Protein AF-0000000072051918 (afdb_homodimer)

InterPro domains:
  IPR031468 Synaptotagmin-like mitochondrial-lipid-binding domain [PS51847] (34-216)
  IPR039010 Synaptotagmin, SMP domain [PF17047] (37-215)
  IPR045050 Synaptotagmin, plant [PTHR10774] (35-219)

pLDDT: mean 80.3, std 19.48, range [32.53, 98.0]

Sequence (446 aa):
MGFFSTIFGFCGFGVGISMGLVIGYYLFIYFQPSDVKIDWLNKLLEYMWPYLDKAICKTAKNIAAPIISEQIPKYKIDSVEFETLTLGSLPPTFSGMKVYVTDEKELIMEPCLKWAGNPNVTVAVKAFGLKATAQVVDLQVFALPRITLKPLVPSFPCFAKIYVSLMEKPHVDFGLKLVGADLMSIPGLYRVVQEIIKDQVANMYLWPKTLEVPIMDPAKYFSMGFFSTIFGFCGFGVGISMGLVIGYYLFIYFQPSDVKIDWLNKLLEYMWPYLDKAICKTAKNIAAPIISEQIPKYKIDSVEFETLTLGSLPPTFSGMKVYVTDEKELIMEPCLKWAGNPNVTVAVKAFGLKATAQVVDLQVFALPRITLKPLVPSFPCFAKIYVSLMEKPHVDFGLKLVGADLMSIPGLYRVVQEIIKDQVANMYLWPKTLEVPIMDPAKYFS

Solvent-accessible surface area (backbone atoms only — not comparable to full-atom values): 23329 Å² total; per-residue (Å²): 118,68,65,62,50,50,50,49,49,54,48,48,53,49,50,50,52,51,52,51,50,50,51,52,48,48,50,55,64,67,67,50,61,99,54,54,35,44,54,46,58,40,50,46,42,57,73,43,30,72,27,48,35,46,23,51,42,51,50,50,50,65,61,43,49,61,55,50,63,67,46,28,73,78,68,63,39,77,44,76,44,73,77,36,74,38,52,47,88,41,56,66,38,54,70,35,58,46,60,53,68,50,96,84,59,32,41,37,38,38,42,36,39,38,25,72,25,48,29,43,34,27,40,36,37,31,38,92,94,39,61,39,33,43,32,42,32,54,33,35,37,40,40,52,42,40,37,35,37,35,60,61,29,52,32,86,90,28,40,33,26,40,36,38,26,21,80,52,77,42,49,65,46,62,41,76,47,69,48,31,92,68,59,67,70,45,82,60,47,64,59,53,53,50,51,50,51,43,50,50,65,37,50,65,29,28,63,88,36,63,49,76,43,81,71,45,59,74,82,55,58,83,96,116,68,67,63,51,52,50,49,51,54,48,48,53,48,51,49,53,50,51,52,51,49,51,51,51,47,49,56,63,66,66,51,58,100,53,53,32,45,55,44,57,39,50,46,43,58,73,44,31,73,27,47,36,47,22,51,40,52,51,50,49,64,59,43,48,62,56,48,63,66,46,27,74,76,67,63,39,77,45,77,45,74,78,37,73,38,53,46,89,40,56,65,38,52,66,37,59,46,61,52,68,49,97,84,56,32,41,37,38,39,42,36,39,40,26,72,25,49,29,44,35,27,41,39,39,31,37,92,91,40,63,36,34,43,32,42,33,55,35,37,38,40,40,52,41,39,38,35,37,35,59,61,28,51,34,88,89,30,40,33,27,39,36,37,26,21,80,51,77,42,49,67,46,63,42,78,47,70,48,31,90,67,58,68,70,44,83,61,46,64,59,53,54,50,51,50,50,43,50,49,65,36,49,66,28,28,64,88,36,63,49,74,43,82,70,45,59,74,82,54,59,83,94

Structure (mmCIF, N/CA/C/O backbone):
data_AF-0000000072051918-model_v1
#
loop_
_entity.id
_entity.type
_entity.pdbx_description
1 polymer 'SMP-LTD domain-containing protein'
#
loop_
_atom_site.group_PDB
_atom_site.id
_atom_site.type_symbol
_atom_site.label_atom_id
_atom_site.label_alt_id
_atom_site.label_comp_id
_atom_site.label_asym_id
_atom_site.label_entity_id
_atom_site.label_seq_id
_atom_site.pdbx_PDB_ins_code
_atom_site.Cartn_x
_atom_site.Cartn_y
_atom_site.Cartn_z
_atom_site.occupancy
_atom_site.B_iso_or_equiv
_atom_site.auth_seq_id
_atom_site.auth_comp_id
_atom_site.auth_asym_id
_atom_site.auth_atom_id
_atom_site.pdbx_PDB_model_num
ATOM 1 N N . MET A 1 1 ? -19.734 45.812 33.719 1 37.03 1 MET A N 1
ATOM 2 C CA . MET A 1 1 ? -20.625 44.688 33.375 1 37.03 1 MET A CA 1
ATOM 3 C C . MET A 1 1 ? -20.172 44 32.094 1 37.03 1 MET A C 1
ATOM 5 O O . MET A 1 1 ? -20.484 42.844 31.875 1 37.03 1 MET A O 1
ATOM 9 N N . GLY A 1 2 ? -19.5 44.719 31.25 1 38.31 2 GLY A N 1
ATOM 10 C CA . GLY A 1 2 ? -19.047 44.281 29.938 1 38.31 2 GLY A CA 1
ATOM 11 C C . GLY A 1 2 ? -17.859 43.344 30.016 1 38.31 2 GLY A C 1
ATOM 12 O O . GLY A 1 2 ? -17.75 42.406 29.219 1 38.31 2 GLY A O 1
ATOM 13 N N . PHE A 1 3 ? -17 43.531 31.016 1 43.66 3 PHE A N 1
ATOM 14 C CA . PHE A 1 3 ? -15.805 42.719 31.156 1 43.66 3 PHE A CA 1
ATOM 15 C C . PHE A 1 3 ? -16.156 41.312 31.641 1 43.66 3 PHE A C 1
ATOM 17 O O . PHE A 1 3 ? -15.656 40.312 31.109 1 43.66 3 PHE A O 1
ATOM 24 N N . PHE A 1 4 ? -17.031 41.188 32.656 1 43.22 4 PHE A N 1
ATOM 25 C CA . PHE A 1 4 ? -17.422 39.875 33.188 1 43.22 4 PHE A CA 1
ATOM 26 C C . PHE A 1 4 ? -18.266 39.125 32.188 1 43.22 4 PHE A C 1
ATOM 28 O O . PHE A 1 4 ? -18.156 37.875 32.094 1 43.22 4 PHE A O 1
ATOM 35 N N . SER A 1 5 ? -19.031 39.781 31.422 1 42.56 5 SER A N 1
ATOM 36 C CA . SER A 1 5 ? -19.812 39.094 30.406 1 42.56 5 SER A CA 1
ATOM 37 C C . SER A 1 5 ? -18.906 38.562 29.312 1 42.56 5 SER A C 1
ATOM 39 O O . SER A 1 5 ? -19.141 37.469 28.797 1 42.56 5 SER A O 1
ATOM 41 N N . THR A 1 6 ? -17.797 39.281 29.031 1 40.28 6 THR A N 1
ATOM 42 C CA . THR A 1 6 ? -16.844 38.781 28.047 1 40.28 6 THR A CA 1
ATOM 43 C C . THR A 1 6 ? -16.078 37.562 28.578 1 40.28 6 THR A C 1
ATOM 45 O O . THR A 1 6 ? -15.875 36.594 27.844 1 40.28 6 THR A O 1
ATOM 48 N N . ILE A 1 7 ? -15.828 37.5 29.828 1 41.5 7 ILE A N 1
ATOM 49 C CA . ILE A 1 7 ? -15.125 36.375 30.438 1 41.5 7 ILE A CA 1
ATOM 50 C C . ILE A 1 7 ? -16.062 35.156 30.516 1 41.5 7 ILE A C 1
ATOM 52 O O . ILE A 1 7 ? -15.664 34.031 30.203 1 41.5 7 ILE A O 1
ATOM 56 N N . PHE A 1 8 ? -17.25 35.406 30.859 1 44.44 8 PHE A N 1
ATOM 57 C CA . PHE A 1 8 ? -18.203 34.312 30.938 1 44.44 8 PHE A CA 1
ATOM 58 C C . PHE A 1 8 ? -18.516 33.781 29.547 1 44.44 8 PHE A C 1
ATOM 60 O O . PHE A 1 8 ? -18.719 32.562 29.359 1 44.44 8 PHE A O 1
ATOM 67 N N . GLY A 1 9 ? -18.547 34.656 28.578 1 36.19 9 GLY A N 1
ATOM 68 C CA . GLY A 1 9 ? -18.688 34.219 27.203 1 36.19 9 GLY A CA 1
ATOM 69 C C . GLY A 1 9 ? -17.531 33.344 26.719 1 36.19 9 GLY A C 1
ATOM 70 O O . GLY A 1 9 ? -17.734 32.312 26.109 1 36.19 9 GLY A O 1
ATOM 71 N N . PHE A 1 10 ? -16.312 33.75 27.141 1 40.28 10 PHE A N 1
ATOM 72 C CA . PHE A 1 10 ? -15.133 33 26.734 1 40.28 10 PHE A CA 1
ATOM 73 C C . PHE A 1 10 ? -15.055 31.688 27.484 1 40.28 10 PHE A C 1
ATOM 75 O O . PHE A 1 10 ? -14.695 30.656 26.906 1 40.28 10 PHE A O 1
ATOM 82 N N . CYS A 1 11 ? -15.453 31.609 28.719 1 42.97 11 CYS A N 1
ATOM 83 C CA . CYS A 1 11 ? -15.469 30.359 29.469 1 42.97 11 CYS A CA 1
ATOM 84 C C . CYS A 1 11 ? -16.594 29.453 28.984 1 42.97 11 CYS A C 1
ATOM 86 O O . CYS A 1 11 ? -16.422 28.25 28.859 1 42.97 11 CYS A O 1
ATOM 88 N N . GLY A 1 12 ? -17.75 30.031 28.797 1 40.22 12 GLY A N 1
ATOM 89 C CA . GLY A 1 12 ? -18.828 29.234 28.234 1 40.22 12 GLY A CA 1
ATOM 90 C C . GLY A 1 12 ? -18.5 28.641 26.875 1 40.22 12 GLY A C 1
ATOM 91 O O . GLY A 1 12 ? -18.797 27.484 26.609 1 40.22 12 GLY A O 1
ATOM 92 N N . PHE A 1 13 ? -17.875 29.469 26.031 1 37.09 13 PHE A N 1
ATOM 93 C CA . PHE A 1 13 ? -17.422 28.953 24.75 1 37.09 13 PHE A CA 1
ATOM 94 C C . PHE A 1 13 ? -16.391 27.844 24.953 1 37.09 13 PHE A C 1
ATOM 96 O O . PHE A 1 13 ? -16.469 26.812 24.281 1 37.09 13 PHE A O 1
ATOM 103 N N . GLY A 1 14 ? -15.586 27.938 26 1 39.81 14 GLY A N 1
ATOM 104 C CA . GLY A 1 14 ? -14.641 26.891 26.328 1 39.81 14 GLY A CA 1
ATOM 105 C C . GLY A 1 14 ? -15.312 25.609 26.797 1 39.81 14 GLY A C 1
ATOM 106 O O . GLY A 1 14 ? -14.953 24.516 26.344 1 39.81 14 GLY A O 1
ATOM 107 N N . VAL A 1 15 ? -16.203 25.703 27.672 1 46.38 15 VAL A N 1
ATOM 108 C CA . VAL A 1 15 ? -16.875 24.516 28.203 1 46.38 15 VAL A CA 1
ATOM 109 C C . VAL A 1 15 ? -17.781 23.922 27.141 1 46.38 15 VAL A C 1
ATOM 111 O O . VAL A 1 15 ? -17.859 22.703 26.984 1 46.38 15 VAL A O 1
ATOM 114 N N . GLY A 1 16 ? -18.422 24.703 26.391 1 40.06 16 GLY A N 1
ATOM 115 C CA . GLY A 1 16 ? -19.234 24.172 25.312 1 40.06 16 GLY A CA 1
ATOM 116 C C . GLY A 1 16 ? -18.422 23.422 24.266 1 40.06 16 GLY A C 1
ATOM 117 O O . GLY A 1 16 ? -18.797 22.328 23.859 1 40.06 16 GLY A O 1
ATOM 118 N N . ILE A 1 17 ? -17.297 23.953 23.984 1 40.22 17 ILE A N 1
ATOM 119 C CA . ILE A 1 17 ? -16.453 23.297 23 1 40.22 17 ILE A CA 1
ATOM 120 C C . ILE A 1 17 ? -15.906 22 23.578 1 40.22 17 ILE A C 1
ATOM 122 O O . ILE A 1 17 ? -15.891 20.969 22.906 1 40.22 17 ILE A O 1
ATOM 126 N N . SER A 1 18 ? -15.633 21.938 24.828 1 41.91 18 SER A N 1
ATOM 127 C CA . SER A 1 18 ? -15.156 20.703 25.453 1 41.91 18 SER A CA 1
ATOM 128 C C . SER A 1 18 ? -16.25 19.656 25.516 1 41.91 18 SER A C 1
ATOM 130 O O . SER A 1 18 ? -16.016 18.484 25.219 1 41.91 18 SER A O 1
ATOM 132 N N . MET A 1 19 ? -17.375 20.062 25.969 1 44.41 19 MET A N 1
ATOM 133 C CA . MET A 1 19 ? -18.453 19.094 26.078 1 44.41 19 MET A CA 1
ATOM 134 C C . MET A 1 19 ? -18.906 18.625 24.688 1 44.41 19 MET A C 1
ATOM 136 O O . MET A 1 19 ? -19.188 17.453 24.484 1 44.41 19 MET A O 1
ATOM 140 N N . GLY A 1 20 ? -19 19.453 23.766 1 40.12 20 GLY A N 1
ATOM 141 C CA . GLY A 1 20 ? -19.344 19.031 22.422 1 40.12 20 GLY A CA 1
ATOM 142 C C . GLY A 1 20 ? -18.328 18.062 21.828 1 40.12 20 GLY A C 1
ATOM 143 O O . GLY A 1 20 ? -18.703 17.094 21.172 1 40.12 20 GLY A O 1
ATOM 144 N N . LEU A 1 21 ? -17.109 18.234 22.188 1 41.5 21 LEU A N 1
ATOM 145 C CA . LEU A 1 21 ? -16.062 17.328 21.734 1 41.5 21 LEU A CA 1
ATOM 146 C C . LEU A 1 21 ? -16.188 15.961 22.391 1 41.5 21 LEU A C 1
ATOM 148 O O . LEU A 1 21 ? -16.031 14.93 21.719 1 41.5 21 LEU A O 1
ATOM 152 N N . VAL A 1 22 ? -16.562 15.898 23.562 1 41.59 22 VAL A N 1
ATOM 153 C CA . VAL A 1 22 ? -16.734 14.633 24.266 1 41.59 22 VAL A CA 1
ATOM 154 C C . VAL A 1 22 ? -17.969 13.906 23.734 1 41.59 22 VAL A C 1
ATOM 156 O O . VAL A 1 22 ? -17.922 12.711 23.453 1 41.59 22 VAL A O 1
ATOM 159 N N . ILE A 1 23 ? -19.062 14.594 23.641 1 42.03 23 ILE A N 1
ATOM 160 C CA . ILE A 1 23 ? -20.281 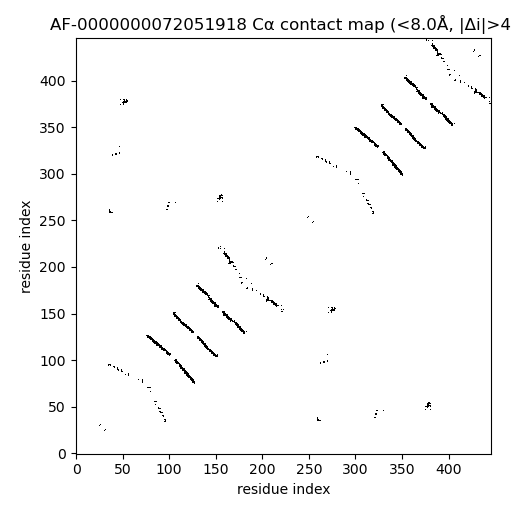13.953 23.141 1 42.03 23 ILE A CA 1
ATOM 161 C C . ILE A 1 23 ? -20.062 13.492 21.703 1 42.03 23 ILE A C 1
ATOM 163 O O . ILE A 1 23 ? -20.438 12.375 21.328 1 42.03 23 ILE A O 1
ATOM 167 N N . GLY A 1 24 ? -19.469 14.312 20.828 1 36 24 GLY A N 1
ATOM 168 C CA . GLY A 1 24 ? -19.188 13.883 19.469 1 36 24 GLY A CA 1
ATOM 169 C C . GLY A 1 24 ? -18.25 12.688 19.406 1 36 24 GLY A C 1
ATOM 170 O O . GLY A 1 24 ? -18.469 11.773 18.594 1 36 24 GLY A O 1
ATOM 171 N N . TYR A 1 25 ? -17.281 12.617 20.281 1 35.75 25 TYR A N 1
ATOM 172 C CA . TYR A 1 25 ? -16.438 11.438 20.453 1 35.75 25 TYR A CA 1
ATOM 173 C C . TYR A 1 25 ? -17.266 10.219 20.812 1 35.75 25 TYR A C 1
ATOM 175 O O . TYR A 1 25 ? -17.125 9.156 20.203 1 35.75 25 TYR A O 1
ATOM 183 N N . TYR A 1 26 ? -18.047 10.32 21.828 1 37.06 26 TYR A N 1
ATOM 184 C CA . TYR A 1 26 ? -18.844 9.18 22.281 1 37.06 26 TYR A CA 1
ATOM 185 C C . TYR A 1 26 ? -19.844 8.75 21.234 1 37.06 26 TYR A C 1
ATOM 187 O O . TYR A 1 26 ? -20.031 7.559 20.984 1 37.06 26 TYR A O 1
ATOM 195 N N . LEU A 1 27 ? -20.531 9.695 20.703 1 35.94 27 LEU A N 1
ATOM 196 C CA . LEU A 1 27 ? -21.469 9.32 19.656 1 35.94 27 LEU A CA 1
ATOM 197 C C . LEU A 1 27 ? -20.75 8.688 18.469 1 35.94 27 LEU A C 1
ATOM 199 O O . LEU A 1 27 ? -21.266 7.75 17.844 1 35.94 27 LEU A O 1
ATOM 203 N N . PHE A 1 28 ? -19.594 9.227 18.125 1 34.03 28 PHE A N 1
ATOM 204 C CA . PHE A 1 28 ? -18.797 8.664 17.047 1 34.03 28 PHE A CA 1
ATOM 205 C C . PHE A 1 28 ? -18.344 7.246 17.375 1 34.03 28 PHE A C 1
ATOM 207 O O . PHE A 1 28 ? -18.391 6.355 16.531 1 34.03 28 PHE A O 1
ATOM 214 N N . ILE A 1 29 ? -17.938 6.918 18.578 1 35.44 29 ILE A N 1
ATOM 215 C CA . ILE A 1 29 ? -17.547 5.574 19 1 35.44 29 ILE A CA 1
ATOM 216 C C . ILE A 1 29 ? -18.781 4.68 19.047 1 35.44 29 ILE A C 1
ATOM 218 O O . ILE A 1 29 ? -18.734 3.525 18.609 1 35.44 29 ILE A O 1
ATOM 222 N N . TYR A 1 30 ? -19.734 5.031 19.75 1 33.06 30 TYR A N 1
ATOM 223 C CA . TYR A 1 30 ? -20.844 4.133 20.047 1 33.06 30 TYR A CA 1
ATOM 224 C C . TYR A 1 30 ? -21.75 3.971 18.828 1 33.06 30 TYR A C 1
ATOM 226 O O . TYR A 1 30 ? -22.359 2.914 18.641 1 33.06 30 TYR A O 1
ATOM 234 N N . PHE A 1 31 ? -22.109 4.965 18.234 1 33.59 31 PHE A N 1
ATOM 235 C CA . PHE A 1 31 ? -23.062 4.773 17.156 1 33.59 31 PHE A CA 1
ATOM 236 C C . PHE A 1 31 ? -22.375 4.281 15.891 1 33.59 31 PHE A C 1
ATOM 238 O O . PHE A 1 31 ? -22.797 4.59 14.773 1 33.59 31 PHE A O 1
ATOM 245 N N . GLN A 1 32 ? -21.031 3.822 16.016 1 36.97 32 GLN A N 1
ATOM 246 C CA . GLN A 1 32 ? -20.438 3.346 14.766 1 36.97 32 GLN A CA 1
ATOM 247 C C . GLN A 1 32 ? -21.141 2.1 14.258 1 36.97 32 GLN A C 1
ATOM 249 O O . GLN A 1 32 ? -21.25 1.102 14.969 1 36.97 32 GLN A O 1
ATOM 254 N N . PRO A 1 33 ? -22.078 2.273 13.398 1 36.62 33 PRO A N 1
ATOM 255 C CA . PRO A 1 33 ? -22.688 1.09 12.781 1 36.62 33 PRO A CA 1
ATOM 256 C C . PRO A 1 33 ? -21.688 -0.042 12.57 1 36.62 33 PRO A C 1
ATOM 258 O O . PRO A 1 33 ? -20.469 0.191 12.594 1 36.62 33 PRO A O 1
ATOM 261 N N . SER A 1 34 ? -22.078 -1.396 12.484 1 39.03 34 SER A N 1
ATOM 262 C CA . SER A 1 34 ? -21.344 -2.598 12.086 1 39.03 34 SER A CA 1
ATOM 263 C C . SER A 1 34 ? -20.297 -2.279 11.023 1 39.03 34 SER A C 1
ATOM 265 O O . SER A 1 34 ? -20.594 -2.332 9.828 1 39.03 34 SER A O 1
ATOM 267 N N . ASP A 1 35 ? -19.812 -1.087 10.797 1 40.72 35 ASP A N 1
ATOM 268 C CA . ASP A 1 35 ? -18.938 -0.482 9.789 1 40.72 35 ASP A CA 1
ATOM 269 C C . ASP A 1 35 ? -17.672 -1.299 9.594 1 40.72 35 ASP A C 1
ATOM 271 O O . ASP A 1 35 ? -17.203 -1.964 10.523 1 40.72 35 ASP A O 1
ATOM 275 N N . VAL A 1 36 ? -17.219 -1.581 8.312 1 47.47 36 VAL A N 1
ATOM 276 C CA . VAL A 1 36 ? -16.047 -2.184 7.684 1 47.47 36 VAL A CA 1
ATOM 277 C C . VAL A 1 36 ? -14.797 -1.818 8.469 1 47.47 36 VAL A C 1
ATOM 279 O O . VAL A 1 36 ? -14.422 -0.646 8.547 1 47.47 36 VAL A O 1
ATOM 282 N N . LYS A 1 37 ? -14.523 -2.482 9.578 1 57.22 37 LYS A N 1
ATOM 283 C CA . LYS A 1 37 ? -13.445 -2.246 10.531 1 57.22 37 LYS A CA 1
ATOM 284 C C . LYS A 1 37 ? -12.086 -2.223 9.82 1 57.22 37 LYS A C 1
ATOM 286 O O . LYS A 1 37 ? -11.766 -3.131 9.055 1 57.22 37 LYS A O 1
ATOM 291 N N . ILE A 1 38 ? -11.633 -1.174 9.352 1 74.5 38 ILE A N 1
ATOM 292 C CA . ILE A 1 38 ? -10.297 -0.826 8.883 1 74.5 38 ILE A CA 1
ATOM 293 C C . ILE A 1 38 ? -9.328 -0.792 10.062 1 74.5 38 ILE A C 1
ATOM 295 O O . ILE A 1 38 ? -8.32 -0.082 10.031 1 74.5 38 ILE A O 1
ATOM 299 N N . ASP A 1 39 ? -9.57 -1.697 11.047 1 83.94 39 ASP A N 1
ATOM 300 C CA . ASP A 1 39 ? -8.836 -1.662 12.305 1 83.94 39 ASP A CA 1
ATOM 301 C C . ASP A 1 39 ? -7.367 -2.008 12.094 1 83.94 39 ASP A C 1
ATOM 303 O O . ASP A 1 39 ? -6.484 -1.376 12.688 1 83.94 39 ASP A O 1
ATOM 307 N N . TRP A 1 40 ? -7.148 -2.932 11.242 1 87.56 40 TRP A N 1
ATOM 308 C CA . TRP A 1 40 ? -5.762 -3.34 11.039 1 87.56 40 TRP A CA 1
ATOM 309 C C . TRP A 1 40 ? -4.938 -2.203 10.445 1 87.56 40 TRP A C 1
ATOM 311 O O . TRP A 1 40 ? -3.77 -2.021 10.797 1 87.56 40 TRP A O 1
ATOM 321 N N . LEU A 1 41 ? -5.539 -1.49 9.562 1 89.94 41 LEU A N 1
ATOM 322 C CA . LEU A 1 41 ? -4.852 -0.365 8.938 1 89.94 41 LEU A CA 1
ATOM 323 C C . LEU A 1 41 ? -4.539 0.718 9.969 1 89.94 41 LEU A C 1
ATOM 325 O O . LEU A 1 41 ? -3.443 1.284 9.961 1 89.94 41 LEU A O 1
ATOM 329 N N . ASN A 1 42 ? -5.488 1.014 10.812 1 91.75 42 ASN A N 1
ATOM 330 C CA . ASN A 1 42 ? -5.273 2.006 11.867 1 91.75 42 ASN A CA 1
ATOM 331 C C . ASN A 1 42 ? -4.172 1.57 12.828 1 91.75 42 ASN A C 1
ATOM 333 O O . ASN A 1 42 ? -3.377 2.395 13.281 1 91.75 42 ASN A O 1
ATOM 337 N N . LYS A 1 43 ? -4.164 0.32 13.094 1 91.44 43 LYS A N 1
ATOM 338 C CA . LYS A 1 43 ? -3.102 -0.212 13.945 1 91.44 43 LYS A CA 1
ATOM 339 C C . LYS A 1 43 ? -1.74 -0.09 13.266 1 91.44 43 LYS A C 1
ATOM 341 O O . LYS A 1 43 ? -0.754 0.283 13.906 1 91.44 43 LYS A O 1
ATOM 346 N N . LEU A 1 44 ? -1.729 -0.416 12.062 1 92.69 44 LEU A N 1
ATOM 347 C CA . LEU A 1 44 ? -0.505 -0.267 11.281 1 92.69 44 LEU A CA 1
ATOM 348 C C . LEU A 1 44 ? -0 1.171 11.336 1 92.69 44 LEU A C 1
ATOM 350 O O . LEU A 1 44 ? 1.183 1.409 11.586 1 92.69 44 LEU A O 1
ATOM 354 N N . LEU A 1 45 ? -0.877 2.08 11.117 1 93.56 45 LEU A N 1
ATOM 355 C CA . LEU A 1 45 ? -0.528 3.496 11.125 1 93.56 45 LEU A CA 1
ATOM 356 C C . LEU A 1 45 ? -0.017 3.924 12.5 1 93.56 45 LEU A C 1
ATOM 358 O O . LEU A 1 45 ? 0.931 4.707 12.594 1 93.56 45 LEU A O 1
ATOM 362 N N . GLU A 1 46 ? -0.671 3.479 13.445 1 94.94 46 GLU A N 1
ATOM 363 C CA . GLU A 1 46 ? -0.282 3.801 14.82 1 94.94 46 GLU A CA 1
ATOM 364 C C . GLU A 1 46 ? 1.166 3.402 15.086 1 94.94 46 GLU A C 1
ATOM 366 O O . GLU A 1 46 ? 1.94 4.191 15.633 1 94.94 46 GLU A O 1
ATOM 371 N N . TYR A 1 47 ? 1.518 2.229 14.656 1 93.56 47 TYR A N 1
ATOM 372 C CA . TYR A 1 47 ? 2.865 1.73 14.906 1 93.56 47 TYR A CA 1
ATOM 373 C C . TYR A 1 47 ? 3.881 2.432 14.016 1 93.56 47 TYR A C 1
ATOM 375 O O . TYR A 1 47 ? 5.027 2.646 14.414 1 93.56 47 TYR A O 1
ATOM 383 N N . MET A 1 48 ? 3.484 2.871 12.875 1 94.94 48 MET A N 1
ATOM 384 C CA . MET A 1 48 ? 4.391 3.479 11.906 1 94.94 48 MET A CA 1
ATOM 385 C C . MET A 1 48 ? 4.496 4.984 12.125 1 94.94 48 MET A C 1
ATOM 387 O O . MET A 1 48 ? 5.387 5.637 11.578 1 94.94 48 MET A O 1
ATOM 391 N N . TRP A 1 49 ? 3.688 5.531 12.945 1 95.88 49 TRP A N 1
ATOM 392 C CA . TRP A 1 49 ? 3.455 6.973 12.984 1 95.88 49 TRP A CA 1
ATOM 393 C C . TRP A 1 49 ? 4.73 7.719 13.359 1 95.88 49 TRP A C 1
ATOM 395 O O . TRP A 1 49 ? 5.055 8.75 12.766 1 95.88 49 TRP A O 1
ATOM 405 N N . PRO A 1 50 ? 5.508 7.188 14.289 1 96.94 50 PRO A N 1
ATOM 406 C CA . PRO A 1 50 ? 6.73 7.918 14.633 1 96.94 50 PRO A CA 1
ATOM 407 C C . PRO A 1 50 ? 7.68 8.07 13.445 1 96.94 50 PRO A C 1
ATOM 409 O O . PRO A 1 50 ? 8.359 9.094 13.328 1 96.94 50 PRO A O 1
ATOM 412 N N . TYR A 1 51 ? 7.684 7.145 12.602 1 93.38 51 TYR A N 1
ATOM 413 C CA . TYR A 1 51 ? 8.523 7.191 11.406 1 93.38 51 TYR A CA 1
ATOM 414 C C . TYR A 1 51 ? 7.891 8.055 10.328 1 93.38 51 TYR A C 1
ATOM 416 O O . TYR A 1 51 ? 8.578 8.836 9.664 1 93.38 51 TYR A O 1
ATOM 424 N N . LEU A 1 52 ? 6.617 7.883 10.219 1 93.38 52 LEU A N 1
ATOM 425 C CA . LEU A 1 52 ? 5.875 8.672 9.242 1 93.38 52 LEU A CA 1
ATOM 426 C C . LEU A 1 52 ? 5.945 10.156 9.586 1 93.38 52 LEU A C 1
ATOM 428 O O . LEU A 1 52 ? 6.133 11 8.703 1 93.38 52 LEU A O 1
ATOM 432 N N . ASP A 1 53 ? 5.781 10.5 10.914 1 95.5 53 ASP A N 1
ATOM 433 C CA . ASP A 1 53 ? 5.887 11.883 11.375 1 95.5 53 ASP A CA 1
ATOM 434 C C . ASP A 1 53 ? 7.207 12.508 10.93 1 95.5 53 ASP A C 1
ATOM 436 O O . ASP A 1 53 ? 7.219 13.57 10.312 1 95.5 53 ASP A O 1
ATOM 440 N N . LYS A 1 54 ? 8.281 11.789 11.156 1 95.31 54 LYS A N 1
ATOM 441 C CA . LYS A 1 54 ? 9.609 12.289 10.812 1 95.31 54 LYS A CA 1
ATOM 442 C C . LYS A 1 54 ? 9.773 12.43 9.305 1 95.31 54 LYS A C 1
ATOM 444 O O . LYS A 1 54 ? 10.289 13.445 8.82 1 95.31 54 LYS A O 1
ATOM 449 N N . ALA A 1 55 ? 9.32 11.43 8.555 1 90 55 ALA A N 1
ATOM 450 C CA . ALA A 1 55 ? 9.438 11.445 7.102 1 90 55 ALA A CA 1
ATOM 451 C C . ALA A 1 55 ? 8.641 12.594 6.496 1 90 55 ALA A C 1
ATOM 453 O O . ALA A 1 55 ? 9.133 13.305 5.621 1 90 55 ALA A O 1
ATOM 454 N N . ILE A 1 56 ? 7.438 12.742 6.945 1 91.38 56 ILE A N 1
ATOM 455 C CA . ILE A 1 56 ? 6.555 13.781 6.434 1 91.38 56 ILE A CA 1
ATOM 456 C C . ILE A 1 56 ? 7.129 15.156 6.766 1 91.38 56 ILE A C 1
ATOM 458 O O . ILE A 1 56 ? 7.18 16.031 5.906 1 91.38 56 ILE A O 1
ATOM 462 N N . CYS A 1 57 ? 7.578 15.359 8 1 92.56 57 CYS A N 1
ATOM 463 C CA . CYS A 1 57 ? 8.125 16.641 8.438 1 92.56 57 CYS A CA 1
ATOM 464 C C . CYS A 1 57 ? 9.391 16.984 7.66 1 92.56 57 CYS A C 1
ATOM 466 O O . CYS A 1 57 ? 9.578 18.125 7.25 1 92.56 57 CYS A O 1
ATOM 468 N N . LYS A 1 58 ? 10.227 15.992 7.5 1 91.31 58 LYS A N 1
ATOM 469 C CA . LYS A 1 58 ? 11.43 16.203 6.711 1 91.31 58 LYS A CA 1
ATOM 470 C C . LYS A 1 58 ? 11.086 16.625 5.281 1 91.31 58 LYS A C 1
ATOM 472 O O . LYS A 1 58 ? 11.68 17.562 4.742 1 91.31 58 LYS A O 1
ATOM 477 N N . THR A 1 59 ? 10.141 15.953 4.719 1 86 59 THR A N 1
ATOM 478 C CA . THR A 1 59 ? 9.711 16.266 3.357 1 86 59 THR A CA 1
ATOM 479 C C . THR A 1 59 ? 9.125 17.672 3.281 1 86 59 THR A C 1
ATOM 481 O O . THR A 1 59 ? 9.43 18.422 2.357 1 86 59 THR A O 1
ATOM 484 N N . ALA A 1 60 ? 8.312 18.016 4.195 1 87.5 60 ALA A N 1
ATOM 485 C CA . ALA A 1 60 ? 7.711 19.344 4.246 1 87.5 60 ALA A CA 1
ATOM 486 C C . ALA A 1 60 ? 8.773 20.422 4.367 1 87.5 60 ALA A C 1
ATOM 488 O O . ALA A 1 60 ? 8.711 21.453 3.682 1 87.5 60 ALA A O 1
ATOM 489 N N . LYS A 1 61 ? 9.719 20.188 5.223 1 90.94 61 LYS A N 1
ATOM 490 C CA . LYS A 1 61 ? 10.805 21.141 5.414 1 90.94 61 LYS A CA 1
ATOM 491 C C . LYS A 1 61 ? 11.602 21.328 4.125 1 90.94 61 LYS A C 1
ATOM 493 O O . LYS A 1 61 ? 11.93 22.453 3.752 1 90.94 61 LYS A O 1
ATOM 498 N N . ASN A 1 62 ? 11.836 20.219 3.48 1 86.06 62 ASN A N 1
ATOM 499 C CA . ASN A 1 62 ? 12.609 20.25 2.242 1 86.06 62 ASN A CA 1
ATOM 500 C C . ASN A 1 62 ? 11.859 21 1.139 1 86.06 62 ASN A C 1
ATOM 502 O O . ASN A 1 62 ? 12.477 21.672 0.308 1 86.06 62 ASN A O 1
ATOM 506 N N . ILE A 1 63 ? 10.586 20.922 1.15 1 81.75 63 ILE A N 1
ATOM 507 C CA . ILE A 1 63 ? 9.758 21.578 0.145 1 81.75 63 ILE A CA 1
ATOM 508 C C . ILE A 1 63 ? 9.625 23.062 0.482 1 81.75 63 ILE A C 1
ATOM 510 O O . ILE A 1 63 ? 9.656 23.922 -0.41 1 81.75 63 ILE A O 1
ATOM 514 N N . ALA A 1 64 ? 9.547 23.422 1.704 1 84.38 64 ALA A N 1
ATOM 515 C CA . ALA A 1 64 ? 9.305 24.781 2.16 1 84.38 64 ALA A CA 1
ATOM 516 C C . ALA A 1 64 ? 10.562 25.641 2.027 1 84.38 64 ALA A C 1
ATOM 518 O O . ALA A 1 64 ? 10.484 26.828 1.739 1 84.38 64 ALA A O 1
ATOM 519 N N . ALA A 1 65 ? 11.68 25.031 2.174 1 85.81 65 ALA A N 1
ATOM 520 C CA . ALA A 1 65 ? 12.938 25.766 2.27 1 85.81 65 ALA A CA 1
ATOM 521 C C . ALA A 1 65 ? 13.156 26.625 1.03 1 85.81 65 ALA A C 1
ATOM 523 O O . ALA A 1 65 ? 13.344 27.844 1.138 1 85.81 65 ALA A O 1
ATOM 524 N N . PRO A 1 66 ? 13.094 26.062 -0.113 1 85.62 66 PRO A N 1
ATOM 525 C CA . PRO A 1 66 ? 13.312 26.875 -1.305 1 85.62 66 PRO A CA 1
ATOM 526 C C . PRO A 1 66 ? 12.219 27.922 -1.515 1 85.62 66 PRO A C 1
ATOM 528 O O . PRO A 1 66 ? 12.484 29.016 -2.02 1 85.62 66 PRO A O 1
ATOM 531 N N . ILE A 1 67 ? 10.984 27.625 -1.174 1 80.94 67 ILE A N 1
ATOM 532 C CA . ILE A 1 67 ? 9.867 28.547 -1.311 1 80.94 67 ILE A CA 1
ATOM 533 C C . ILE A 1 67 ? 10.07 29.75 -0.391 1 80.94 67 ILE A C 1
ATOM 535 O O . ILE A 1 67 ? 9.867 30.891 -0.8 1 80.94 67 ILE A O 1
ATOM 539 N N . ILE A 1 68 ? 10.5 29.516 0.802 1 83.75 68 ILE A N 1
ATOM 540 C CA . ILE A 1 68 ? 10.766 30.562 1.783 1 83.75 68 ILE A CA 1
ATOM 541 C C . ILE A 1 68 ? 11.906 31.453 1.297 1 83.75 68 ILE A C 1
ATOM 543 O O . ILE A 1 68 ? 11.805 32.688 1.331 1 83.75 68 ILE A O 1
ATOM 547 N N . SER A 1 69 ? 12.883 30.828 0.774 1 85.88 69 SER A N 1
ATOM 548 C CA . SER A 1 69 ? 14.055 31.578 0.309 1 85.88 69 SER A CA 1
ATOM 549 C C . SER A 1 69 ? 13.695 32.5 -0.838 1 85.88 69 SER A C 1
ATOM 551 O O . SER A 1 69 ? 14.234 33.625 -0.938 1 85.88 69 SER A O 1
ATOM 553 N N . GLU A 1 70 ? 12.82 32.062 -1.6 1 84.25 70 GLU A N 1
ATOM 554 C CA . GLU A 1 70 ? 12.414 32.844 -2.754 1 84.25 70 GLU A CA 1
ATOM 555 C C . GLU A 1 70 ? 11.531 34.031 -2.334 1 84.25 70 GLU A C 1
ATOM 557 O O . GLU A 1 70 ? 11.523 35.062 -2.986 1 84.25 70 GLU A O 1
ATOM 562 N N . GLN A 1 71 ? 10.812 33.844 -1.26 1 78.62 71 GLN A N 1
ATOM 563 C CA . GLN A 1 71 ? 9.82 34.844 -0.859 1 78.62 71 GLN A CA 1
ATOM 564 C C . GLN A 1 71 ? 10.438 35.875 0.097 1 78.62 71 GLN A C 1
ATOM 566 O O . GLN A 1 71 ? 9.961 37 0.187 1 78.62 71 GLN A O 1
ATOM 571 N N . ILE A 1 72 ? 11.523 35.656 0.772 1 82.06 72 ILE A N 1
ATOM 572 C CA . ILE A 1 72 ? 12.109 36.438 1.841 1 82.06 72 ILE A CA 1
ATOM 573 C C . ILE A 1 72 ? 12.477 37.844 1.309 1 82.06 72 ILE A C 1
ATOM 575 O O . ILE A 1 72 ? 12.125 38.844 1.912 1 82.06 72 ILE A O 1
ATOM 579 N N . PRO A 1 73 ? 13.109 37.875 0.142 1 81.06 73 PRO A N 1
ATOM 580 C CA . PRO A 1 73 ? 13.492 39.188 -0.344 1 81.06 73 PRO A CA 1
ATOM 581 C C . PRO A 1 73 ? 12.289 40.062 -0.712 1 81.06 73 PRO A C 1
ATOM 583 O O . PRO A 1 73 ? 12.328 41.281 -0.552 1 81.06 73 PRO A O 1
ATOM 586 N N . LYS A 1 74 ? 11.297 39.406 -1.107 1 81.62 74 LYS A N 1
ATOM 587 C CA . LYS A 1 74 ? 10.117 40.125 -1.589 1 81.62 74 LYS A CA 1
ATOM 588 C C . LYS A 1 74 ? 9.391 40.812 -0.444 1 81.62 74 LYS A C 1
ATOM 590 O O . LYS A 1 74 ? 8.82 41.906 -0.631 1 81.62 74 LYS A O 1
ATOM 595 N N . TYR A 1 75 ? 9.516 40.312 0.756 1 80.06 75 TYR A N 1
ATOM 596 C CA . TYR A 1 75 ? 8.727 40.812 1.862 1 80.06 75 TYR A CA 1
ATOM 597 C C . TYR A 1 75 ? 9.617 41.438 2.93 1 80.06 75 TYR A C 1
ATOM 599 O O . TYR A 1 75 ? 9.156 41.75 4.031 1 80.06 75 TYR A O 1
ATOM 607 N N . LYS A 1 76 ? 10.859 41.719 2.721 1 83.12 76 LYS A N 1
ATOM 608 C CA . LYS A 1 76 ? 11.82 42.312 3.645 1 83.12 76 LYS A CA 1
ATOM 609 C C . LYS A 1 76 ? 11.922 41.531 4.934 1 83.12 76 LYS A C 1
ATOM 611 O O . LYS A 1 76 ? 11.883 42.094 6.031 1 83.12 76 LYS A O 1
ATOM 616 N N . ILE A 1 77 ? 11.867 40.219 4.781 1 86.94 77 ILE A N 1
ATOM 617 C CA . ILE A 1 77 ? 12.008 39.281 5.891 1 86.94 77 ILE A CA 1
ATOM 618 C C . ILE A 1 77 ? 13.469 38.875 6.02 1 86.94 77 ILE A C 1
ATOM 620 O O . ILE A 1 77 ? 14.148 38.656 5.016 1 86.94 77 ILE A O 1
ATOM 624 N N . ASP A 1 78 ? 13.961 38.938 7.215 1 88.88 78 ASP A N 1
ATOM 625 C CA . ASP A 1 78 ? 15.344 38.562 7.461 1 88.88 78 ASP A CA 1
ATOM 626 C C . ASP A 1 78 ? 15.5 37.031 7.449 1 88.88 78 ASP A C 1
ATOM 628 O O . ASP A 1 78 ? 16.438 36.5 6.836 1 88.88 78 ASP A O 1
ATOM 632 N N . SER A 1 79 ? 14.531 36.375 8.164 1 90.38 79 SER A N 1
ATOM 633 C CA . SER A 1 79 ? 14.641 34.938 8.234 1 90.38 79 SER A CA 1
ATOM 634 C C . SER A 1 79 ? 13.312 34.312 8.625 1 90.38 79 SER A C 1
ATOM 636 O O . SER A 1 79 ? 12.5 34.938 9.305 1 90.38 79 SER A O 1
ATOM 638 N N . VAL A 1 80 ? 13.07 33.156 8.109 1 90.06 80 VAL A N 1
ATOM 639 C CA . VAL A 1 80 ? 11.977 32.281 8.492 1 90.06 80 VAL A CA 1
ATOM 640 C C . VAL A 1 80 ? 12.531 30.891 8.859 1 90.06 80 VAL A C 1
ATOM 642 O O . VAL A 1 80 ? 13.258 30.281 8.07 1 90.06 80 VAL A O 1
ATOM 645 N N . GLU A 1 81 ? 12.234 30.453 10.102 1 91.5 81 GLU A N 1
ATOM 646 C CA . GLU A 1 81 ? 12.797 29.188 10.547 1 91.5 81 GLU A CA 1
ATOM 647 C C . GLU A 1 81 ? 11.758 28.344 11.289 1 91.5 81 GLU A C 1
ATOM 649 O O . GLU A 1 81 ? 10.953 28.891 12.062 1 91.5 81 GLU A O 1
ATOM 654 N N . PHE A 1 82 ? 11.859 27.078 11.117 1 93.12 82 PHE A N 1
ATOM 655 C CA . PHE A 1 82 ? 11.078 26.172 11.938 1 93.12 82 PHE A CA 1
ATOM 656 C C . PHE A 1 82 ? 11.766 25.922 13.273 1 93.12 82 PHE A C 1
ATOM 658 O O . PHE A 1 82 ? 12.875 25.375 13.32 1 93.12 82 PHE A O 1
ATOM 665 N N . GLU A 1 83 ? 11.148 26.328 14.242 1 95.56 83 GLU A N 1
ATOM 666 C CA . GLU A 1 83 ? 11.703 26.031 15.562 1 95.56 83 GLU A CA 1
ATOM 667 C C . GLU A 1 83 ? 11.344 24.625 16.016 1 95.56 83 GLU A C 1
ATOM 669 O O . GLU A 1 83 ? 12.156 23.938 16.641 1 95.56 83 GLU A O 1
ATOM 674 N N . THR A 1 84 ? 10.094 24.234 15.773 1 97.19 84 THR A N 1
ATOM 675 C CA . THR A 1 84 ? 9.602 22.891 16 1 97.19 84 THR A CA 1
ATOM 676 C C . THR A 1 84 ? 8.719 22.422 14.844 1 97.19 84 THR A C 1
ATOM 678 O O . THR A 1 84 ? 7.93 23.203 14.305 1 97.19 84 THR A O 1
ATOM 681 N N . LEU A 1 85 ? 8.938 21.203 14.492 1 96.81 85 LEU A N 1
ATOM 682 C CA . LEU A 1 85 ? 8.133 20.625 13.414 1 96.81 85 LEU A CA 1
ATOM 683 C C . LEU A 1 85 ? 7.828 19.156 13.688 1 96.81 85 LEU A C 1
ATOM 685 O O . LEU A 1 85 ? 8.672 18.297 13.453 1 96.81 85 LEU A O 1
ATOM 689 N N . THR A 1 86 ? 6.695 18.891 14.164 1 98 86 THR A N 1
ATOM 690 C CA . THR A 1 86 ? 6.191 17.531 14.375 1 98 86 THR A CA 1
ATOM 691 C C . THR A 1 86 ? 4.668 17.5 14.297 1 98 86 THR A C 1
ATOM 693 O O . THR A 1 86 ? 4 18.438 14.727 1 98 86 THR A O 1
ATOM 696 N N . LEU A 1 87 ? 4.195 16.453 13.781 1 96.06 87 LEU A N 1
ATOM 697 C CA . LEU A 1 87 ? 2.75 16.25 13.703 1 96.06 87 LEU A CA 1
ATOM 698 C C . LEU A 1 87 ? 2.223 15.602 14.977 1 96.06 87 LEU A C 1
ATOM 700 O O . LEU A 1 87 ? 1.016 15.391 15.117 1 96.06 87 LEU A O 1
ATOM 704 N N . GLY A 1 88 ? 3.168 15.289 15.867 1 97.81 88 GLY A N 1
ATOM 705 C CA . GLY A 1 88 ? 2.762 14.781 17.172 1 97.81 88 GLY A CA 1
ATOM 706 C C . GLY A 1 88 ? 2.707 13.273 17.219 1 97.81 88 GLY A C 1
ATOM 707 O O . GLY A 1 88 ? 3.27 12.586 16.359 1 97.81 88 GLY A O 1
ATOM 708 N N . SER A 1 89 ? 2.107 12.727 18.281 1 97.88 89 SER A N 1
ATOM 709 C CA . SER A 1 89 ? 2.119 11.297 18.562 1 97.88 89 SER A CA 1
ATOM 710 C C . SER A 1 89 ? 0.795 10.648 18.172 1 97.88 89 SER A C 1
ATOM 712 O O . SER A 1 89 ? 0.681 9.422 18.156 1 97.88 89 SER A O 1
ATOM 714 N N . LEU A 1 90 ? -0.172 11.422 17.828 1 96.56 90 LEU A N 1
ATOM 715 C CA . LEU A 1 90 ? -1.494 10.891 17.5 1 96.56 90 LEU A CA 1
ATOM 716 C C . LEU A 1 90 ? -1.726 10.867 16 1 96.56 90 LEU A C 1
ATOM 718 O O . LEU A 1 90 ? -1.913 11.914 15.375 1 96.56 90 LEU A O 1
ATOM 722 N N . PRO A 1 91 ? -1.729 9.688 15.43 1 95.62 91 PRO A N 1
ATOM 723 C CA . PRO A 1 91 ? -1.927 9.578 13.984 1 95.62 91 PRO A CA 1
ATOM 724 C C . PRO A 1 91 ? -3.381 9.797 13.57 1 95.62 91 PRO A C 1
ATOM 726 O O . PRO A 1 91 ? -4.277 9.766 14.414 1 95.62 91 PRO A O 1
ATOM 729 N N . PRO A 1 92 ? -3.525 10.062 12.281 1 94.19 92 PRO A N 1
ATOM 730 C CA . PRO A 1 92 ? -4.898 10.023 11.766 1 94.19 92 PRO A CA 1
ATOM 731 C C . PRO A 1 92 ? -5.496 8.617 11.797 1 94.19 92 PRO A C 1
ATOM 733 O O . PRO A 1 92 ? -4.762 7.633 11.914 1 94.19 92 PRO A O 1
ATOM 736 N N . THR A 1 93 ? -6.801 8.578 11.758 1 93.56 93 THR A N 1
ATOM 737 C CA . THR A 1 93 ? -7.512 7.305 11.703 1 93.56 93 THR A CA 1
ATOM 738 C C . THR A 1 93 ? -8.492 7.281 10.531 1 93.56 93 THR A C 1
ATOM 740 O O . THR A 1 93 ? -8.938 8.328 10.07 1 93.56 93 THR A O 1
ATOM 743 N N . PHE A 1 94 ? -8.703 6.094 10.094 1 91.06 94 PHE A N 1
ATOM 744 C CA . PHE A 1 94 ? -9.688 5.875 9.039 1 91.06 94 PHE A CA 1
ATOM 745 C C . PHE A 1 94 ? -10.906 5.133 9.586 1 91.06 94 PHE A C 1
ATOM 747 O O . PHE A 1 94 ? -10.766 4.109 10.258 1 91.06 94 PHE A O 1
ATOM 754 N N . SER A 1 95 ? -12.062 5.629 9.336 1 88 95 SER A N 1
ATOM 755 C CA . SER A 1 95 ? -13.281 5.02 9.859 1 88 95 SER A CA 1
ATOM 756 C C . SER A 1 95 ? -13.961 4.148 8.812 1 88 95 SER A C 1
ATOM 758 O O . SER A 1 95 ? -14.852 3.357 9.133 1 88 95 SER A O 1
ATOM 760 N N . GLY A 1 96 ? -13.594 4.305 7.578 1 85.56 96 GLY A N 1
ATOM 761 C CA . GLY A 1 96 ? -14.156 3.543 6.477 1 85.56 96 GLY A CA 1
ATOM 762 C C . GLY A 1 96 ? -13.391 3.725 5.176 1 85.56 96 GLY A C 1
ATOM 763 O O . GLY A 1 96 ? -12.562 4.629 5.055 1 85.56 96 GLY A O 1
ATOM 764 N N . MET A 1 97 ? -13.648 2.844 4.273 1 90.69 97 MET A N 1
ATOM 765 C CA . MET A 1 97 ? -13.016 2.854 2.961 1 90.69 97 MET A CA 1
ATOM 766 C C . MET A 1 97 ? -13.961 2.316 1.894 1 90.69 97 MET A C 1
ATOM 768 O O . MET A 1 97 ? -14.484 1.207 2.021 1 90.69 97 MET A O 1
ATOM 772 N N . LYS A 1 98 ? -14.242 3.164 0.974 1 90.56 98 LYS A N 1
ATOM 773 C CA . LYS A 1 98 ? -14.977 2.717 -0.207 1 90.56 98 LYS A CA 1
ATOM 774 C C . LYS A 1 98 ? -14.031 2.459 -1.376 1 90.56 98 LYS A C 1
ATOM 776 O O . LYS A 1 98 ? -13.078 3.215 -1.594 1 90.56 98 LYS A O 1
ATOM 781 N N . VAL A 1 99 ? -14.328 1.382 -2.086 1 91.75 99 VAL A N 1
ATOM 782 C CA . VAL A 1 99 ? -13.531 1.026 -3.254 1 91.75 99 VAL A CA 1
ATOM 783 C C . VAL A 1 99 ? -14.445 0.686 -4.426 1 91.75 99 VAL A C 1
ATOM 785 O O . VAL A 1 99 ? -15.383 -0.105 -4.281 1 91.75 99 VAL A O 1
ATOM 788 N N . TYR A 1 100 ? -14.211 1.333 -5.516 1 94.06 100 TYR A N 1
ATOM 789 C CA . TYR A 1 100 ? -15 1.021 -6.699 1 94.06 100 TYR A CA 1
ATOM 790 C C . TYR A 1 100 ? -14.25 1.399 -7.973 1 94.06 100 TYR A C 1
ATOM 792 O O . TYR A 1 100 ? -13.203 2.053 -7.91 1 94.06 100 TYR A O 1
ATOM 800 N N . VAL A 1 101 ? -14.719 0.966 -9.109 1 92.88 101 VAL A N 1
ATOM 801 C CA . VAL A 1 101 ? -14.117 1.238 -10.414 1 92.88 101 VAL A CA 1
ATOM 802 C C . VAL A 1 101 ? -15.062 2.088 -11.258 1 92.88 101 VAL A C 1
ATOM 804 O O . VAL A 1 101 ? -16.281 1.884 -11.227 1 92.88 101 VAL A O 1
ATOM 807 N N . THR A 1 102 ? -14.422 3.041 -11.883 1 92 102 THR A N 1
ATOM 808 C CA . THR A 1 102 ? -15.227 3.871 -12.766 1 92 102 THR A CA 1
ATOM 809 C C . THR A 1 102 ? -15.406 3.197 -14.125 1 92 102 THR A C 1
ATOM 811 O O . THR A 1 102 ? -14.82 2.141 -14.383 1 92 102 THR A O 1
ATOM 814 N N . ASP A 1 103 ? -16.156 3.828 -15.008 1 89.69 103 ASP A N 1
ATOM 815 C CA . ASP A 1 103 ? -16.375 3.322 -16.359 1 89.69 103 ASP A CA 1
ATOM 816 C C . ASP A 1 103 ? -15.102 3.389 -17.188 1 89.69 103 ASP A C 1
ATOM 818 O O . ASP A 1 103 ? -14.93 2.621 -18.141 1 89.69 103 ASP A O 1
ATOM 822 N N . GLU A 1 104 ? -14.211 4.262 -16.828 1 90.31 104 GLU A N 1
ATOM 823 C CA . GLU A 1 104 ? -12.945 4.43 -17.547 1 90.31 104 GLU A CA 1
ATOM 824 C C . GLU A 1 104 ? -11.875 3.494 -16.984 1 90.31 104 GLU A C 1
ATOM 826 O O . GLU A 1 104 ? -10.688 3.666 -17.266 1 90.31 104 GLU A O 1
ATOM 831 N N . LYS A 1 105 ? -12.281 2.604 -16.109 1 88.94 105 LYS A N 1
ATOM 832 C CA . LYS A 1 105 ? -11.43 1.566 -15.547 1 88.94 105 LYS A CA 1
ATOM 833 C C . LYS A 1 105 ? -10.375 2.168 -14.625 1 88.94 105 LYS A C 1
ATOM 835 O O . LYS A 1 105 ? -9.211 1.761 -14.648 1 88.94 105 LYS A O 1
ATOM 840 N N . GLU A 1 106 ? -10.773 3.209 -14.016 1 94.44 106 GLU A N 1
ATOM 841 C CA . GLU A 1 106 ? -9.969 3.773 -12.938 1 94.44 106 GLU A CA 1
ATOM 842 C C . GLU A 1 106 ? -10.406 3.229 -11.578 1 94.44 106 GLU A C 1
ATOM 844 O O . GLU A 1 106 ? -11.602 3.066 -11.32 1 94.44 106 GLU A O 1
ATOM 849 N N . LEU A 1 107 ?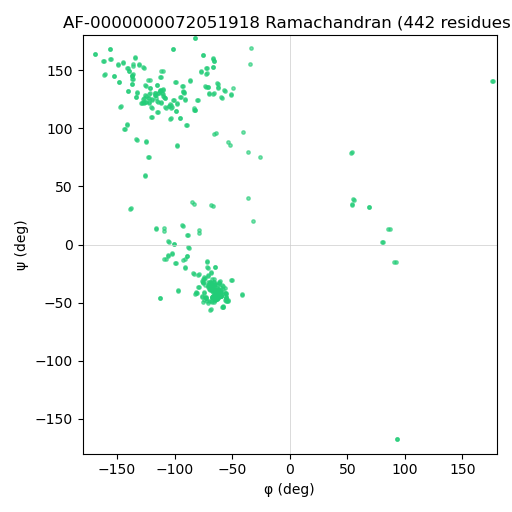 -9.43 2.895 -10.797 1 95.62 107 LEU A N 1
ATOM 850 C CA . LEU A 1 107 ? -9.742 2.396 -9.469 1 95.62 107 LEU A CA 1
ATOM 851 C C . LEU A 1 107 ? -9.781 3.539 -8.453 1 95.62 107 LEU A C 1
ATOM 853 O O . LEU A 1 107 ? -8.828 4.316 -8.352 1 95.62 107 LEU A O 1
ATOM 857 N N . ILE A 1 108 ? -10.875 3.658 -7.766 1 95.5 108 ILE A N 1
ATOM 858 C CA . ILE A 1 108 ? -11.094 4.754 -6.824 1 95.5 108 ILE A CA 1
ATOM 859 C C . ILE A 1 108 ? -11.164 4.203 -5.402 1 95.5 108 ILE A C 1
ATOM 861 O O . ILE A 1 108 ? -11.844 3.201 -5.152 1 95.5 108 ILE A O 1
ATOM 865 N N . MET A 1 109 ? -10.438 4.762 -4.492 1 93.81 109 MET A N 1
ATOM 866 C CA . MET A 1 109 ? -10.547 4.539 -3.053 1 93.81 109 MET A CA 1
ATOM 867 C C . MET A 1 109 ? -10.938 5.824 -2.332 1 93.81 109 MET A C 1
ATOM 869 O O . MET A 1 109 ? -10.336 6.879 -2.564 1 93.81 109 MET A O 1
ATOM 873 N N . GLU A 1 110 ? -11.938 5.738 -1.498 1 92.69 110 GLU A N 1
ATOM 874 C CA . GLU A 1 110 ? -12.406 6.895 -0.735 1 92.69 110 GLU A CA 1
ATOM 875 C C . GLU A 1 110 ? -12.414 6.598 0.762 1 92.69 110 GLU A C 1
ATOM 877 O O . GLU A 1 110 ? -13.438 6.168 1.307 1 92.69 110 GLU A O 1
ATOM 882 N N . PRO A 1 111 ? -11.266 6.859 1.395 1 91.38 111 PRO A N 1
ATOM 883 C CA . PRO A 1 111 ? -11.234 6.699 2.85 1 91.38 111 PRO A CA 1
ATOM 884 C C . PRO A 1 111 ? -11.906 7.855 3.586 1 91.38 111 PRO A C 1
ATOM 886 O O . PRO A 1 111 ? -11.945 8.977 3.076 1 91.38 111 PRO A O 1
ATOM 889 N N . CYS A 1 112 ? -12.461 7.512 4.719 1 91.94 112 CYS A N 1
ATOM 890 C CA . CYS A 1 112 ? -12.938 8.531 5.652 1 91.94 112 CYS A CA 1
ATOM 891 C C . CYS A 1 112 ? -11.875 8.836 6.707 1 91.94 112 CYS A C 1
ATOM 893 O O . CYS A 1 112 ? -11.648 8.031 7.609 1 91.94 112 CYS A O 1
ATOM 895 N N . LEU A 1 113 ? -11.266 10.016 6.617 1 93.5 113 LEU A N 1
ATOM 896 C CA . LEU A 1 113 ? -10.109 10.359 7.441 1 93.5 113 LEU A CA 1
ATOM 897 C C . LEU A 1 113 ? -10.523 11.242 8.609 1 93.5 113 LEU A C 1
ATOM 899 O O . LEU A 1 113 ? -11.203 12.258 8.422 1 93.5 113 LEU A O 1
ATOM 903 N N . LYS A 1 114 ? -10.203 10.812 9.758 1 92.56 114 LYS A N 1
ATOM 904 C CA . LYS A 1 114 ? -10.32 11.602 10.984 1 92.56 114 LYS A CA 1
ATOM 905 C C . LYS A 1 114 ? -8.977 11.734 11.68 1 92.56 114 LYS A C 1
ATOM 907 O O . LYS A 1 114 ? -8.258 10.75 11.867 1 92.56 114 LYS A O 1
ATOM 912 N N . TRP A 1 115 ? -8.766 13 12.078 1 94.75 115 TRP A N 1
ATOM 913 C CA . TRP A 1 115 ? -7.473 13.227 12.727 1 94.75 115 TRP A CA 1
ATOM 914 C C . TRP A 1 115 ? -7.605 14.203 13.891 1 94.75 115 TRP A C 1
ATOM 916 O O . TRP A 1 115 ? -7.852 15.391 13.68 1 94.75 115 TRP A O 1
ATOM 926 N N . ALA A 1 116 ? -7.594 13.711 15.016 1 95.62 116 ALA A N 1
ATOM 927 C CA . ALA A 1 116 ? -7.41 14.516 16.219 1 95.62 116 ALA A CA 1
ATOM 928 C C . ALA A 1 116 ? -5.961 14.469 16.688 1 95.62 116 ALA A C 1
ATOM 930 O O . ALA A 1 116 ? -5.613 13.672 17.562 1 95.62 116 ALA A O 1
ATOM 931 N N . GLY A 1 117 ? -5.188 15.32 16.125 1 95.88 117 GLY A N 1
ATOM 932 C CA . GLY A 1 117 ? -3.75 15.25 16.328 1 95.88 117 GLY A CA 1
ATOM 933 C C . GLY A 1 117 ? -3.242 16.266 17.328 1 95.88 117 GLY A C 1
ATOM 934 O O . GLY A 1 117 ? -3.988 17.141 17.766 1 95.88 117 GLY A O 1
ATOM 935 N N . ASN A 1 118 ? -1.979 16.109 17.75 1 97.62 118 ASN A N 1
ATOM 936 C CA . ASN A 1 118 ? -1.303 17 18.672 1 97.62 118 ASN A CA 1
ATOM 937 C C . ASN A 1 118 ? 0.02 17.516 18.109 1 97.62 118 ASN A C 1
ATOM 939 O O . ASN A 1 118 ? 1.068 17.359 18.734 1 97.62 118 ASN A O 1
ATOM 943 N N . PRO A 1 119 ? -0.125 18.172 16.969 1 96.62 119 PRO A N 1
ATOM 944 C CA . PRO A 1 119 ? 1.1 18.688 16.359 1 96.62 119 PRO A CA 1
ATOM 945 C C . PRO A 1 119 ? 1.765 19.766 17.203 1 96.62 119 PRO A C 1
ATOM 947 O O . PRO A 1 119 ? 1.143 20.312 18.125 1 96.62 119 PRO A O 1
ATOM 950 N N . ASN A 1 120 ? 3.014 19.938 16.969 1 97.88 120 ASN A N 1
ATOM 951 C CA . ASN A 1 120 ? 3.791 21.078 17.438 1 97.88 120 ASN A CA 1
ATOM 952 C C . ASN A 1 120 ? 4.648 21.672 16.312 1 97.88 120 ASN A C 1
ATOM 954 O O . ASN A 1 120 ? 5.77 21.219 16.078 1 97.88 120 ASN A O 1
ATOM 958 N N . VAL A 1 121 ? 4.023 22.594 15.664 1 95.38 121 VAL A N 1
ATOM 959 C CA . VAL A 1 121 ? 4.688 23.281 14.555 1 95.38 121 VAL A CA 1
ATOM 960 C C . VAL A 1 121 ? 4.891 24.75 14.906 1 95.38 121 VAL A C 1
ATOM 962 O O . VAL A 1 121 ? 3.92 25.5 15.047 1 95.38 121 VAL A O 1
ATOM 965 N N . THR A 1 122 ? 6.086 25.156 15.047 1 96.12 122 THR A N 1
ATOM 966 C CA . THR A 1 122 ? 6.41 26.531 15.398 1 96.12 122 THR A CA 1
ATOM 967 C C . THR A 1 122 ? 7.312 27.172 14.344 1 96.12 122 THR A C 1
ATOM 969 O O . THR A 1 122 ? 8.383 26.641 14.031 1 96.12 122 THR A O 1
ATOM 972 N N . VAL A 1 123 ? 6.836 28.219 13.82 1 92.12 123 VAL A N 1
ATOM 973 C CA . VAL A 1 123 ? 7.602 28.984 12.844 1 92.12 123 VAL A CA 1
ATOM 974 C C . VAL A 1 123 ? 7.973 30.344 13.422 1 92.12 123 VAL A C 1
ATOM 976 O O . VAL A 1 123 ? 7.129 31.016 14.016 1 92.12 123 VAL A O 1
ATOM 979 N N . ALA A 1 124 ? 9.203 30.703 13.273 1 92.88 124 ALA A N 1
ATOM 980 C CA . ALA A 1 124 ? 9.695 32 13.688 1 92.88 124 ALA A CA 1
ATOM 981 C C . ALA A 1 124 ? 10.047 32.875 12.477 1 92.88 124 ALA A C 1
ATOM 983 O O . ALA A 1 124 ? 10.711 32.406 11.547 1 92.88 124 ALA A O 1
ATOM 984 N N . VAL A 1 125 ? 9.578 34.094 12.531 1 88.69 125 VAL A N 1
ATOM 985 C CA . VAL A 1 125 ? 9.875 35.031 11.477 1 88.69 125 VAL A CA 1
ATOM 986 C C . VAL A 1 125 ? 10.578 36.25 12.07 1 88.69 125 VAL A C 1
ATOM 988 O O . VAL A 1 125 ? 10.148 36.812 13.094 1 88.69 125 VAL A O 1
ATOM 991 N N . LYS A 1 126 ? 11.648 36.594 11.461 1 89.5 126 LYS A N 1
ATOM 992 C CA . LYS A 1 126 ? 12.367 37.812 11.844 1 89.5 126 LYS A CA 1
ATOM 993 C C . LYS A 1 126 ? 12.289 38.875 10.734 1 89.5 126 LYS A C 1
ATOM 995 O O . LYS A 1 126 ? 12.57 38.562 9.57 1 89.5 126 LYS A O 1
ATOM 1000 N N . ALA A 1 127 ? 11.766 39.969 11.125 1 85.56 127 ALA A N 1
ATOM 1001 C CA . ALA A 1 127 ? 11.688 41.094 10.203 1 85.56 127 ALA A CA 1
ATOM 1002 C C . ALA A 1 127 ? 11.797 42.438 10.953 1 85.56 127 ALA A C 1
ATOM 1004 O O . ALA A 1 127 ? 11.234 42.594 12.031 1 85.56 127 ALA A O 1
ATOM 1005 N N . PHE A 1 128 ? 12.578 43.406 10.297 1 84.5 128 PHE A N 1
ATOM 1006 C CA . PHE A 1 128 ? 12.703 44.781 10.805 1 84.5 128 PHE A CA 1
ATOM 1007 C C . PHE A 1 128 ? 13.164 44.781 12.258 1 84.5 128 PHE A C 1
ATOM 1009 O O . PHE A 1 128 ? 12.656 45.562 13.07 1 84.5 128 PHE A O 1
ATOM 1016 N N . GLY A 1 129 ? 13.984 43.844 12.609 1 81.94 129 GLY A N 1
ATOM 1017 C CA . GLY A 1 129 ? 14.539 43.781 13.953 1 81.94 129 GLY A CA 1
ATOM 1018 C C . GLY A 1 129 ? 13.602 43.156 14.961 1 81.94 129 GLY A C 1
ATOM 1019 O O . GLY A 1 129 ? 13.898 43.125 16.156 1 81.94 129 GLY A O 1
ATOM 1020 N N . LEU A 1 130 ? 12.445 42.719 14.523 1 85.38 130 LEU A N 1
ATOM 1021 C CA . LEU A 1 130 ? 11.461 42.094 15.398 1 85.38 130 LEU A CA 1
ATOM 1022 C C . LEU A 1 130 ? 11.336 40.625 15.102 1 85.38 130 LEU A C 1
ATOM 1024 O O . LEU A 1 130 ? 11.602 40.188 13.977 1 85.38 130 LEU A O 1
ATOM 1028 N N . LYS A 1 131 ? 11 39.844 16.172 1 89.56 131 LYS A N 1
ATOM 1029 C CA . LYS A 1 131 ? 10.758 38.406 16.016 1 89.56 131 LYS A CA 1
ATOM 1030 C C . LYS A 1 131 ? 9.32 38.062 16.375 1 89.56 131 LYS A C 1
ATOM 1032 O O . LYS A 1 131 ? 8.789 38.531 17.391 1 89.56 131 LYS A O 1
ATOM 1037 N N . ALA A 1 132 ? 8.688 37.344 15.422 1 87.5 132 ALA A N 1
ATOM 1038 C CA . ALA A 1 132 ? 7.344 36.844 15.664 1 87.5 132 ALA A CA 1
ATOM 1039 C C . ALA A 1 132 ? 7.305 35.312 15.5 1 87.5 132 ALA A C 1
ATOM 1041 O O . ALA A 1 132 ? 8.023 34.75 14.664 1 87.5 132 ALA A O 1
ATOM 1042 N N . THR A 1 133 ? 6.531 34.656 16.359 1 91.69 133 THR A N 1
ATOM 1043 C CA . THR A 1 133 ? 6.402 33.219 16.266 1 91.69 133 THR A CA 1
ATOM 1044 C C . THR A 1 133 ? 4.938 32.812 16.172 1 91.69 133 THR A C 1
ATOM 1046 O O . THR A 1 133 ? 4.074 33.406 16.797 1 91.69 133 THR A O 1
ATOM 1049 N N . ALA A 1 134 ? 4.707 31.875 15.281 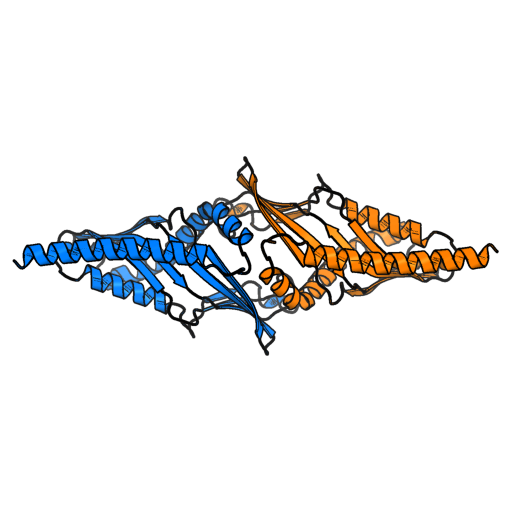1 89.62 134 ALA A N 1
ATOM 1050 C CA . ALA A 1 134 ? 3.4 31.219 15.172 1 89.62 134 ALA A CA 1
ATOM 1051 C C . ALA A 1 134 ? 3.502 29.734 15.477 1 89.62 134 ALA A C 1
ATOM 1053 O O . ALA A 1 134 ? 4.387 29.047 14.969 1 89.62 134 ALA A O 1
ATOM 1054 N N . GLN A 1 135 ? 2.633 29.281 16.375 1 93.56 135 GLN A N 1
ATOM 1055 C CA . GLN A 1 135 ? 2.639 27.875 16.766 1 93.56 135 GLN A CA 1
ATOM 1056 C C . GLN A 1 135 ? 1.271 27.234 16.531 1 93.56 135 GLN A C 1
ATOM 1058 O O . GLN A 1 135 ? 0.25 27.766 16.984 1 93.56 135 GLN A O 1
ATOM 1063 N N . VAL A 1 136 ? 1.264 26.172 15.82 1 92.56 136 VAL A N 1
ATOM 1064 C CA . VAL A 1 136 ? 0.051 25.391 15.594 1 92.56 136 VAL A CA 1
ATOM 1065 C C . VAL A 1 136 ? -0.034 24.25 16.609 1 92.56 136 VAL A C 1
ATOM 1067 O O . VAL A 1 136 ? 0.923 23.5 16.781 1 92.56 136 VAL A O 1
ATOM 1070 N N . VAL A 1 137 ? -1.239 24.219 17.297 1 92.38 137 VAL A N 1
ATOM 1071 C CA . VAL A 1 137 ? -1.482 23.172 18.297 1 92.38 137 VAL A CA 1
ATOM 1072 C C . VAL A 1 137 ? -2.881 22.594 18.094 1 92.38 137 VAL A C 1
ATOM 1074 O O . VAL A 1 137 ? -3.713 23.188 17.406 1 92.38 137 VAL A O 1
ATOM 1077 N N . ASP A 1 138 ? -3.176 21.438 18.594 1 91.12 138 ASP A N 1
ATOM 1078 C CA . ASP A 1 138 ? -4.488 20.812 18.672 1 91.12 138 ASP A CA 1
ATOM 1079 C C . ASP A 1 138 ? -5.156 20.766 17.297 1 91.12 138 ASP A C 1
ATOM 1081 O O . ASP A 1 138 ? -6.238 21.328 17.109 1 91.12 138 ASP A O 1
ATOM 1085 N N . LEU A 1 139 ? -4.812 19.922 16.547 1 92.75 139 LEU A N 1
ATOM 1086 C CA . LEU A 1 139 ? -5.316 19.797 15.18 1 92.75 139 LEU A CA 1
ATOM 1087 C C . LEU A 1 139 ? -6.527 18.875 15.125 1 92.75 139 LEU A C 1
ATOM 1089 O O . LEU A 1 139 ? -6.531 17.812 15.766 1 92.75 139 LEU A O 1
ATOM 1093 N N . GLN A 1 140 ? -7.559 19.266 14.5 1 92.94 140 GLN A N 1
ATOM 1094 C CA . GLN A 1 140 ? -8.719 18.438 14.172 1 92.94 140 GLN A CA 1
ATOM 1095 C C . GLN A 1 140 ? -9.031 18.5 12.68 1 92.94 140 GLN A C 1
ATOM 1097 O O . GLN A 1 140 ? -9.258 19.578 12.141 1 92.94 140 GLN A O 1
ATOM 1102 N N . VAL A 1 141 ? -9.016 17.344 12.102 1 92.12 141 VAL A N 1
ATOM 1103 C CA . VAL A 1 141 ? -9.281 17.297 10.664 1 92.12 141 VAL A CA 1
ATOM 1104 C C . VAL A 1 141 ? -10.305 16.203 10.367 1 92.12 141 VAL A C 1
ATOM 1106 O O . VAL A 1 141 ? -10.227 15.109 10.914 1 92.12 141 VAL A O 1
ATOM 1109 N N . PHE A 1 142 ? -11.289 16.5 9.633 1 92.75 142 PHE A N 1
ATOM 1110 C CA . PHE A 1 142 ? -12.172 15.539 8.969 1 92.75 142 PHE A CA 1
ATOM 1111 C C . PHE A 1 142 ? -12.133 15.742 7.457 1 92.75 142 PHE A C 1
ATOM 1113 O O . PHE A 1 142 ? -12.406 16.844 6.965 1 92.75 142 PHE A O 1
ATOM 1120 N N . ALA A 1 143 ? -11.695 14.727 6.734 1 92.56 143 ALA A N 1
ATOM 1121 C CA . ALA A 1 143 ? -11.562 14.836 5.285 1 92.56 143 ALA A CA 1
ATOM 1122 C C . ALA A 1 143 ? -12.016 13.555 4.59 1 92.56 143 ALA A C 1
ATOM 1124 O O . ALA A 1 143 ? -11.914 12.469 5.152 1 92.56 143 ALA A O 1
ATOM 1125 N N . LEU A 1 144 ? -12.531 13.711 3.369 1 92.75 144 LEU A N 1
ATOM 1126 C CA . LEU A 1 144 ? -12.945 12.609 2.51 1 92.75 144 LEU A CA 1
ATOM 1127 C C . LEU A 1 144 ? -12.211 12.656 1.174 1 92.75 144 LEU A C 1
ATOM 1129 O O . LEU A 1 144 ? -12.797 13.008 0.149 1 92.75 144 LEU A O 1
ATOM 1133 N N . PRO A 1 145 ? -10.953 12.258 1.212 1 94 145 PRO A N 1
ATOM 1134 C CA . PRO A 1 145 ? -10.188 12.297 -0.033 1 94 145 PRO A CA 1
ATOM 1135 C C . PRO A 1 145 ? -10.602 11.203 -1.018 1 94 145 PRO A C 1
ATOM 1137 O O . PRO A 1 145 ? -11.07 10.141 -0.604 1 94 145 PRO A O 1
ATOM 1140 N N . ARG A 1 146 ? -10.508 11.57 -2.26 1 95.12 146 ARG A N 1
ATOM 1141 C CA . ARG A 1 146 ? -10.617 10.586 -3.334 1 95.12 146 ARG A CA 1
ATOM 1142 C C . ARG A 1 146 ? -9.242 10.227 -3.891 1 95.12 146 ARG A C 1
ATOM 1144 O O . ARG A 1 146 ? -8.5 11.102 -4.344 1 95.12 146 ARG A O 1
ATOM 1151 N N . ILE A 1 147 ? -8.891 8.984 -3.777 1 95.19 147 ILE A N 1
ATOM 1152 C CA . ILE A 1 147 ? -7.641 8.453 -4.312 1 95.19 147 ILE A CA 1
ATOM 1153 C C . ILE A 1 147 ? -7.922 7.664 -5.586 1 95.19 147 ILE A C 1
ATOM 1155 O O . ILE A 1 147 ? -8.695 6.707 -5.57 1 95.19 147 ILE A O 1
ATOM 1159 N N . THR A 1 148 ? -7.305 8.102 -6.652 1 95.5 148 THR A N 1
ATOM 1160 C CA . THR A 1 148 ? -7.512 7.441 -7.938 1 95.5 148 THR A CA 1
ATOM 1161 C C . THR A 1 148 ? -6.219 6.797 -8.43 1 95.5 148 THR A C 1
ATOM 1163 O O . THR A 1 148 ? -5.184 7.457 -8.516 1 95.5 148 THR A O 1
ATOM 1166 N N . LEU A 1 149 ? -6.266 5.52 -8.688 1 94.06 149 LEU A N 1
ATOM 1167 C CA . LEU A 1 149 ? -5.164 4.789 -9.305 1 94.06 149 LEU A CA 1
ATOM 1168 C C . LEU A 1 149 ? -5.402 4.605 -10.797 1 94.06 149 LEU A C 1
ATOM 1170 O O . LEU A 1 149 ? -6.367 3.953 -11.203 1 94.06 149 LEU A O 1
ATOM 1174 N N . LYS A 1 150 ? -4.531 5.242 -11.672 1 94.94 150 LYS A N 1
ATOM 1175 C CA . LYS A 1 150 ? -4.766 5.16 -13.109 1 94.94 150 LYS A CA 1
ATOM 1176 C C . LYS A 1 150 ? -3.502 5.516 -13.891 1 94.94 150 LYS A C 1
ATOM 1178 O O . LYS A 1 150 ? -2.646 6.25 -13.398 1 94.94 150 LYS A O 1
ATOM 1183 N N . PRO A 1 151 ? -3.377 5.098 -15.086 1 95 151 PRO A N 1
ATOM 1184 C CA . PRO A 1 151 ? -4.117 3.943 -15.594 1 95 151 PRO A CA 1
ATOM 1185 C C . PRO A 1 151 ? -3.705 2.635 -14.93 1 95 151 PRO A C 1
ATOM 1187 O O . PRO A 1 151 ? -2.605 2.537 -14.375 1 95 151 PRO A O 1
ATOM 1190 N N . LEU A 1 152 ? -4.605 1.7 -14.875 1 92.88 152 LEU A N 1
ATOM 1191 C CA . LEU A 1 152 ? -4.254 0.342 -14.477 1 92.88 152 LEU A CA 1
ATOM 1192 C C . LEU A 1 152 ? -3.48 -0.369 -15.578 1 92.88 152 LEU A C 1
ATOM 1194 O O . LEU A 1 152 ? -3.803 -0.226 -16.766 1 92.88 152 LEU A O 1
ATOM 1198 N N . VAL A 1 153 ? -2.373 -1.09 -15.164 1 92.75 153 VAL A N 1
ATOM 1199 C CA . VAL A 1 153 ? -1.482 -1.703 -16.141 1 92.75 153 VAL A CA 1
ATOM 1200 C C . VAL A 1 153 ? -1.125 -3.121 -15.703 1 92.75 153 VAL A C 1
ATOM 1202 O O . VAL A 1 153 ? -1.154 -3.432 -14.508 1 92.75 153 VAL A O 1
ATOM 1205 N N . PRO A 1 154 ? -0.811 -3.965 -16.578 1 92.19 154 PRO A N 1
ATOM 1206 C CA . PRO A 1 154 ? -0.501 -5.359 -16.266 1 92.19 154 PRO A CA 1
ATOM 1207 C C . PRO A 1 154 ? 0.946 -5.559 -15.82 1 92.19 154 PRO A C 1
ATOM 1209 O O . PRO A 1 154 ? 1.597 -6.52 -16.234 1 92.19 154 PRO A O 1
ATOM 1212 N N . SER A 1 155 ? 1.504 -4.637 -15.125 1 88.56 155 SER A N 1
ATOM 1213 C CA . SER A 1 155 ? 2.832 -4.707 -14.523 1 88.56 155 SER A CA 1
ATOM 1214 C C . SER A 1 155 ? 2.824 -4.168 -13.102 1 88.56 155 SER A C 1
ATOM 1216 O O . SER A 1 155 ? 2.129 -3.195 -12.805 1 88.56 155 SER A O 1
ATOM 1218 N N . PHE A 1 156 ? 3.646 -4.75 -12.266 1 81.38 156 PHE A N 1
ATOM 1219 C CA . PHE A 1 156 ? 3.652 -4.34 -10.867 1 81.38 156 PHE A CA 1
ATOM 1220 C C . PHE A 1 156 ? 4.055 -2.877 -10.734 1 81.38 156 PHE A C 1
ATOM 1222 O O . PHE A 1 156 ? 4.973 -2.414 -11.414 1 81.38 156 PHE A O 1
ATOM 1229 N N . PRO A 1 157 ? 3.322 -2.121 -9.891 1 83 157 PRO A N 1
ATOM 1230 C CA . PRO A 1 157 ? 2.273 -2.453 -8.93 1 83 157 PRO A CA 1
ATOM 1231 C C . PRO A 1 157 ? 0.87 -2.344 -9.523 1 83 157 PRO A C 1
ATOM 1233 O O . PRO A 1 157 ? -0.097 -2.113 -8.789 1 83 157 PRO A O 1
ATOM 1236 N N . CYS A 1 158 ? 0.74 -2.297 -10.828 1 89.12 158 CYS A N 1
ATOM 1237 C CA . CYS A 1 158 ? -0.465 -2.439 -11.633 1 89.12 158 CYS A CA 1
ATOM 1238 C C . CYS A 1 158 ? -1.176 -1.102 -11.797 1 89.12 158 CYS A C 1
ATOM 1240 O O . CYS A 1 158 ? -2.357 -1.059 -12.141 1 89.12 158 CYS A O 1
ATOM 1242 N N . PHE A 1 159 ? -0.471 -0.018 -11.438 1 90.38 159 PHE A N 1
ATOM 1243 C CA . PHE A 1 159 ? -0.965 1.319 -11.742 1 90.38 159 PHE A CA 1
ATOM 1244 C C . PHE A 1 159 ? 0.193 2.287 -11.961 1 90.38 159 PHE A C 1
ATOM 1246 O O . PHE A 1 159 ? 1.242 2.158 -11.328 1 90.38 159 PHE A O 1
ATOM 1253 N N . ALA A 1 160 ? -0.044 3.334 -12.719 1 91.38 160 ALA A N 1
ATOM 1254 C CA . ALA A 1 160 ? 1.036 4.223 -13.141 1 91.38 160 ALA A CA 1
ATOM 1255 C C . ALA A 1 160 ? 1.133 5.441 -12.227 1 91.38 160 ALA A C 1
ATOM 1257 O O . ALA A 1 160 ? 2.23 5.926 -11.938 1 91.38 160 ALA A O 1
ATOM 1258 N N . LYS A 1 161 ? -0.054 5.941 -11.836 1 91.62 161 LYS A N 1
ATOM 1259 C CA . LYS A 1 161 ? -0.094 7.18 -11.07 1 91.62 161 LYS A CA 1
ATOM 1260 C C . LYS A 1 161 ? -1.161 7.117 -9.977 1 91.62 161 LYS A C 1
ATOM 1262 O O . LYS A 1 161 ? -2.146 6.387 -10.109 1 91.62 161 LYS A O 1
ATOM 1267 N N . ILE A 1 162 ? -0.942 7.828 -8.961 1 91.62 162 ILE A N 1
ATOM 1268 C CA . ILE A 1 162 ? -1.929 8.07 -7.918 1 91.62 162 ILE A CA 1
ATOM 1269 C C . ILE A 1 162 ? -2.396 9.523 -7.98 1 91.62 162 ILE A C 1
ATOM 1271 O O . ILE A 1 162 ? -1.58 10.445 -8.086 1 91.62 162 ILE A O 1
ATOM 1275 N N . TYR A 1 163 ? -3.646 9.727 -8.031 1 92.81 163 TYR A N 1
ATOM 1276 C CA . TYR A 1 163 ? -4.246 11.055 -7.941 1 92.81 163 TYR A CA 1
ATOM 1277 C C . TYR A 1 163 ? -5.035 11.211 -6.648 1 92.81 163 TYR A C 1
ATOM 1279 O O . TYR A 1 163 ? -5.801 10.32 -6.27 1 92.81 163 TYR A O 1
ATOM 1287 N N . VAL A 1 164 ? -4.824 12.297 -5.945 1 92.88 164 VAL A N 1
ATOM 1288 C CA . VAL A 1 164 ? -5.547 12.555 -4.699 1 92.88 164 VAL A CA 1
ATOM 1289 C C . VAL A 1 164 ? -6.242 13.906 -4.77 1 92.88 164 VAL A C 1
ATOM 1291 O O . VAL A 1 164 ? -5.617 14.914 -5.121 1 92.88 164 VAL A O 1
ATOM 1294 N N . SER A 1 165 ? -7.48 13.969 -4.496 1 95.19 165 SER A N 1
ATOM 1295 C CA . SER A 1 165 ? -8.258 15.203 -4.438 1 95.19 165 SER A CA 1
ATOM 1296 C C . SER A 1 165 ? -9.32 15.141 -3.344 1 95.19 165 SER A C 1
ATOM 1298 O O . SER A 1 165 ? -9.68 14.055 -2.885 1 95.19 165 SER A O 1
ATOM 1300 N N . LEU A 1 166 ? -9.734 16.281 -2.879 1 94.38 166 LEU A N 1
ATOM 1301 C CA . LEU A 1 166 ? -10.875 16.406 -1.978 1 94.38 166 LEU A CA 1
ATOM 1302 C C . LEU A 1 166 ? -12.133 16.797 -2.744 1 94.38 166 LEU A C 1
ATOM 1304 O O . LEU A 1 166 ? -12.164 17.828 -3.408 1 94.38 166 LEU A O 1
ATOM 1308 N N . MET A 1 167 ? -13.109 15.922 -2.604 1 92.38 167 MET A N 1
ATOM 1309 C CA . MET A 1 167 ? -14.344 16.188 -3.334 1 92.38 167 MET A CA 1
ATOM 1310 C C . MET A 1 167 ? -15.195 17.234 -2.604 1 92.38 167 MET A C 1
ATOM 1312 O O . MET A 1 167 ? -16.031 17.891 -3.213 1 92.38 167 MET A O 1
ATOM 1316 N N . GLU A 1 168 ? -15 17.297 -1.321 1 93.31 168 GLU A N 1
ATOM 1317 C CA . GLU A 1 168 ? -15.641 18.312 -0.486 1 93.31 168 GLU A CA 1
ATOM 1318 C C . GLU A 1 168 ? -14.625 19 0.422 1 93.31 168 GLU A C 1
ATOM 1320 O O . GLU A 1 168 ? -13.562 18.438 0.715 1 93.31 168 GLU A O 1
ATOM 1325 N N . LYS A 1 169 ? -15.008 20.25 0.796 1 93 169 LYS A N 1
ATOM 1326 C CA . LYS A 1 169 ? -14.133 20.984 1.703 1 93 169 LYS A CA 1
ATOM 1327 C C . LYS A 1 169 ? -13.945 20.25 3.02 1 93 169 LYS A C 1
ATOM 1329 O O . LYS A 1 169 ? -14.922 19.828 3.65 1 93 169 LYS A O 1
ATOM 1334 N N . PRO A 1 170 ? -12.711 20.031 3.41 1 92.19 170 PRO A N 1
ATOM 1335 C CA . PRO A 1 170 ? -12.477 19.344 4.688 1 92.19 170 PRO A CA 1
ATOM 1336 C C . PRO A 1 170 ? -12.781 20.234 5.891 1 92.19 170 PRO A C 1
ATOM 1338 O O . PRO A 1 170 ? -12.82 21.469 5.762 1 92.19 170 PRO A O 1
ATOM 1341 N N . HIS A 1 171 ? -13.148 19.625 6.988 1 91.56 171 HIS A N 1
ATOM 1342 C CA . HIS A 1 171 ? -13.188 20.328 8.266 1 91.56 171 HIS A CA 1
ATOM 1343 C C . HIS A 1 171 ? -11.812 20.391 8.906 1 91.56 171 HIS A C 1
ATOM 1345 O O . HIS A 1 171 ? -11.195 19.344 9.148 1 91.56 171 HIS A O 1
ATOM 1351 N N . VAL A 1 172 ? -11.297 21.531 9.055 1 91.56 172 VAL A N 1
ATOM 1352 C CA . VAL A 1 172 ? -9.984 21.703 9.664 1 91.56 172 VAL A CA 1
ATOM 1353 C C . VAL A 1 172 ? -10.086 22.703 10.812 1 91.56 172 VAL A C 1
ATOM 1355 O O . VAL A 1 172 ? -10.641 23.797 10.656 1 91.56 172 VAL A O 1
ATOM 1358 N N . ASP A 1 173 ? -9.664 22.328 11.93 1 89.88 173 ASP A N 1
ATOM 1359 C CA . ASP A 1 173 ? -9.562 23.219 13.086 1 89.88 173 ASP A CA 1
ATOM 1360 C C . ASP A 1 173 ? -8.242 23 13.828 1 89.88 173 ASP A C 1
ATOM 1362 O O . ASP A 1 173 ? -7.727 21.875 13.875 1 89.88 173 ASP A O 1
ATOM 1366 N N . PHE A 1 174 ? -7.727 24.047 14.273 1 91.62 174 PHE A N 1
ATOM 1367 C CA . PHE A 1 174 ? -6.488 23.969 15.039 1 91.62 174 PHE A CA 1
ATOM 1368 C C . PHE A 1 174 ? -6.332 25.156 15.969 1 91.62 174 PHE A C 1
ATOM 1370 O O . PHE A 1 174 ? -6.992 26.188 15.781 1 91.62 174 PHE A O 1
ATOM 1377 N N . GLY A 1 175 ? -5.523 24.984 16.938 1 90.94 175 GLY A N 1
ATOM 1378 C CA . GLY A 1 175 ? -5.102 26.109 17.766 1 90.94 175 GLY A CA 1
ATOM 1379 C C . GLY A 1 175 ? -3.902 26.844 17.203 1 90.94 175 GLY A C 1
ATOM 1380 O O . GLY A 1 175 ? -2.99 26.234 16.641 1 90.94 175 GLY A O 1
ATOM 1381 N N . LEU A 1 176 ? -3.936 28.219 17.344 1 90.06 176 LEU A N 1
ATOM 1382 C CA . LEU A 1 176 ? -2.836 29.047 16.891 1 90.06 176 LEU A CA 1
ATOM 1383 C C . LEU A 1 176 ? -2.377 30 17.984 1 90.06 176 LEU A C 1
ATOM 1385 O O . LEU A 1 176 ? -3.191 30.719 18.578 1 90.06 176 LEU A O 1
ATOM 1389 N N . LYS A 1 177 ? -1.102 29.859 18.297 1 88.19 177 LYS A N 1
ATOM 1390 C CA . LYS A 1 177 ? -0.488 30.797 19.234 1 88.19 177 LYS A CA 1
ATOM 1391 C C . LYS A 1 177 ? 0.469 31.75 18.516 1 88.19 177 LYS A C 1
ATOM 1393 O O . LYS A 1 177 ? 1.411 31.297 17.859 1 88.19 177 LYS A O 1
ATOM 1398 N N . LEU A 1 178 ? 0.162 33.031 18.562 1 88.19 178 LEU A N 1
ATOM 1399 C CA . LEU A 1 178 ? 1.021 34.062 18 1 88.19 178 LEU A CA 1
ATOM 1400 C C . LEU A 1 178 ? 1.766 34.812 19.109 1 88.19 178 LEU A C 1
ATOM 1402 O O . LEU A 1 178 ? 1.156 35.25 20.078 1 88.19 178 LEU A O 1
ATOM 1406 N N . VAL A 1 179 ? 3.043 34.719 19.031 1 84.44 179 VAL A N 1
ATOM 1407 C CA . VAL A 1 179 ? 3.84 35.469 20.016 1 84.44 179 VAL A CA 1
ATOM 1408 C C . VAL A 1 179 ? 4.742 36.469 19.312 1 84.44 179 VAL A C 1
ATOM 1410 O O . VAL A 1 179 ? 5.398 36.125 18.312 1 84.44 179 VAL A O 1
ATOM 1413 N N . GLY A 1 180 ? 4.605 37.688 19.734 1 78.56 180 GLY A N 1
ATOM 1414 C CA . GLY A 1 180 ? 5.422 38.812 19.266 1 78.56 180 GLY A CA 1
ATOM 1415 C C . GLY A 1 180 ? 5 40.156 19.828 1 78.56 180 GLY A C 1
ATOM 1416 O O . GLY A 1 180 ? 3.85 40.312 20.234 1 78.56 180 GLY A O 1
ATOM 1417 N N . ALA A 1 181 ? 6.035 40.938 20.141 1 65.81 181 ALA A N 1
ATOM 1418 C CA . ALA A 1 181 ? 5.871 42.219 20.859 1 65.81 181 ALA A CA 1
ATOM 1419 C C . ALA A 1 181 ? 4.664 42.969 20.328 1 65.81 181 ALA A C 1
ATOM 1421 O O . ALA A 1 181 ? 3.824 43.438 21.109 1 65.81 181 ALA A O 1
ATOM 1422 N N . ASP A 1 182 ? 4.441 43.031 19.062 1 65.38 182 ASP A N 1
ATOM 1423 C CA . ASP A 1 182 ? 3.432 43.938 18.5 1 65.38 182 ASP A CA 1
ATOM 1424 C C . ASP A 1 182 ? 2.23 43.125 17.984 1 65.38 182 ASP A C 1
ATOM 1426 O O . ASP A 1 182 ? 1.128 43.688 17.875 1 65.38 182 ASP A O 1
ATOM 1430 N N . LEU A 1 183 ? 2.285 41.875 17.859 1 65.69 183 LEU A N 1
ATOM 1431 C CA . LEU A 1 183 ? 1.205 41.125 17.219 1 65.69 183 LEU A CA 1
ATOM 1432 C C . LEU A 1 183 ? 0.093 40.812 18.219 1 65.69 183 LEU A C 1
ATOM 1434 O O . LEU A 1 183 ? -1.078 40.719 17.844 1 65.69 183 LEU A O 1
ATOM 1438 N N . MET A 1 184 ? 0.577 40.812 19.453 1 63.38 184 MET A N 1
ATOM 1439 C CA . MET A 1 184 ? -0.367 40.469 20.516 1 63.38 184 MET A CA 1
ATOM 1440 C C . MET A 1 184 ? -1.365 41.594 20.75 1 63.38 184 MET A C 1
ATOM 1442 O O . MET A 1 184 ? -2.445 41.344 21.297 1 63.38 184 MET A O 1
ATOM 1446 N N . SER A 1 185 ? -1.018 42.688 20.203 1 66.25 185 SER A N 1
ATOM 1447 C CA . SER A 1 185 ? -1.851 43.875 20.484 1 66.25 185 SER A CA 1
ATOM 1448 C C . SER A 1 185 ? -2.932 44.031 19.422 1 66.25 185 SER A C 1
ATOM 1450 O O . SER A 1 185 ? -3.844 44.844 19.578 1 66.25 185 SER A O 1
ATOM 1452 N N . ILE A 1 186 ? -2.758 43.312 18.406 1 69.31 186 ILE A N 1
ATOM 1453 C CA . ILE A 1 186 ? -3.707 43.5 17.312 1 69.31 186 ILE A CA 1
ATOM 1454 C C . ILE A 1 186 ? -4.906 42.562 17.5 1 69.31 186 ILE A C 1
ATOM 1456 O O . ILE A 1 186 ? -4.797 41.344 17.312 1 69.31 186 ILE A O 1
ATOM 1460 N N . PRO A 1 187 ? -6.086 43.156 18 1 74.62 187 PRO A N 1
ATOM 1461 C CA . PRO A 1 187 ? -7.293 42.344 18.203 1 74.62 187 PRO A CA 1
ATOM 1462 C C . PRO A 1 187 ? -7.746 41.656 16.938 1 74.62 187 PRO A C 1
ATOM 1464 O O . PRO A 1 187 ? -7.734 42.25 15.852 1 74.62 187 PRO A O 1
ATOM 1467 N N . GLY A 1 188 ? -8.055 40.406 16.953 1 80.12 188 GLY A N 1
ATOM 1468 C CA . GLY A 1 188 ? -8.633 39.688 15.828 1 80.12 188 GLY A CA 1
ATOM 1469 C C . GLY A 1 188 ? -7.594 39.031 14.938 1 80.12 188 GLY A C 1
ATOM 1470 O O . GLY A 1 188 ? -7.926 38.219 14.078 1 80.12 188 GLY A O 1
ATOM 1471 N N . LEU A 1 189 ? -6.375 39.438 15.102 1 79.81 189 LEU A N 1
ATOM 1472 C CA . LEU A 1 189 ? -5.32 38.938 14.219 1 79.81 189 LEU A CA 1
ATOM 1473 C C . LEU A 1 189 ? -5.262 37.438 14.234 1 79.81 189 LEU A C 1
ATOM 1475 O O . LEU A 1 189 ? -5.164 36.781 13.18 1 79.81 189 LEU A O 1
ATOM 1479 N N . TYR A 1 190 ? -5.375 36.938 15.367 1 80.94 190 TYR A N 1
ATOM 1480 C CA . TYR A 1 190 ? -5.371 35.5 15.523 1 80.94 190 TYR A CA 1
ATOM 1481 C C . TYR A 1 190 ? -6.434 34.844 14.648 1 80.94 190 TYR A C 1
ATOM 1483 O O . TYR A 1 190 ? -6.148 33.906 13.906 1 80.94 190 TYR A O 1
ATOM 1491 N N . ARG A 1 191 ? -7.609 35.375 14.734 1 84.12 191 ARG A N 1
ATOM 1492 C CA . ARG A 1 191 ? -8.75 34.812 14.023 1 84.12 191 ARG A CA 1
ATOM 1493 C C . ARG A 1 191 ? -8.562 34.938 12.516 1 84.12 191 ARG A C 1
ATOM 1495 O O . ARG A 1 191 ? -8.859 34 11.766 1 84.12 191 ARG A O 1
ATOM 1502 N N . VAL A 1 192 ? -8.07 36 12.125 1 84.75 192 VAL A N 1
ATOM 1503 C CA . VAL A 1 192 ? -7.875 36.25 10.703 1 84.75 192 VAL A CA 1
ATOM 1504 C C . VAL A 1 192 ? -6.801 35.312 10.156 1 84.75 192 VAL A C 1
ATOM 1506 O O . VAL A 1 192 ? -7 34.688 9.117 1 84.75 192 VAL A O 1
ATOM 1509 N N . VAL A 1 193 ? -5.734 35.219 10.891 1 82 193 VAL A N 1
ATOM 1510 C CA . VAL A 1 193 ? -4.637 34.344 10.453 1 82 193 VAL A CA 1
ATOM 1511 C C . VAL A 1 193 ? -5.09 32.906 10.445 1 82 193 VAL A C 1
ATOM 1513 O O . VAL A 1 193 ? -4.824 32.156 9.492 1 82 193 VAL A O 1
ATOM 1516 N N . GLN A 1 194 ? -5.746 32.562 11.453 1 87 194 GLN A N 1
ATOM 1517 C CA . GLN A 1 194 ? -6.254 31.188 11.547 1 87 194 GLN A CA 1
ATOM 1518 C C . GLN A 1 194 ? -7.188 30.875 10.391 1 87 194 GLN A C 1
ATOM 1520 O O . GLN A 1 194 ? -7.074 29.812 9.766 1 87 194 GLN A O 1
ATOM 1525 N N . GLU A 1 195 ? -8.078 31.781 10.062 1 88.75 195 GLU A N 1
ATOM 1526 C CA . GLU A 1 195 ? -9.031 31.578 8.977 1 88.75 195 GLU A CA 1
ATOM 1527 C C . GLU A 1 195 ? -8.32 31.484 7.629 1 88.75 195 GLU A C 1
ATOM 1529 O O . GLU A 1 195 ? -8.711 30.703 6.766 1 88.75 195 GLU A O 1
ATOM 1534 N N . ILE A 1 196 ? -7.285 32.219 7.5 1 84.44 196 ILE A N 1
ATOM 1535 C CA . ILE A 1 196 ? -6.512 32.188 6.262 1 84.44 196 ILE A CA 1
ATOM 1536 C C . ILE A 1 196 ? -5.852 30.812 6.098 1 84.44 196 ILE A C 1
ATOM 1538 O O . ILE A 1 196 ? -5.914 30.219 5.023 1 84.44 196 ILE A O 1
ATOM 1542 N N . ILE A 1 197 ? -5.305 30.359 7.117 1 84.12 197 ILE A N 1
ATOM 1543 C CA . ILE A 1 197 ? -4.629 29.062 7.074 1 84.12 197 ILE A CA 1
ATOM 1544 C C . ILE A 1 197 ? -5.645 27.953 6.801 1 84.12 197 ILE A C 1
ATOM 1546 O O . ILE A 1 197 ? -5.426 27.109 5.938 1 84.12 197 ILE A O 1
ATOM 1550 N N . LYS A 1 198 ? -6.715 28.031 7.551 1 86.31 198 LYS A N 1
ATOM 1551 C CA . LYS A 1 198 ? -7.77 27.047 7.359 1 86.31 198 LYS A CA 1
ATOM 1552 C C . LYS A 1 198 ? -8.25 27.031 5.914 1 86.31 198 LYS A C 1
ATOM 1554 O O . LYS A 1 198 ? -8.383 25.953 5.312 1 86.31 198 LYS A O 1
ATOM 1559 N N . ASP A 1 199 ? -8.391 28.203 5.363 1 86.88 199 ASP A N 1
ATOM 1560 C CA . ASP A 1 199 ? -8.875 28.328 3.992 1 86.88 199 ASP A CA 1
ATOM 1561 C C . ASP A 1 199 ? -7.855 27.781 2.998 1 86.88 199 ASP A C 1
ATOM 1563 O O . ASP A 1 199 ? -8.219 27.094 2.045 1 86.88 199 ASP A O 1
ATOM 1567 N N . GLN A 1 200 ? -6.648 28.047 3.258 1 83.19 200 GLN A N 1
ATOM 1568 C CA . GLN A 1 200 ? -5.598 27.562 2.365 1 83.19 200 GLN A CA 1
ATOM 1569 C C . GLN A 1 200 ? -5.492 26.047 2.402 1 83.19 200 GLN A C 1
ATOM 1571 O O . GLN A 1 200 ? -5.418 25.391 1.356 1 83.19 200 GLN A O 1
ATOM 1576 N N . VAL A 1 201 ? -5.52 25.484 3.506 1 81.88 201 VAL A N 1
ATOM 1577 C CA . VAL A 1 201 ? -5.391 24.047 3.682 1 81.88 201 VAL A CA 1
ATOM 1578 C C . VAL A 1 201 ? -6.617 23.344 3.107 1 81.88 201 VAL A C 1
ATOM 1580 O O . VAL A 1 201 ? -6.496 22.328 2.416 1 81.88 201 VAL A O 1
ATOM 1583 N N . ALA A 1 202 ? -7.762 23.984 3.324 1 84.75 202 ALA A N 1
ATOM 1584 C CA . ALA A 1 202 ? -9.016 23.391 2.879 1 84.75 202 ALA A CA 1
ATOM 1585 C C . ALA A 1 202 ? -9.133 23.422 1.358 1 84.75 202 ALA A C 1
ATOM 1587 O O . ALA A 1 202 ? -9.781 22.562 0.759 1 84.75 202 ALA A O 1
ATOM 1588 N N . ASN A 1 203 ? -8.32 24.344 0.749 1 87.75 203 ASN A N 1
ATOM 1589 C CA . ASN A 1 203 ? -8.484 24.547 -0.688 1 87.75 203 ASN A CA 1
ATOM 1590 C C . ASN A 1 203 ? -7.34 23.906 -1.472 1 87.75 203 ASN A C 1
ATOM 1592 O O . ASN A 1 203 ? -7.402 23.812 -2.699 1 87.75 203 ASN A O 1
ATOM 1596 N N . MET A 1 204 ? -6.383 23.469 -0.852 1 85.19 204 MET A N 1
ATOM 1597 C CA . MET A 1 204 ? -5.141 23.047 -1.488 1 85.19 204 MET A CA 1
ATOM 1598 C C . MET A 1 204 ? -5.398 21.953 -2.52 1 85.19 204 MET A C 1
ATOM 1600 O O . MET A 1 204 ? -4.867 22 -3.629 1 85.19 204 MET A O 1
ATOM 1604 N N . TYR A 1 205 ? -6.277 21.047 -2.271 1 87.88 205 TYR A N 1
ATOM 1605 C CA . TYR A 1 205 ? -6.555 19.969 -3.209 1 87.88 205 TYR A CA 1
ATOM 1606 C C . TYR A 1 205 ? -8.055 19.719 -3.322 1 87.88 205 TYR A C 1
ATOM 1608 O O . TYR A 1 205 ? -8.492 18.562 -3.459 1 87.88 205 TYR A O 1
ATOM 1616 N N . LEU A 1 206 ? -8.727 20.812 -3.141 1 93.25 206 LEU A N 1
ATOM 1617 C CA . LEU A 1 206 ? -10.156 20.734 -3.41 1 93.25 206 LEU A CA 1
ATOM 1618 C C . LEU A 1 206 ? -10.422 20.594 -4.906 1 93.25 206 LEU A C 1
ATOM 1620 O O . LEU A 1 206 ? -9.891 21.359 -5.711 1 93.25 206 LEU A O 1
ATOM 1624 N N . TRP A 1 207 ? -11.242 19.641 -5.273 1 92.75 207 TRP A N 1
ATOM 1625 C CA . TRP A 1 207 ? -11.531 19.391 -6.684 1 92.75 207 TRP A CA 1
ATOM 1626 C C . TRP A 1 207 ? -11.938 20.672 -7.391 1 92.75 207 TRP A C 1
ATOM 1628 O O . TRP A 1 207 ? -12.68 21.484 -6.836 1 92.75 207 TRP A O 1
ATOM 1638 N N . PRO A 1 208 ? -11.18 20.781 -8.5 1 94.25 208 PRO A N 1
ATOM 1639 C CA . PRO A 1 208 ? -10.516 19.875 -9.445 1 94.25 208 PRO A CA 1
ATOM 1640 C C . PRO A 1 208 ? -9.008 19.812 -9.258 1 94.25 208 PRO A C 1
ATOM 1642 O O . PRO A 1 208 ? -8.297 19.219 -10.062 1 94.25 208 PRO A O 1
ATOM 1645 N N . LYS A 1 209 ? -8.484 20.594 -8.18 1 93.31 209 LYS A N 1
ATOM 1646 C CA . LYS A 1 209 ? -7.066 20.438 -7.871 1 93.31 209 LYS A CA 1
ATOM 1647 C C . LYS A 1 209 ? -6.746 19.016 -7.434 1 93.31 209 LYS A C 1
ATOM 1649 O O . LYS A 1 209 ? -7.523 18.391 -6.707 1 93.31 209 LYS A O 1
ATOM 1654 N N . THR A 1 210 ? -5.562 18.562 -7.984 1 92.94 210 THR A N 1
ATOM 1655 C CA . THR A 1 210 ? -5.211 17.188 -7.719 1 92.94 210 THR A CA 1
ATOM 1656 C C . THR A 1 210 ? -3.713 17.047 -7.457 1 92.94 210 THR A C 1
ATOM 1658 O O . THR A 1 210 ? -2.898 17.688 -8.133 1 92.94 210 THR A O 1
ATOM 1661 N N . LEU A 1 211 ? -3.426 16.328 -6.375 1 87.69 211 LEU A N 1
ATOM 1662 C CA . LEU A 1 211 ? -2.047 15.898 -6.188 1 87.69 211 LEU A CA 1
ATOM 1663 C C . LEU A 1 211 ? -1.748 14.664 -7.035 1 87.69 211 LEU A C 1
ATOM 1665 O O . LEU A 1 211 ? -2.453 13.656 -6.941 1 87.69 211 LEU A O 1
ATOM 1669 N N . GLU A 1 212 ? -0.738 14.773 -7.855 1 91.12 212 GLU A N 1
ATOM 1670 C CA . GLU A 1 212 ? -0.331 13.664 -8.711 1 91.12 212 GLU A CA 1
ATOM 1671 C C . GLU A 1 212 ? 0.988 13.055 -8.234 1 91.12 212 GLU A C 1
ATOM 1673 O O . GLU A 1 212 ? 1.967 13.781 -8.023 1 91.12 212 GLU A O 1
ATOM 1678 N N . VAL A 1 213 ? 0.974 11.758 -8.016 1 85.19 213 VAL A N 1
ATOM 1679 C CA . VAL A 1 213 ? 2.178 11.039 -7.602 1 85.19 213 VAL A CA 1
ATOM 1680 C C . VAL A 1 213 ? 2.518 9.961 -8.633 1 85.19 213 VAL A C 1
ATOM 1682 O O . VAL A 1 213 ? 1.819 8.953 -8.734 1 85.19 213 VAL A O 1
ATOM 1685 N N . PRO A 1 214 ? 3.598 10.195 -9.352 1 88.69 214 PRO A N 1
ATOM 1686 C CA . PRO A 1 214 ? 4.016 9.148 -10.289 1 88.69 214 PRO A CA 1
ATOM 1687 C C . PRO A 1 214 ? 4.578 7.914 -9.594 1 88.69 214 PRO A C 1
ATOM 1689 O O . PRO A 1 214 ? 5.34 8.039 -8.633 1 88.69 214 PRO A O 1
ATOM 1692 N N . ILE A 1 215 ? 4.184 6.809 -10.023 1 83.12 215 ILE A N 1
ATOM 1693 C CA . ILE A 1 215 ? 4.629 5.555 -9.422 1 83.12 215 ILE A CA 1
ATOM 1694 C C . ILE A 1 215 ? 5.504 4.789 -10.414 1 83.12 215 ILE A C 1
ATOM 1696 O O . ILE A 1 215 ? 6.547 4.25 -10.047 1 83.12 215 ILE A O 1
ATOM 1700 N N . MET A 1 216 ? 5.031 4.73 -11.633 1 84.31 216 MET A N 1
ATOM 1701 C CA . MET A 1 216 ? 5.773 4.023 -12.68 1 84.31 216 MET A CA 1
ATOM 1702 C C . MET A 1 216 ? 6.301 4.996 -13.727 1 84.31 216 MET A C 1
ATOM 1704 O O . MET A 1 216 ? 5.66 6.004 -14.023 1 84.31 216 MET A O 1
ATOM 1708 N N . ASP A 1 217 ? 7.457 4.605 -14.156 1 78.81 217 ASP A N 1
ATOM 1709 C CA . ASP A 1 217 ? 7.965 5.344 -15.305 1 78.81 217 ASP A CA 1
ATOM 1710 C C . ASP A 1 217 ? 7.109 5.086 -16.547 1 78.81 217 ASP A C 1
ATOM 1712 O O . ASP A 1 217 ? 6.77 3.938 -16.844 1 78.81 217 ASP A O 1
ATOM 1716 N N . PRO A 1 218 ? 6.773 6.039 -17.094 1 70.25 218 PRO A N 1
ATOM 1717 C CA . PRO A 1 218 ? 5.918 5.891 -18.281 1 70.25 218 PRO A CA 1
ATOM 1718 C C . PRO A 1 218 ? 6.473 4.887 -19.281 1 70.25 218 PRO A C 1
ATOM 1720 O O . PRO A 1 218 ? 5.707 4.246 -20.016 1 70.25 218 PRO A O 1
ATOM 1723 N N . ALA A 1 219 ? 7.719 4.781 -19.328 1 64.31 219 ALA A N 1
ATOM 1724 C CA . ALA A 1 219 ? 8.328 3.848 -20.266 1 64.31 219 ALA A CA 1
ATOM 1725 C C . ALA A 1 219 ? 7.973 2.404 -19.922 1 64.31 219 ALA A C 1
ATOM 1727 O O . ALA A 1 219 ? 8.008 1.525 -20.781 1 64.31 219 ALA A O 1
ATOM 1728 N N . LYS A 1 220 ? 7.562 2.121 -18.781 1 63 220 LYS A N 1
ATOM 1729 C CA . LYS A 1 220 ? 7.352 0.757 -18.297 1 63 220 LYS A CA 1
ATOM 1730 C C . LYS A 1 220 ? 5.875 0.382 -18.344 1 63 220 LYS A C 1
ATOM 1732 O O . LYS A 1 220 ? 5.5 -0.729 -17.953 1 63 220 LYS A O 1
ATOM 1737 N N . TYR A 1 221 ? 5.066 1.266 -18.781 1 60.72 221 TYR A N 1
ATOM 1738 C CA . TYR A 1 221 ? 3.621 1.061 -18.781 1 60.72 221 TYR A CA 1
ATOM 1739 C C . TYR A 1 221 ? 3.234 -0.151 -19.609 1 60.72 221 TYR A C 1
ATOM 1741 O O . TYR A 1 221 ? 2.328 -0.903 -19.25 1 60.72 221 TYR A O 1
ATOM 1749 N N . PHE A 1 222 ? 4.051 -0.168 -20.812 1 56.38 222 PHE A N 1
ATOM 1750 C CA . PHE A 1 222 ? 3.594 -1.147 -21.797 1 56.38 222 PHE A CA 1
ATOM 1751 C C . PHE A 1 222 ? 4.566 -2.316 -21.891 1 56.38 222 PHE A C 1
ATOM 1753 O O . PHE A 1 222 ? 4.41 -3.193 -22.75 1 56.38 222 PHE A O 1
ATOM 1760 N N . SER A 1 223 ? 5.438 -2.359 -20.969 1 52.69 223 SER A N 1
ATOM 1761 C CA . SER A 1 223 ? 6.355 -3.475 -21.156 1 52.69 223 SER A CA 1
ATOM 1762 C C . SER A 1 223 ? 5.883 -4.719 -20.422 1 52.69 223 SER A C 1
ATOM 1764 O O . SER A 1 223 ? 5.215 -4.617 -19.391 1 52.69 223 SER A O 1
ATOM 1766 N N . MET B 1 1 ? -18.547 -57.562 -8.102 1 37.31 1 MET B N 1
ATOM 1767 C CA . MET B 1 1 ? -18.906 -56.75 -6.93 1 37.31 1 MET B CA 1
ATOM 1768 C C . MET B 1 1 ? -17.859 -55.688 -6.652 1 37.31 1 MET B C 1
ATOM 1770 O O . MET B 1 1 ? -18.172 -54.688 -6.02 1 37.31 1 MET B O 1
ATOM 1774 N N . GLY B 1 2 ? -16.641 -55.875 -7.098 1 38.97 2 GLY B N 1
ATOM 1775 C CA . GLY B 1 2 ? -15.523 -55 -6.867 1 38.97 2 GLY B CA 1
ATOM 1776 C C . GLY B 1 2 ? -15.578 -53.719 -7.715 1 38.97 2 GLY B C 1
ATOM 1777 O O . GLY B 1 2 ? -15.203 -52.656 -7.262 1 38.97 2 GLY B O 1
ATOM 1778 N N . PHE B 1 3 ? -16.125 -53.844 -8.93 1 44.25 3 PHE B N 1
ATOM 1779 C CA . PHE B 1 3 ? -16.188 -52.688 -9.828 1 44.25 3 PHE B CA 1
ATOM 1780 C C . PHE B 1 3 ? -17.234 -51.688 -9.367 1 44.25 3 PHE B C 1
ATOM 1782 O O . PHE B 1 3 ? -16.984 -50.469 -9.328 1 44.25 3 PHE B O 1
ATOM 1789 N N . PHE B 1 4 ? -18.438 -52.125 -9 1 43.16 4 PHE B N 1
ATOM 1790 C CA . PHE B 1 4 ? -19.5 -51.219 -8.555 1 43.16 4 PHE B CA 1
ATOM 1791 C C . PHE B 1 4 ? -19.141 -50.594 -7.207 1 43.16 4 PHE B C 1
ATOM 1793 O O . PHE B 1 4 ? -19.453 -49.406 -6.953 1 43.16 4 PHE B O 1
ATOM 1800 N N . SER B 1 5 ? -18.469 -51.281 -6.387 1 42.88 5 SER B N 1
ATOM 1801 C CA . SER B 1 5 ? -18.047 -50.688 -5.125 1 42.88 5 SER B CA 1
ATOM 1802 C C . SER B 1 5 ? -17 -49.594 -5.355 1 42.88 5 SER B C 1
ATOM 1804 O O . SER B 1 5 ? -17.016 -48.562 -4.672 1 42.88 5 SER B O 1
ATOM 1806 N N . THR B 1 6 ? -16.156 -49.781 -6.379 1 40.56 6 THR B N 1
ATOM 1807 C CA . THR B 1 6 ? -15.18 -48.719 -6.703 1 40.56 6 THR B CA 1
ATOM 1808 C C . THR B 1 6 ? -15.875 -47.5 -7.281 1 40.56 6 THR B C 1
ATOM 1810 O O . THR B 1 6 ? -15.547 -46.375 -6.93 1 40.56 6 THR B O 1
ATOM 1813 N N . ILE B 1 7 ? -16.922 -47.656 -8.016 1 41.59 7 ILE B N 1
ATOM 1814 C CA . ILE B 1 7 ? -17.656 -46.5 -8.578 1 41.59 7 ILE B CA 1
ATOM 1815 C C . ILE B 1 7 ? -18.453 -45.812 -7.48 1 41.59 7 ILE B C 1
ATOM 1817 O O . ILE B 1 7 ? -18.469 -44.594 -7.406 1 41.59 7 ILE B O 1
ATOM 1821 N N . PHE B 1 8 ? -19.047 -46.531 -6.637 1 44.66 8 PHE B N 1
ATOM 1822 C CA . PHE B 1 8 ? -19.781 -45.906 -5.555 1 44.66 8 PHE B CA 1
ATOM 1823 C C . PHE B 1 8 ? -18.844 -45.219 -4.578 1 44.66 8 PHE B C 1
ATOM 1825 O O . PHE B 1 8 ? -19.172 -44.156 -4.031 1 44.66 8 PHE B O 1
ATOM 1832 N N . GLY B 1 9 ? -17.688 -45.781 -4.344 1 36.81 9 GLY B N 1
ATOM 1833 C CA . GLY B 1 9 ? -16.688 -45.094 -3.555 1 36.81 9 GLY B CA 1
ATOM 1834 C C . GLY B 1 9 ? -16.219 -43.781 -4.188 1 36.81 9 GLY B C 1
ATOM 1835 O O . GLY B 1 9 ? -16.125 -42.781 -3.506 1 36.81 9 GLY B O 1
ATOM 1836 N N . PHE B 1 10 ? -16.047 -43.812 -5.523 1 41.41 10 PHE B N 1
ATOM 1837 C CA . PHE B 1 10 ? -15.617 -42.594 -6.211 1 41.41 10 PHE B CA 1
ATOM 1838 C C . PHE B 1 10 ? -16.734 -41.562 -6.246 1 41.41 10 PHE B C 1
ATOM 1840 O O . PHE B 1 10 ? -16.5 -40.375 -6.07 1 41.41 10 PHE B O 1
ATOM 1847 N N . CYS B 1 11 ? -17.984 -41.938 -6.387 1 43.75 11 CYS B N 1
ATOM 1848 C CA . CYS B 1 11 ? -19.094 -41 -6.348 1 43.75 11 CYS B CA 1
ATOM 1849 C C . CYS B 1 11 ? -19.344 -40.5 -4.93 1 43.75 11 CYS B C 1
ATOM 1851 O O . CYS B 1 11 ? -19.609 -39.344 -4.723 1 43.75 11 CYS B O 1
ATOM 1853 N N . GLY B 1 12 ? -19.359 -41.406 -3.975 1 40.88 12 GLY B N 1
ATOM 1854 C CA . GLY B 1 12 ? -19.469 -40.969 -2.598 1 40.88 12 GLY B CA 1
ATOM 1855 C C . GLY B 1 12 ? -18.375 -39.969 -2.197 1 40.88 12 GLY B C 1
ATOM 1856 O O . GLY B 1 12 ? -18.641 -38.969 -1.536 1 40.88 12 GLY B O 1
ATOM 1857 N N . PHE B 1 13 ? -17.141 -40.312 -2.578 1 37.81 13 PHE B N 1
ATOM 1858 C CA . PHE B 1 13 ? -16.062 -39.344 -2.35 1 37.81 13 PHE B CA 1
ATOM 1859 C C . PHE B 1 13 ? -16.359 -38.031 -3.051 1 37.81 13 PHE B C 1
ATOM 1861 O O . PHE B 1 13 ? -16.156 -36.938 -2.473 1 37.81 13 PHE B O 1
ATOM 1868 N N . GLY B 1 14 ? -16.984 -38.062 -4.227 1 40.12 14 GLY B N 1
ATOM 1869 C CA . GLY B 1 14 ? -17.391 -36.844 -4.914 1 40.12 14 GLY B CA 1
ATOM 1870 C C . GLY B 1 14 ? -18.469 -36.062 -4.172 1 40.12 14 GLY B C 1
ATOM 1871 O O . GLY B 1 14 ? -18.359 -34.844 -4.016 1 40.12 14 GLY B O 1
ATOM 1872 N N . VAL B 1 15 ? -19.484 -36.688 -3.783 1 46.5 15 VAL B N 1
ATOM 1873 C CA . VAL B 1 15 ? -20.562 -36 -3.09 1 46.5 15 VAL B CA 1
ATOM 1874 C C . VAL B 1 15 ? -20.094 -35.562 -1.707 1 46.5 15 VAL B C 1
ATOM 1876 O O . VAL B 1 15 ? -20.438 -34.469 -1.259 1 46.5 15 VAL B O 1
ATOM 1879 N N . GLY B 1 16 ? -19.375 -36.312 -1.051 1 40.38 16 GLY B N 1
ATOM 1880 C CA . GLY B 1 16 ? -18.844 -35.875 0.227 1 40.38 16 GLY B CA 1
ATOM 1881 C C . GLY B 1 16 ? -17.953 -34.656 0.113 1 40.38 16 GLY B C 1
ATOM 1882 O O . GLY B 1 16 ? -18.094 -33.719 0.891 1 40.38 16 GLY B O 1
ATOM 1883 N N . ILE B 1 17 ? -17.172 -34.656 -0.901 1 40.34 17 ILE B N 1
ATOM 1884 C CA . ILE B 1 17 ? -16.281 -33.5 -1.085 1 40.34 17 ILE B CA 1
ATOM 1885 C C . ILE B 1 17 ? -17.109 -32.281 -1.466 1 40.34 17 ILE B C 1
ATOM 1887 O O . ILE B 1 17 ? -16.875 -31.188 -0.945 1 40.34 17 ILE B O 1
ATOM 1891 N N . SER B 1 18 ? -18.141 -32.406 -2.205 1 41.84 18 SER B N 1
ATOM 1892 C CA . SER B 1 18 ? -19 -31.281 -2.543 1 41.84 18 SER B CA 1
ATOM 1893 C C . SER B 1 18 ? -19.75 -30.766 -1.317 1 41.84 18 SER B C 1
ATOM 1895 O O . SER B 1 18 ? -19.844 -29.562 -1.099 1 41.84 18 SER B O 1
ATOM 1897 N N . MET B 1 19 ? -20.344 -31.672 -0.633 1 44.12 19 MET B N 1
ATOM 1898 C CA . MET B 1 19 ? -21.078 -31.234 0.546 1 44.12 19 MET B CA 1
ATOM 1899 C C . MET B 1 19 ? -20.141 -30.656 1.594 1 44.12 19 MET B C 1
ATOM 1901 O O . MET B 1 19 ? -20.453 -29.656 2.232 1 44.12 19 MET B O 1
ATOM 1905 N N . GLY B 1 20 ? -19.047 -31.234 1.833 1 40.03 20 GLY B N 1
ATOM 1906 C CA . GLY B 1 20 ? -18.094 -30.641 2.76 1 40.03 20 GLY B CA 1
ATOM 1907 C C . GLY B 1 20 ? -17.641 -29.25 2.346 1 40.03 20 GLY B C 1
ATOM 1908 O O . GLY B 1 20 ? -17.531 -28.35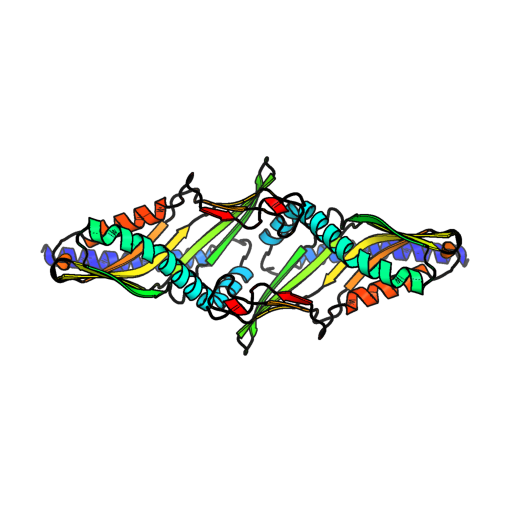9 3.184 1 40.03 20 GLY B O 1
ATOM 1909 N N . LEU B 1 21 ? -17.531 -29.047 1.097 1 41.44 21 LEU B N 1
ATOM 1910 C CA . LEU B 1 21 ? -17.156 -27.719 0.586 1 41.44 21 LEU B CA 1
ATOM 1911 C C . LEU B 1 21 ? -18.281 -26.719 0.812 1 41.44 21 LEU B C 1
ATOM 1913 O O . LEU B 1 21 ? -18.016 -25.578 1.205 1 41.44 21 LEU B O 1
ATOM 1917 N N . VAL B 1 22 ? -19.438 -27.078 0.677 1 41.25 22 VAL B N 1
ATOM 1918 C CA . VAL B 1 22 ? -20.578 -26.188 0.897 1 41.25 22 VAL B CA 1
ATOM 1919 C C . VAL B 1 22 ? -20.719 -25.891 2.389 1 41.25 22 VAL B C 1
ATOM 1921 O O . VAL B 1 22 ? -20.891 -24.734 2.781 1 41.25 22 VAL B O 1
ATOM 1924 N N . ILE B 1 23 ? -20.719 -26.875 3.193 1 42 23 ILE B N 1
ATOM 1925 C CA . ILE B 1 23 ? -20.844 -26.656 4.629 1 42 23 ILE B CA 1
ATOM 1926 C C . ILE B 1 23 ? -19.672 -25.828 5.133 1 42 23 ILE B C 1
ATOM 1928 O O . ILE B 1 23 ? -19.859 -24.875 5.902 1 42 23 ILE B O 1
ATOM 1932 N N . GLY B 1 24 ? -18.438 -26.141 4.73 1 35.81 24 GLY B N 1
ATOM 1933 C CA . GLY B 1 24 ? -17.297 -25.328 5.129 1 35.81 24 GLY B CA 1
ATOM 1934 C C . GLY B 1 24 ? -17.422 -23.891 4.664 1 35.81 24 GLY B C 1
ATOM 1935 O O . GLY B 1 24 ? -17.125 -22.953 5.418 1 35.81 24 GLY B O 1
ATOM 1936 N N . TYR B 1 25 ? -17.922 -23.656 3.479 1 35.34 25 TYR B N 1
ATOM 1937 C CA . TYR B 1 25 ? -18.25 -22.328 2.992 1 35.34 25 TYR B CA 1
ATOM 1938 C C . TYR B 1 25 ? -19.266 -21.641 3.908 1 35.34 25 TYR B C 1
ATOM 1940 O O . TYR B 1 25 ? -19.062 -20.5 4.32 1 35.34 25 TYR B O 1
ATOM 1948 N N . TYR B 1 26 ? -20.344 -22.281 4.18 1 36.38 26 TYR B N 1
ATOM 1949 C CA . TYR B 1 26 ? -21.391 -21.688 5 1 36.38 26 TYR B CA 1
ATOM 1950 C C . TYR B 1 26 ? -20.906 -21.438 6.422 1 36.38 26 TYR B C 1
ATOM 1952 O O . TYR B 1 26 ? -21.172 -20.391 7.008 1 36.38 26 TYR B O 1
ATOM 1960 N N . LEU B 1 27 ? -20.312 -22.406 6.973 1 36.03 27 LEU B N 1
ATOM 1961 C CA . LEU B 1 27 ? -19.797 -22.188 8.32 1 36.03 27 LEU B CA 1
ATOM 1962 C C . LEU B 1 27 ? -18.766 -21.062 8.336 1 36.03 27 LEU B C 1
ATOM 1964 O O . LEU B 1 27 ? -18.719 -20.281 9.281 1 36.03 27 LEU B O 1
ATOM 1968 N N . PHE B 1 28 ? -17.906 -21.047 7.328 1 33.78 28 PHE B N 1
ATOM 1969 C CA . PHE B 1 28 ? -16.938 -19.984 7.215 1 33.78 28 PHE B CA 1
ATOM 1970 C C . PHE B 1 28 ? -17.625 -18.625 7.082 1 33.78 28 PHE B C 1
ATOM 1972 O O . PHE B 1 28 ? -17.203 -17.656 7.711 1 33.78 28 PHE B O 1
ATOM 1979 N N . ILE B 1 29 ? -18.672 -18.469 6.328 1 34.84 29 ILE B N 1
ATOM 1980 C CA . ILE B 1 29 ? -19.438 -17.219 6.199 1 34.84 29 ILE B CA 1
ATOM 1981 C C . ILE B 1 29 ? -20.156 -16.922 7.508 1 34.84 29 ILE B C 1
ATOM 1983 O O . ILE B 1 29 ? -20.188 -15.781 7.965 1 34.84 29 ILE B O 1
ATOM 1987 N N . TYR B 1 30 ? -20.906 -17.781 7.965 1 32.53 30 TYR B N 1
ATOM 1988 C CA . TYR B 1 30 ? -21.828 -17.5 9.062 1 32.53 30 TYR B CA 1
ATOM 1989 C C . TYR B 1 30 ? -21.078 -17.422 10.391 1 32.53 30 TYR B C 1
ATOM 1991 O O . TYR B 1 30 ? -21.453 -16.672 11.281 1 32.53 30 TYR B O 1
ATOM 1999 N N . PHE B 1 31 ? -20.297 -18.312 10.688 1 33.66 31 PHE B N 1
ATOM 2000 C CA . PHE B 1 31 ? -19.703 -18.266 12.016 1 33.66 31 PHE B CA 1
ATOM 2001 C C . PHE B 1 31 ? -18.562 -17.25 12.062 1 33.66 31 PHE B C 1
ATOM 2003 O O . PHE B 1 31 ? -17.609 -17.422 12.828 1 33.66 31 PHE B O 1
ATOM 2010 N N . GLN B 1 32 ? -18.391 -16.391 10.953 1 37.06 32 GLN B N 1
ATOM 2011 C CA . GLN B 1 32 ? -17.281 -15.445 11.078 1 37.06 32 GLN B CA 1
ATOM 2012 C C . GLN B 1 32 ? -17.531 -14.461 12.227 1 37.06 32 GLN B C 1
ATOM 2014 O O . GLN B 1 32 ? -18.547 -13.773 12.25 1 37.06 32 GLN B O 1
ATOM 2019 N N . PRO B 1 33 ? -17 -14.75 13.352 1 36.62 33 PRO B N 1
ATOM 2020 C CA . PRO B 1 33 ? -17.094 -13.773 14.438 1 36.62 33 PRO B CA 1
ATOM 2021 C C . PRO B 1 33 ? -17.062 -12.328 13.938 1 36.62 33 PRO B C 1
ATOM 2023 O O . PRO B 1 33 ? -16.703 -12.078 12.789 1 36.62 33 PRO B O 1
ATOM 2026 N N . SER B 1 34 ? -17.375 -11.25 14.805 1 39.16 34 SER B N 1
ATOM 2027 C CA . SER B 1 34 ? -17.281 -9.812 14.578 1 39.16 34 SER B CA 1
ATOM 2028 C C . SER B 1 34 ? -16.062 -9.461 13.727 1 39.16 34 SER B C 1
ATOM 2030 O O . SER B 1 34 ? -14.938 -9.414 14.227 1 39.16 34 SER B O 1
ATOM 2032 N N . ASP B 1 35 ? -15.648 -10.156 12.688 1 40.59 35 ASP B N 1
ATOM 2033 C CA . ASP B 1 35 ? -14.562 -10.219 11.711 1 40.59 35 ASP B CA 1
ATOM 2034 C C . ASP B 1 35 ? -14.172 -8.82 11.242 1 40.59 35 ASP B C 1
ATOM 2036 O O . ASP B 1 35 ? -15.031 -8.016 10.875 1 40.59 35 ASP B O 1
ATOM 2040 N N . VAL B 1 36 ? -13.141 -8.164 11.773 1 47.56 36 VAL B N 1
ATOM 2041 C CA . VAL B 1 36 ? -12.398 -7.027 11.25 1 47.56 36 VAL B CA 1
ATOM 2042 C C . VAL B 1 36 ? -12.492 -6.996 9.727 1 47.56 36 VAL B C 1
ATOM 2044 O O . VAL B 1 36 ? -12.008 -7.906 9.047 1 47.56 36 VAL B O 1
ATOM 2047 N N . LYS B 1 37 ? -13.617 -6.59 9.148 1 56.97 37 LYS B N 1
ATOM 2048 C CA . LYS B 1 37 ? -14.008 -6.602 7.746 1 56.97 37 LYS B CA 1
ATOM 2049 C C . LYS B 1 37 ? -12.938 -5.941 6.875 1 56.97 37 LYS B C 1
ATOM 2051 O O . LYS B 1 37 ? -12.5 -4.824 7.164 1 56.97 37 LYS B O 1
ATOM 2056 N N . ILE B 1 38 ? -11.945 -6.617 6.445 1 73.56 38 ILE B N 1
ATOM 2057 C CA . ILE B 1 38 ? -10.969 -6.309 5.406 1 73.56 38 ILE B CA 1
ATOM 2058 C C . ILE B 1 38 ? -11.664 -6.262 4.047 1 73.56 38 ILE B C 1
ATOM 2060 O O . ILE B 1 38 ? -11.031 -6.496 3.014 1 73.56 38 ILE B O 1
ATOM 2064 N N . ASP B 1 39 ? -12.93 -5.816 4.059 1 83.88 39 ASP B N 1
ATOM 2065 C CA . ASP B 1 39 ? -13.766 -5.883 2.863 1 83.88 39 ASP B CA 1
ATOM 2066 C C . ASP B 1 39 ? -13.234 -4.953 1.772 1 83.88 39 ASP B C 1
ATOM 2068 O O . ASP B 1 39 ? -13.211 -5.32 0.596 1 83.88 39 ASP B O 1
ATOM 2072 N N . TRP B 1 40 ? -12.773 -3.834 2.201 1 87.75 40 TRP B N 1
ATOM 2073 C CA . TRP B 1 40 ? -12.305 -2.887 1.192 1 87.75 40 TRP B CA 1
ATOM 2074 C C . TRP B 1 40 ? -11.086 -3.43 0.46 1 87.75 40 TRP B C 1
ATOM 2076 O O . TRP B 1 40 ? -10.938 -3.229 -0.747 1 87.75 40 TRP B O 1
ATOM 2086 N N . LEU B 1 41 ? -10.25 -4.078 1.192 1 89.75 41 LEU B N 1
ATOM 2087 C CA . LEU B 1 41 ? -9.047 -4.656 0.591 1 89.75 41 LEU B CA 1
ATOM 2088 C C . LEU B 1 41 ? -9.414 -5.754 -0.402 1 89.75 41 LEU B C 1
ATOM 2090 O O . LEU B 1 41 ? -8.836 -5.832 -1.488 1 89.75 41 LEU B O 1
ATOM 2094 N N . ASN B 1 42 ? -10.336 -6.598 -0.031 1 91.75 42 ASN B N 1
ATOM 2095 C CA . ASN B 1 42 ? -10.781 -7.656 -0.927 1 91.75 42 ASN B CA 1
ATOM 2096 C C . ASN B 1 42 ? -11.43 -7.09 -2.189 1 91.75 42 ASN B C 1
ATOM 2098 O O . ASN B 1 42 ? -11.242 -7.629 -3.281 1 91.75 42 ASN B O 1
ATOM 2102 N N . LYS B 1 43 ? -12.133 -6.047 -2.008 1 91.5 43 LYS B N 1
ATOM 2103 C CA . LYS B 1 43 ? -12.719 -5.375 -3.162 1 91.5 43 LYS B CA 1
ATOM 2104 C C . LYS B 1 43 ? -11.641 -4.789 -4.07 1 91.5 43 LYS B C 1
ATOM 2106 O O . LYS B 1 43 ? -11.727 -4.895 -5.293 1 91.5 43 LYS B O 1
ATOM 2111 N N . LEU B 1 44 ? -10.727 -4.188 -3.465 1 92.62 44 LEU B N 1
ATOM 2112 C CA . LEU B 1 44 ? -9.594 -3.654 -4.215 1 92.62 44 LEU B CA 1
ATOM 2113 C C . LEU B 1 44 ? -8.914 -4.75 -5.035 1 92.62 44 LEU B C 1
ATOM 2115 O O . LEU B 1 44 ? -8.656 -4.566 -6.227 1 92.62 44 LEU B O 1
ATOM 2119 N N . LEU B 1 45 ? -8.68 -5.84 -4.422 1 93.56 45 LEU B N 1
ATOM 2120 C CA . LEU B 1 45 ? -8.023 -6.965 -5.082 1 93.56 45 LEU B CA 1
ATOM 2121 C C . LEU B 1 45 ? -8.875 -7.488 -6.234 1 93.56 45 LEU B C 1
ATOM 2123 O O . LEU B 1 45 ? -8.344 -7.848 -7.289 1 93.56 45 LEU B O 1
ATOM 2127 N N . GLU B 1 46 ? -10.086 -7.582 -5.977 1 94.94 46 GLU B N 1
ATOM 2128 C CA . GLU B 1 46 ? -11.016 -8.062 -6.996 1 94.94 46 GLU B CA 1
ATOM 2129 C C . GLU B 1 46 ? -10.922 -7.219 -8.266 1 94.94 46 GLU B C 1
ATOM 2131 O O . GLU B 1 46 ? -10.844 -7.758 -9.367 1 94.94 46 GLU B O 1
ATOM 2136 N N . TYR B 1 47 ? -10.891 -5.93 -8.078 1 93.62 47 TYR B N 1
ATOM 2137 C CA . TYR B 1 47 ? -10.859 -5.031 -9.227 1 93.62 47 TYR B CA 1
ATOM 2138 C C . TYR B 1 47 ? -9.484 -5.039 -9.883 1 93.62 47 TYR B C 1
ATOM 2140 O O . TYR B 1 47 ? -9.367 -4.891 -11.102 1 93.62 47 TYR B O 1
ATOM 2148 N N . MET B 1 48 ? -8.453 -5.297 -9.156 1 94.88 48 MET B N 1
ATOM 2149 C CA . MET B 1 48 ? -7.086 -5.246 -9.656 1 94.88 48 MET B CA 1
ATOM 2150 C C . MET B 1 48 ? -6.664 -6.602 -10.219 1 94.88 48 MET B C 1
ATOM 2152 O O . MET B 1 48 ? -5.648 -6.699 -10.914 1 94.88 48 MET B O 1
ATOM 2156 N N . TRP B 1 49 ? -7.414 -7.602 -10.016 1 95.88 49 TRP B N 1
ATOM 2157 C CA . TRP B 1 49 ? -6.969 -8.977 -10.195 1 95.88 49 TRP B CA 1
ATOM 2158 C C . TRP B 1 49 ? -6.594 -9.242 -11.648 1 95.88 49 TRP B C 1
ATOM 2160 O O . TRP B 1 49 ? -5.574 -9.883 -11.93 1 95.88 49 TRP B O 1
ATOM 2170 N N . PRO B 1 50 ? -7.352 -8.719 -12.609 1 97 50 PRO B N 1
ATOM 2171 C CA . PRO B 1 50 ? -6.965 -8.977 -13.992 1 97 50 PRO B CA 1
ATOM 2172 C C . PRO B 1 50 ? -5.574 -8.445 -14.328 1 97 50 PR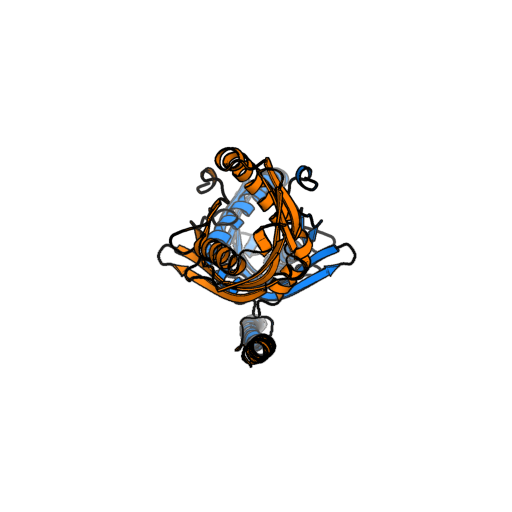O B C 1
ATOM 2174 O O . PRO B 1 50 ? -4.848 -9.055 -15.117 1 97 50 PRO B O 1
ATOM 2177 N N . TYR B 1 51 ? -5.195 -7.414 -13.719 1 93.5 51 TYR B N 1
ATOM 2178 C CA . TYR B 1 51 ? -3.877 -6.832 -13.938 1 93.5 51 TYR B CA 1
ATOM 2179 C C . TYR B 1 51 ? -2.816 -7.566 -13.125 1 93.5 51 TYR B C 1
ATOM 2181 O O . TYR B 1 51 ? -1.72 -7.832 -13.617 1 93.5 51 TYR B O 1
ATOM 2189 N N . LEU B 1 52 ? -3.209 -7.871 -11.938 1 93.5 52 LEU B N 1
ATOM 2190 C CA . LEU B 1 52 ? -2.305 -8.617 -11.07 1 93.5 52 LEU B CA 1
ATOM 2191 C C . LEU B 1 52 ? -2.004 -9.992 -11.648 1 93.5 52 LEU B C 1
ATOM 2193 O O . LEU B 1 52 ? -0.855 -10.438 -11.641 1 93.5 52 LEU B O 1
ATOM 2197 N N . ASP B 1 53 ? -3.062 -10.695 -12.172 1 95.69 53 ASP B N 1
ATOM 2198 C CA . ASP B 1 53 ? -2.889 -11.992 -12.812 1 95.69 53 ASP B CA 1
ATOM 2199 C C . ASP B 1 53 ? -1.835 -11.93 -13.922 1 95.69 53 ASP B C 1
ATOM 2201 O O . ASP B 1 53 ? -0.882 -12.711 -13.922 1 95.69 53 ASP B O 1
ATOM 2205 N N . LYS B 1 54 ? -1.969 -10.922 -14.766 1 95.31 54 LYS B N 1
ATOM 2206 C CA . LYS B 1 54 ? -1.046 -10.773 -15.883 1 95.31 54 LYS B CA 1
ATOM 2207 C C . LYS B 1 54 ? 0.365 -10.453 -15.391 1 95.31 54 LYS B C 1
ATOM 2209 O O . LYS B 1 54 ? 1.34 -11.031 -15.883 1 95.31 54 LYS B O 1
ATOM 2214 N N . ALA B 1 55 ? 0.48 -9.555 -14.43 1 90.06 55 ALA B N 1
ATOM 2215 C CA . ALA B 1 55 ? 1.782 -9.156 -13.898 1 90.06 55 ALA B CA 1
ATOM 2216 C C . ALA B 1 55 ? 2.486 -10.328 -13.234 1 90.06 55 ALA B C 1
ATOM 2218 O O . ALA B 1 55 ? 3.68 -10.555 -13.453 1 90.06 55 ALA B O 1
ATOM 2219 N N . ILE B 1 56 ? 1.764 -11.039 -12.43 1 91.5 56 ILE B N 1
ATOM 2220 C CA . ILE B 1 56 ? 2.316 -12.18 -11.703 1 91.5 56 ILE B CA 1
ATOM 2221 C C . ILE B 1 56 ? 2.75 -13.258 -12.695 1 91.5 56 ILE B C 1
ATOM 2223 O O . ILE B 1 56 ? 3.848 -13.805 -12.578 1 91.5 56 ILE B O 1
ATOM 2227 N N . CYS B 1 57 ? 1.911 -13.586 -13.672 1 92.56 57 CYS B N 1
ATOM 2228 C CA . CYS B 1 57 ? 2.207 -14.617 -14.664 1 92.56 57 CYS B CA 1
ATOM 2229 C C . CYS B 1 57 ? 3.426 -14.234 -15.5 1 92.56 57 CYS B C 1
ATOM 2231 O O . CYS B 1 57 ? 4.285 -15.078 -15.766 1 92.56 57 CYS B O 1
ATOM 2233 N N . LYS B 1 58 ? 3.451 -12.992 -15.898 1 91.5 58 LYS B N 1
ATOM 2234 C CA . LYS B 1 58 ? 4.613 -12.516 -16.641 1 91.5 58 LYS B CA 1
ATOM 2235 C C . LYS B 1 58 ? 5.891 -12.664 -15.82 1 91.5 58 LYS B C 1
ATOM 2237 O O . LYS B 1 58 ? 6.91 -13.133 -16.328 1 91.5 58 LYS B O 1
ATOM 2242 N N . THR B 1 59 ? 5.812 -12.289 -14.586 1 85.94 59 THR B N 1
ATOM 2243 C CA . THR B 1 59 ? 6.961 -12.391 -13.695 1 85.94 59 THR B CA 1
ATOM 2244 C C . THR B 1 59 ? 7.379 -13.844 -13.508 1 85.94 59 THR B C 1
ATOM 2246 O O . THR B 1 59 ? 8.57 -14.172 -13.555 1 85.94 59 THR B O 1
ATOM 2249 N N . ALA B 1 60 ? 6.457 -14.695 -13.305 1 87.5 60 ALA B N 1
ATOM 2250 C CA . ALA B 1 60 ? 6.727 -16.125 -13.133 1 87.5 60 ALA B CA 1
ATOM 2251 C C . ALA B 1 60 ? 7.387 -16.703 -14.383 1 87.5 60 ALA B C 1
ATOM 2253 O O . ALA B 1 60 ? 8.352 -17.469 -14.281 1 87.5 60 ALA B O 1
ATOM 2254 N N . LYS B 1 61 ? 6.867 -16.344 -15.5 1 90.94 61 LYS B N 1
ATOM 2255 C CA . LYS B 1 61 ? 7.43 -16.812 -16.766 1 90.94 61 LYS B CA 1
ATOM 2256 C C . LYS B 1 61 ? 8.875 -16.359 -16.938 1 90.94 61 LYS B C 1
ATOM 2258 O O . LYS B 1 61 ? 9.742 -17.141 -17.328 1 90.94 61 LYS B O 1
ATOM 2263 N N . ASN B 1 62 ? 9.078 -15.109 -16.578 1 86 62 ASN B N 1
ATOM 2264 C CA . ASN B 1 62 ? 10.414 -14.539 -16.703 1 86 62 ASN B CA 1
ATOM 2265 C C . ASN B 1 62 ? 11.406 -15.211 -15.758 1 86 62 ASN B C 1
ATOM 2267 O O . ASN B 1 62 ? 12.586 -15.359 -16.094 1 86 62 ASN B O 1
ATOM 2271 N N . ILE B 1 63 ? 10.938 -15.641 -14.641 1 81.38 63 ILE B N 1
ATOM 2272 C CA . ILE B 1 63 ? 11.797 -16.297 -13.656 1 81.38 63 ILE B CA 1
ATOM 2273 C C . ILE B 1 63 ? 12.031 -17.75 -14.07 1 81.38 63 ILE B C 1
ATOM 2275 O O . ILE B 1 63 ? 13.141 -18.266 -13.914 1 81.38 63 ILE B O 1
ATOM 2279 N N . ALA B 1 64 ? 11.094 -18.406 -14.625 1 84.31 64 ALA B N 1
ATOM 2280 C CA . ALA B 1 64 ? 11.156 -19.812 -14.969 1 84.31 64 ALA B CA 1
ATOM 2281 C C . ALA B 1 64 ? 12.008 -20.047 -16.203 1 84.31 64 ALA B C 1
ATOM 2283 O O . ALA B 1 64 ? 12.695 -21.078 -16.312 1 84.31 64 ALA B O 1
ATOM 2284 N N . ALA B 1 65 ? 12.008 -19.125 -17.078 1 85.88 65 ALA B N 1
ATOM 2285 C CA . ALA B 1 65 ? 12.633 -19.312 -18.391 1 85.88 65 ALA B CA 1
ATOM 2286 C C . ALA B 1 65 ? 14.102 -19.672 -18.25 1 85.88 65 ALA B C 1
ATOM 2288 O O . ALA B 1 65 ? 14.547 -20.703 -18.766 1 85.88 65 ALA B O 1
ATOM 2289 N N . PRO B 1 66 ? 14.852 -18.906 -17.547 1 85.62 66 PRO B N 1
ATOM 2290 C CA . PRO B 1 66 ? 16.266 -19.25 -17.422 1 85.62 66 PRO B CA 1
ATOM 2291 C C . PRO B 1 66 ? 16.484 -20.547 -16.641 1 85.62 66 PRO B C 1
ATOM 2293 O O . PRO B 1 66 ? 17.438 -21.281 -16.922 1 85.62 66 PRO B O 1
ATOM 2296 N N . ILE B 1 67 ? 15.688 -20.844 -15.656 1 80.75 67 ILE B N 1
ATOM 2297 C CA . ILE B 1 67 ? 15.797 -22.078 -14.867 1 80.75 67 ILE B CA 1
ATOM 2298 C C . ILE B 1 67 ? 15.531 -23.281 -15.75 1 80.75 67 ILE B C 1
ATOM 2300 O O . ILE B 1 67 ? 16.266 -24.281 -15.68 1 80.75 67 ILE B O 1
ATOM 2304 N N . ILE B 1 68 ? 14.562 -23.203 -16.594 1 83.69 68 ILE B N 1
ATOM 2305 C CA . ILE B 1 68 ? 14.203 -24.281 -17.516 1 83.69 68 ILE B CA 1
ATOM 2306 C C . ILE B 1 68 ? 15.344 -24.5 -18.5 1 83.69 68 ILE B C 1
ATOM 2308 O O . ILE B 1 68 ? 15.758 -25.641 -18.75 1 83.69 68 ILE B O 1
ATOM 2312 N N . SER B 1 69 ? 15.867 -23.438 -18.969 1 86.06 69 SER B N 1
ATOM 2313 C CA . SER B 1 69 ? 16.938 -23.516 -19.953 1 86.06 69 SER B CA 1
ATOM 2314 C C . SER B 1 69 ? 18.172 -24.203 -19.375 1 86.06 69 SER B C 1
ATOM 2316 O O . SER B 1 69 ? 18.859 -24.953 -20.078 1 86.06 69 SER B O 1
ATOM 2318 N N . GLU B 1 70 ? 18.359 -23.969 -18.172 1 84.25 70 GLU B N 1
ATOM 2319 C CA . GLU B 1 70 ? 19.531 -24.531 -17.5 1 84.25 70 GLU B CA 1
ATOM 2320 C C . GLU B 1 70 ? 19.328 -26.031 -17.234 1 84.25 70 GLU B C 1
ATOM 2322 O O . GLU B 1 70 ? 20.297 -26.797 -17.203 1 84.25 70 GLU B O 1
ATOM 2327 N N . GLN B 1 71 ? 18.094 -26.422 -17.047 1 78.56 71 GLN B N 1
ATOM 2328 C CA . GLN B 1 71 ? 17.812 -27.797 -16.625 1 78.56 71 GLN B CA 1
ATOM 2329 C C . GLN B 1 71 ? 17.594 -28.703 -17.844 1 78.56 71 GLN B C 1
ATOM 2331 O O . GLN B 1 71 ? 17.797 -29.906 -17.75 1 78.56 71 GLN B O 1
ATOM 2336 N N . ILE B 1 72 ? 17.297 -28.25 -19.016 1 82.06 72 ILE B N 1
ATOM 2337 C CA . ILE B 1 72 ? 16.875 -29 -20.188 1 82.06 72 ILE B CA 1
ATOM 2338 C C . ILE B 1 72 ? 17.984 -29.953 -20.625 1 82.06 72 ILE B C 1
ATOM 2340 O O . ILE B 1 72 ? 17.75 -31.141 -20.828 1 82.06 72 ILE B O 1
ATOM 2344 N N . PRO B 1 73 ? 19.203 -29.438 -20.672 1 81.38 73 PRO B N 1
ATOM 2345 C CA . PRO B 1 73 ? 20.266 -30.344 -21.109 1 81.38 73 PRO B CA 1
ATOM 2346 C C . PRO B 1 73 ? 20.516 -31.484 -20.141 1 81.38 73 PRO B C 1
ATOM 2348 O O . PRO B 1 73 ? 20.859 -32.594 -20.547 1 81.38 73 PRO B O 1
ATOM 2351 N N . LYS B 1 74 ? 20.266 -31.188 -18.938 1 81.62 74 LYS B N 1
ATOM 2352 C CA . LYS B 1 74 ? 20.578 -32.156 -17.891 1 81.62 74 LYS B CA 1
ATOM 2353 C C . LYS B 1 74 ? 19.625 -33.344 -17.953 1 81.62 74 LYS B C 1
ATOM 2355 O O . LYS B 1 74 ? 20 -34.469 -17.641 1 81.62 74 LYS B O 1
ATOM 2360 N N . TYR B 1 75 ? 18.422 -33.156 -18.453 1 80.06 75 TYR B N 1
ATOM 2361 C CA . TYR B 1 75 ? 17.406 -34.188 -18.391 1 80.06 75 TYR B CA 1
ATOM 2362 C C . TYR B 1 75 ? 17.016 -34.656 -19.781 1 80.06 75 TYR B C 1
ATOM 2364 O O . TYR B 1 75 ? 16.031 -35.406 -19.938 1 80.06 75 TYR B O 1
ATOM 2372 N N . LYS B 1 76 ? 17.719 -34.375 -20.828 1 83.06 76 LYS B N 1
ATOM 2373 C CA . LYS B 1 76 ? 17.469 -34.781 -22.219 1 83.06 76 LYS B CA 1
ATOM 2374 C C . LYS B 1 76 ? 16.078 -34.344 -22.656 1 83.06 76 LYS B C 1
ATOM 2376 O O . LYS B 1 76 ? 15.328 -35.125 -23.266 1 83.06 76 LYS B O 1
ATOM 2381 N N . ILE B 1 77 ? 15.68 -33.188 -22.219 1 86.94 77 ILE B N 1
ATOM 2382 C CA . ILE B 1 77 ? 14.414 -32.562 -22.594 1 86.94 77 ILE B CA 1
ATOM 2383 C C . ILE B 1 77 ? 14.617 -31.672 -23.812 1 86.94 77 ILE B C 1
ATOM 2385 O O . ILE B 1 77 ? 15.625 -30.969 -23.906 1 86.94 77 ILE B O 1
ATOM 2389 N N . ASP B 1 78 ? 13.766 -31.844 -24.781 1 89 78 ASP B N 1
ATOM 2390 C CA . ASP B 1 78 ? 13.867 -31.016 -25.984 1 89 78 ASP B CA 1
ATOM 2391 C C . ASP B 1 78 ? 13.336 -29.609 -25.734 1 89 78 ASP B C 1
ATOM 2393 O O . ASP B 1 78 ? 13.969 -28.625 -26.125 1 89 78 ASP B O 1
ATOM 2397 N N . SER B 1 79 ? 12.164 -29.578 -25.047 1 90.38 79 SER B N 1
ATOM 2398 C CA . SER B 1 79 ? 11.578 -28.266 -24.797 1 90.38 79 SER B CA 1
ATOM 2399 C C . SER B 1 79 ? 10.555 -28.312 -23.672 1 90.38 79 SER B C 1
ATOM 2401 O O . SER B 1 79 ? 9.953 -29.359 -23.422 1 90.38 79 SER B O 1
ATOM 2403 N N . VAL B 1 80 ? 10.484 -27.266 -22.938 1 90 80 VAL B N 1
ATOM 2404 C CA . VAL B 1 80 ? 9.453 -27 -21.938 1 90 80 VAL B CA 1
ATOM 2405 C C . VAL B 1 80 ? 8.789 -25.656 -22.219 1 90 80 VAL B C 1
ATOM 2407 O O . VAL B 1 80 ? 9.469 -24.641 -22.359 1 90 80 VAL B O 1
ATOM 2410 N N . GLU B 1 81 ? 7.449 -25.688 -22.406 1 91.56 81 GLU B N 1
ATOM 2411 C CA . GLU B 1 81 ? 6.754 -24.453 -22.766 1 91.56 81 GLU B CA 1
ATOM 2412 C C . GLU B 1 81 ? 5.453 -24.312 -21.984 1 91.56 81 GLU B C 1
ATOM 2414 O O . GLU B 1 81 ? 4.734 -25.281 -21.781 1 91.56 81 GLU B O 1
ATOM 2419 N N . PHE B 1 82 ? 5.16 -23.109 -21.672 1 93.12 82 PHE B N 1
ATOM 2420 C CA . PHE B 1 82 ? 3.842 -22.797 -21.125 1 93.12 82 PHE B CA 1
ATOM 2421 C C . PHE B 1 82 ? 2.82 -22.656 -22.25 1 93.12 82 PHE B C 1
ATOM 2423 O O . PHE B 1 82 ? 2.926 -21.75 -23.078 1 93.12 82 PHE B O 1
ATOM 2430 N N . GLU B 1 83 ? 1.937 -23.484 -22.25 1 95.62 83 GLU B N 1
ATOM 2431 C CA . GLU B 1 83 ? 0.87 -23.344 -23.234 1 95.62 83 GLU B CA 1
ATOM 2432 C C . GLU B 1 83 ? -0.187 -22.344 -22.766 1 95.62 83 GLU B C 1
ATOM 2434 O O . GLU B 1 83 ? -0.725 -21.594 -23.578 1 95.62 83 GLU B O 1
ATOM 2439 N N . THR B 1 84 ? -0.531 -22.438 -21.484 1 97.19 84 THR B N 1
ATOM 2440 C CA . THR B 1 84 ? -1.417 -21.484 -20.828 1 97.19 84 THR B CA 1
ATOM 2441 C C . THR B 1 84 ? -0.886 -21.125 -19.453 1 97.19 84 THR B C 1
ATOM 2443 O O . THR B 1 84 ? -0.387 -21.984 -18.719 1 97.19 84 THR B O 1
ATOM 2446 N N . LEU B 1 85 ? -0.987 -19.875 -19.172 1 96.88 85 LEU B N 1
ATOM 2447 C CA . LEU B 1 85 ? -0.541 -19.406 -17.859 1 96.88 85 LEU B CA 1
ATOM 2448 C C . LEU B 1 85 ? -1.444 -18.281 -17.344 1 96.88 85 LEU B C 1
ATOM 2450 O O . LEU B 1 85 ? -1.306 -17.125 -17.75 1 96.88 85 LEU B O 1
ATOM 2454 N N . THR B 1 86 ? -2.324 -18.594 -16.516 1 98 86 THR B N 1
ATOM 2455 C CA . THR B 1 86 ? -3.189 -17.641 -15.836 1 98 86 THR B CA 1
ATOM 2456 C C . THR B 1 86 ? -3.633 -18.188 -14.477 1 98 86 THR B C 1
ATOM 2458 O O . THR B 1 86 ? -3.857 -19.391 -14.328 1 98 86 THR B O 1
ATOM 2461 N N . LEU B 1 87 ? -3.758 -17.297 -13.57 1 96.12 87 LEU B N 1
ATOM 2462 C CA . LEU B 1 87 ? -4.238 -17.672 -12.25 1 96.12 87 LEU B CA 1
ATOM 2463 C C . LEU B 1 87 ? -5.762 -17.609 -12.188 1 96.12 87 LEU B C 1
ATOM 2465 O O . LEU B 1 87 ? -6.359 -17.938 -11.156 1 96.12 87 LEU B O 1
ATOM 2469 N N . GLY B 1 88 ? -6.336 -17.188 -13.312 1 97.81 88 GLY B N 1
ATOM 2470 C CA . GLY B 1 88 ? -7.785 -17.219 -13.406 1 97.81 88 GLY B CA 1
ATOM 2471 C C . GLY B 1 88 ? -8.438 -15.914 -13.008 1 97.81 88 GLY B C 1
ATOM 2472 O O . GLY B 1 88 ? -7.773 -14.883 -12.945 1 97.81 88 GLY B O 1
ATOM 2473 N N . SER B 1 89 ? -9.758 -15.93 -12.82 1 97.94 89 SER B N 1
ATOM 2474 C CA . SER B 1 89 ? -10.547 -14.727 -12.594 1 97.94 89 SER B CA 1
ATOM 2475 C C . SER B 1 89 ? -10.898 -14.562 -11.117 1 97.94 89 SER B C 1
ATOM 2477 O O . SER B 1 89 ? -11.391 -13.516 -10.703 1 97.94 89 SER B O 1
ATOM 2479 N N . LEU B 1 90 ? -10.602 -15.539 -10.32 1 96.62 90 LEU B N 1
ATOM 2480 C CA . LEU B 1 90 ? -10.969 -15.5 -8.914 1 96.62 90 LEU B CA 1
ATOM 2481 C C . LEU B 1 90 ? -9.758 -15.188 -8.039 1 96.62 90 LEU B C 1
ATOM 2483 O O . LEU B 1 90 ? -8.875 -16.031 -7.871 1 96.62 90 LEU B O 1
ATOM 2487 N N . PRO B 1 91 ? -9.727 -13.984 -7.5 1 95.75 91 PRO B N 1
ATOM 2488 C CA . PRO B 1 91 ? -8.586 -13.609 -6.664 1 95.75 91 PRO B CA 1
ATOM 2489 C C . PRO B 1 91 ? -8.625 -14.258 -5.285 1 95.75 91 PRO B C 1
ATOM 2491 O O . PRO B 1 91 ? -9.656 -14.789 -4.875 1 95.75 91 PRO B O 1
ATOM 2494 N N . PRO B 1 92 ? -7.461 -14.227 -4.66 1 94.31 92 PRO B N 1
ATOM 2495 C CA . PRO B 1 92 ? -7.484 -14.594 -3.242 1 94.31 92 PRO B CA 1
ATOM 2496 C C . PRO B 1 92 ? -8.242 -13.594 -2.385 1 94.31 92 PRO B C 1
ATOM 2498 O O . PRO B 1 92 ? -8.492 -12.461 -2.82 1 94.31 92 PRO B O 1
ATOM 2501 N N . THR B 1 93 ? -8.641 -14.047 -1.229 1 93.62 93 THR B N 1
ATOM 2502 C CA . THR B 1 93 ? -9.32 -13.188 -0.269 1 93.62 93 THR B CA 1
ATOM 2503 C C . THR B 1 93 ? -8.633 -13.25 1.093 1 93.62 93 THR B C 1
ATOM 2505 O O . THR B 1 93 ? -7.98 -14.242 1.42 1 93.62 93 THR B O 1
ATOM 2508 N N . PHE B 1 94 ? -8.789 -12.164 1.779 1 91.06 94 PHE B N 1
ATOM 2509 C CA . PHE B 1 94 ? -8.289 -12.094 3.146 1 91.06 94 PHE B CA 1
ATOM 2510 C C . PHE B 1 94 ? -9.438 -12.047 4.145 1 91.06 94 PHE B C 1
ATOM 2512 O O . PHE B 1 94 ? -10.367 -11.25 3.988 1 91.06 94 PHE B O 1
ATOM 2519 N N . SER B 1 95 ? -9.406 -12.867 5.129 1 88 95 SER B N 1
ATOM 2520 C CA . SER B 1 95 ? -10.492 -12.93 6.102 1 88 95 SER B CA 1
ATOM 2521 C C . SER B 1 95 ? -10.148 -12.156 7.371 1 88 95 SER B C 1
ATOM 2523 O O . SER B 1 95 ? -11.023 -11.883 8.195 1 88 95 SER B O 1
ATOM 2525 N N . GLY B 1 96 ? -8.906 -11.852 7.551 1 85.62 96 GLY B N 1
ATOM 2526 C CA . GLY B 1 96 ? -8.43 -11.117 8.711 1 85.62 96 GLY B CA 1
ATOM 2527 C C . GLY B 1 96 ? -6.996 -10.656 8.578 1 85.62 96 GLY B C 1
ATOM 2528 O O . GLY B 1 96 ? -6.273 -11.109 7.688 1 85.62 96 GLY B O 1
ATOM 2529 N N . MET B 1 97 ? -6.652 -9.742 9.422 1 90.75 97 MET B N 1
ATOM 2530 C CA . MET B 1 97 ? -5.309 -9.172 9.445 1 90.75 97 MET B CA 1
ATOM 2531 C C . MET B 1 97 ? -4.898 -8.805 10.867 1 90.75 97 MET B C 1
ATOM 2533 O O . MET B 1 97 ? -5.609 -8.055 11.547 1 90.75 97 MET B O 1
ATOM 2537 N N . LYS B 1 98 ? -3.863 -9.414 11.297 1 90.62 98 LYS B N 1
ATOM 2538 C CA . LYS B 1 98 ? -3.256 -9.008 12.562 1 90.62 98 LYS B CA 1
ATOM 2539 C C . LYS B 1 98 ? -2.039 -8.125 12.32 1 90.62 98 LYS B C 1
ATOM 2541 O O . LYS B 1 98 ? -1.25 -8.367 11.406 1 90.62 98 LYS B O 1
ATOM 2546 N N . VAL B 1 99 ? -1.938 -7.105 13.156 1 91.75 99 VAL B N 1
ATOM 2547 C CA . VAL B 1 99 ? -0.807 -6.188 13.07 1 91.75 99 VAL B CA 1
ATOM 2548 C C . VAL B 1 99 ? -0.229 -5.945 14.469 1 91.75 99 VAL B C 1
ATOM 2550 O O . VAL B 1 99 ? -0.967 -5.645 15.406 1 91.75 99 VAL B O 1
ATOM 2553 N N . TYR B 1 100 ? 1.034 -6.148 14.578 1 94.06 100 TYR B N 1
ATOM 2554 C CA . TYR B 1 100 ? 1.678 -5.883 15.859 1 94.06 100 TYR B CA 1
ATOM 2555 C C . TYR B 1 100 ? 3.166 -5.605 15.672 1 94.06 100 TYR B C 1
ATOM 2557 O O . TYR B 1 100 ? 3.707 -5.797 14.578 1 94.06 100 TYR B O 1
ATOM 2565 N N . VAL B 1 101 ? 3.834 -5.121 16.688 1 93.06 101 VAL B N 1
ATOM 2566 C CA . VAL B 1 101 ? 5.258 -4.801 16.672 1 93.06 101 VAL B CA 1
ATOM 2567 C C . VAL B 1 101 ? 6.004 -5.707 17.641 1 93.06 101 VAL B C 1
ATOM 2569 O O . VAL B 1 101 ? 5.508 -5.992 18.734 1 93.06 101 VAL B O 1
ATOM 2572 N N . THR B 1 102 ? 7.125 -6.148 17.125 1 92.12 102 THR B N 1
ATOM 2573 C CA . THR B 1 102 ? 7.949 -6.973 18 1 92.12 102 THR B CA 1
ATOM 2574 C C . THR B 1 102 ? 8.797 -6.105 18.922 1 92.12 102 THR B C 1
ATOM 2576 O O . THR B 1 102 ? 8.797 -4.879 18.812 1 92.12 102 THR B O 1
ATOM 2579 N N . ASP B 1 103 ? 9.547 -6.746 19.797 1 89.75 103 ASP B N 1
ATOM 2580 C CA . ASP B 1 103 ? 10.445 -6.047 20.719 1 89.75 103 ASP B CA 1
ATOM 2581 C C . ASP B 1 103 ? 11.609 -5.402 19.969 1 89.75 103 ASP B C 1
ATOM 2583 O O . ASP B 1 103 ? 12.188 -4.418 20.422 1 89.75 103 ASP B O 1
ATOM 2587 N N . GLU B 1 104 ? 11.93 -5.918 18.812 1 90.5 104 GLU B N 1
ATOM 2588 C CA . GLU B 1 104 ? 13.023 -5.402 18 1 90.5 104 GLU B CA 1
ATOM 2589 C C . GLU B 1 104 ? 12.531 -4.297 17.062 1 90.5 104 GLU B C 1
ATOM 2591 O O . GLU B 1 104 ? 13.227 -3.916 16.125 1 90.5 104 GLU B O 1
ATOM 2596 N N . LYS B 1 105 ? 11.297 -3.885 17.25 1 89 105 LYS B N 1
ATOM 2597 C CA . LYS B 1 105 ? 10.688 -2.773 16.531 1 89 105 LYS B CA 1
ATOM 2598 C C . LYS B 1 105 ? 10.469 -3.131 15.062 1 89 105 LYS B C 1
ATOM 2600 O O . LYS B 1 105 ? 10.719 -2.311 14.18 1 89 105 LYS B O 1
ATOM 2605 N N . GLU B 1 106 ? 10.211 -4.363 14.883 1 94.62 106 GLU B N 1
ATOM 2606 C CA . GLU B 1 106 ? 9.766 -4.82 13.57 1 94.62 106 GLU B CA 1
ATOM 2607 C C . GLU B 1 106 ? 8.242 -4.848 13.484 1 94.62 106 GLU B C 1
ATOM 2609 O O . GLU B 1 106 ? 7.566 -5.23 14.438 1 94.62 106 GLU B O 1
ATOM 2614 N N . LEU B 1 107 ? 7.754 -4.371 12.383 1 95.62 107 LEU B N 1
ATOM 2615 C CA . LEU B 1 107 ? 6.309 -4.387 12.195 1 95.62 107 LEU B CA 1
ATOM 2616 C C . LEU B 1 107 ? 5.867 -5.672 11.5 1 95.62 107 LEU B C 1
ATOM 2618 O O . LEU B 1 107 ? 6.391 -6.023 10.438 1 95.62 107 LEU B O 1
ATOM 2622 N N . ILE B 1 108 ? 4.957 -6.363 12.109 1 95.5 108 ILE B N 1
ATOM 2623 C CA . ILE B 1 108 ? 4.496 -7.652 11.609 1 95.5 108 ILE B CA 1
ATOM 2624 C C . ILE B 1 108 ? 3.033 -7.551 11.188 1 95.5 108 ILE B C 1
ATOM 2626 O O . ILE B 1 108 ? 2.209 -6.98 11.906 1 95.5 108 ILE B O 1
ATOM 2630 N N . MET B 1 109 ? 2.713 -8 10.008 1 93.69 109 MET B N 1
ATOM 2631 C CA . MET B 1 109 ? 1.35 -8.203 9.523 1 93.69 109 MET B CA 1
ATOM 2632 C C . MET B 1 109 ? 1.095 -9.68 9.219 1 93.69 109 MET B C 1
ATOM 2634 O O . MET B 1 109 ? 1.897 -10.328 8.547 1 93.69 109 MET B O 1
ATOM 2638 N N . GLU B 1 110 ? 0.01 -10.188 9.742 1 92.75 110 GLU B N 1
ATOM 2639 C CA . GLU B 1 110 ? -0.354 -11.586 9.516 1 92.75 110 GLU B CA 1
ATOM 2640 C C . GLU B 1 110 ? -1.764 -11.703 8.938 1 92.75 110 GLU B C 1
ATOM 2642 O O . GLU B 1 110 ? -2.732 -11.859 9.688 1 92.75 110 GLU B O 1
ATOM 2647 N N . PRO B 1 111 ? -1.83 -11.656 7.602 1 91.38 111 PRO B N 1
ATOM 2648 C CA . PRO B 1 111 ? -3.135 -11.867 6.969 1 91.38 111 PRO B CA 1
ATOM 2649 C C . PRO B 1 111 ? -3.539 -13.344 6.941 1 91.38 111 PRO B C 1
ATOM 2651 O O . PRO B 1 111 ? -2.676 -14.219 6.914 1 91.38 111 PRO B O 1
ATOM 2654 N N . CYS B 1 112 ? -4.828 -13.531 7.016 1 92 112 CYS B N 1
ATOM 2655 C CA . CYS B 1 112 ? -5.391 -14.852 6.758 1 92 112 CYS B CA 1
ATOM 2656 C C . CYS B 1 112 ? -5.84 -14.977 5.305 1 92 112 CYS B C 1
ATOM 2658 O O . CYS B 1 112 ? -6.855 -14.406 4.91 1 92 112 CYS B O 1
ATOM 2660 N N . LEU B 1 113 ? -5.098 -15.766 4.52 1 93.5 113 LEU B N 1
ATOM 2661 C CA . LEU B 1 113 ? -5.301 -15.828 3.074 1 93.5 113 LEU B CA 1
ATOM 2662 C C . LEU B 1 113 ? -6.098 -17.078 2.691 1 93.5 113 LEU B C 1
ATOM 2664 O O . LEU B 1 113 ? -5.758 -18.188 3.102 1 93.5 113 LEU B O 1
ATOM 2668 N N . LYS B 1 114 ? -7.156 -16.844 2.027 1 92.62 114 LYS B N 1
ATOM 2669 C CA . LYS B 1 114 ? -7.949 -17.906 1.398 1 92.62 114 LYS B CA 1
ATOM 2670 C C . LYS B 1 114 ? -8.062 -17.688 -0.108 1 92.62 114 LYS B C 1
ATOM 2672 O O . LYS B 1 114 ? -8.367 -16.578 -0.559 1 92.62 114 LYS B O 1
ATOM 2677 N N . TRP B 1 115 ? -7.848 -18.812 -0.79 1 94.69 115 TRP B N 1
ATOM 2678 C CA . TRP B 1 115 ? -7.895 -18.688 -2.242 1 94.69 115 TRP B CA 1
ATOM 2679 C C . TRP B 1 115 ? -8.57 -19.891 -2.879 1 94.69 115 TRP B C 1
ATOM 2681 O O . TRP B 1 115 ? -8.016 -21 -2.873 1 94.69 115 TRP B O 1
ATOM 2691 N N . ALA B 1 116 ? -9.727 -19.734 -3.254 1 95.69 116 ALA B N 1
ATOM 2692 C CA . ALA B 1 116 ? -10.398 -20.672 -4.141 1 95.69 116 ALA B CA 1
ATOM 2693 C C . ALA B 1 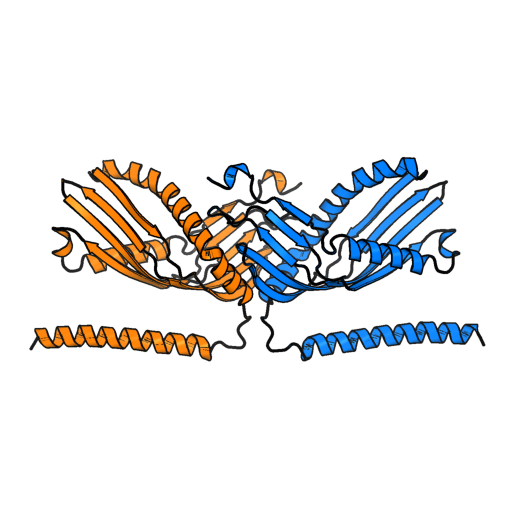116 ? -10.352 -20.188 -5.59 1 95.69 116 ALA B C 1
ATOM 2695 O O . ALA B 1 116 ? -11.297 -19.562 -6.07 1 95.69 116 ALA B O 1
ATOM 2696 N N . GLY B 1 117 ? -9.281 -20.5 -6.23 1 96 117 GLY B N 1
ATOM 2697 C CA . GLY B 1 117 ? -9.008 -19.938 -7.543 1 96 117 GLY B CA 1
ATOM 2698 C C . GLY B 1 117 ? -9.32 -20.891 -8.68 1 96 117 GLY B C 1
ATOM 2699 O O . GLY B 1 117 ? -9.602 -22.078 -8.445 1 96 117 GLY B O 1
ATOM 2700 N N . ASN B 1 118 ? -9.336 -20.375 -9.906 1 97.69 118 ASN B N 1
ATOM 2701 C CA . ASN B 1 118 ? -9.57 -21.141 -11.125 1 97.69 118 ASN B CA 1
ATOM 2702 C C . ASN B 1 118 ? -8.453 -20.938 -12.141 1 97.69 118 ASN B C 1
ATOM 2704 O O . ASN B 1 118 ? -8.711 -20.562 -13.289 1 97.69 118 ASN B O 1
ATOM 2708 N N . PRO B 1 119 ? -7.254 -21.297 -11.695 1 96.69 119 PRO B N 1
ATOM 2709 C CA . PRO B 1 119 ? -6.125 -21.125 -12.609 1 96.69 119 PRO B CA 1
ATOM 2710 C C . PRO B 1 119 ? -6.219 -22.047 -13.828 1 96.69 119 PRO B C 1
ATOM 2712 O O . PRO B 1 119 ? -7 -23 -13.828 1 96.69 119 PRO B O 1
ATOM 2715 N N . ASN B 1 120 ? -5.543 -21.656 -14.836 1 97.88 120 ASN B N 1
ATOM 2716 C CA . ASN B 1 120 ? -5.25 -22.484 -16 1 97.88 120 ASN B CA 1
ATOM 2717 C C . ASN B 1 120 ? -3.779 -22.391 -16.391 1 97.88 120 ASN B C 1
ATOM 2719 O O . ASN B 1 120 ? -3.383 -21.5 -17.141 1 97.88 120 ASN B O 1
ATOM 2723 N N . VAL B 1 121 ? -3.064 -23.297 -15.812 1 95.38 121 VAL B N 1
ATOM 2724 C CA . VAL B 1 121 ? -1.629 -23.375 -16.062 1 95.38 121 VAL B CA 1
ATOM 2725 C C . VAL B 1 121 ? -1.294 -24.688 -16.766 1 95.38 121 VAL B C 1
ATOM 2727 O O . VAL B 1 121 ? -1.439 -25.766 -16.172 1 95.38 121 VAL B O 1
ATOM 2730 N N . THR B 1 122 ? -0.865 -24.609 -17.953 1 96.25 122 THR B N 1
ATOM 2731 C CA . THR B 1 122 ? -0.529 -25.797 -18.734 1 96.25 122 THR B CA 1
ATOM 2732 C C . THR B 1 122 ? 0.92 -25.75 -19.203 1 96.25 122 THR B C 1
ATOM 2734 O O . THR B 1 122 ? 1.327 -24.781 -19.859 1 96.25 122 THR B O 1
ATOM 2737 N N . VAL B 1 123 ? 1.617 -26.734 -18.828 1 92.06 123 VAL B N 1
ATOM 2738 C CA . VAL B 1 123 ? 3.008 -26.875 -19.25 1 92.06 123 VAL B CA 1
ATOM 2739 C C . VAL B 1 123 ? 3.154 -28.078 -20.172 1 92.06 123 VAL B C 1
ATOM 2741 O O . VAL B 1 123 ? 2.625 -29.156 -19.875 1 92.06 123 VAL B O 1
ATOM 2744 N N . ALA B 1 124 ? 3.818 -27.875 -21.266 1 92.81 124 ALA B N 1
ATOM 2745 C CA . ALA B 1 124 ? 4.129 -28.953 -22.203 1 92.81 124 ALA B CA 1
ATOM 2746 C C . ALA B 1 124 ? 5.617 -29.281 -22.188 1 92.81 124 ALA B C 1
ATOM 2748 O O . ALA B 1 124 ? 6.457 -28.391 -22.219 1 92.81 124 ALA B O 1
ATOM 2749 N N . VAL B 1 125 ? 5.891 -30.562 -22.125 1 88.62 125 VAL B N 1
ATOM 2750 C CA . VAL B 1 125 ? 7.27 -31.031 -22.141 1 88.62 125 VAL B CA 1
ATOM 2751 C C . VAL B 1 125 ? 7.461 -31.984 -23.328 1 88.62 125 VAL B C 1
ATOM 2753 O O . VAL B 1 125 ? 6.648 -32.906 -23.547 1 88.62 125 VAL B O 1
ATOM 2756 N N . LYS B 1 126 ? 8.461 -31.719 -24.078 1 89.44 126 LYS B N 1
ATOM 2757 C CA . LYS B 1 126 ? 8.836 -32.625 -25.156 1 89.44 126 LYS B CA 1
ATOM 2758 C C . LYS B 1 126 ? 10.172 -33.312 -24.875 1 89.44 126 LYS B C 1
ATOM 2760 O O . LYS B 1 126 ? 11.148 -32.625 -24.531 1 89.44 126 LYS B O 1
ATOM 2765 N N . ALA B 1 127 ? 10.086 -34.594 -24.875 1 85.5 127 ALA B N 1
ATOM 2766 C CA . ALA B 1 127 ? 11.289 -35.406 -24.688 1 85.5 127 ALA B CA 1
ATOM 2767 C C . ALA B 1 127 ? 11.188 -36.719 -25.453 1 85.5 127 ALA B C 1
ATOM 2769 O O . ALA B 1 127 ? 10.125 -37.344 -25.484 1 85.5 127 ALA B O 1
ATOM 2770 N N . PHE B 1 128 ? 12.383 -37.094 -26.062 1 84.56 128 PHE B N 1
ATOM 2771 C CA . PHE B 1 128 ? 12.516 -38.406 -26.734 1 84.56 128 PHE B CA 1
ATOM 2772 C C . PHE B 1 128 ? 11.414 -38.594 -27.781 1 84.56 128 PHE B C 1
ATOM 2774 O O . PHE B 1 128 ? 10.844 -39.656 -27.891 1 84.56 128 PHE B O 1
ATOM 2781 N N . GLY B 1 129 ? 11.031 -37.531 -28.422 1 82.06 129 GLY B N 1
ATOM 2782 C CA . GLY B 1 129 ? 10.031 -37.594 -29.469 1 82.06 129 GLY B CA 1
ATOM 2783 C C . GLY B 1 129 ? 8.609 -37.656 -28.953 1 82.06 129 GLY B C 1
ATOM 2784 O O . GLY B 1 129 ? 7.664 -37.812 -29.734 1 82.06 129 GLY B O 1
ATOM 2785 N N . LEU B 1 130 ? 8.43 -37.594 -27.641 1 85.44 130 LEU B N 1
ATOM 2786 C CA . LEU B 1 130 ? 7.113 -37.656 -27.031 1 85.44 130 LEU B CA 1
ATOM 2787 C C . LEU B 1 130 ? 6.754 -36.312 -26.406 1 85.44 130 LEU B C 1
ATOM 2789 O O . LEU B 1 130 ? 7.637 -35.531 -26.047 1 85.44 130 LEU B O 1
ATOM 2793 N N . LYS B 1 131 ? 5.43 -36.031 -26.406 1 89.56 131 LYS B N 1
ATOM 2794 C CA . LYS B 1 131 ? 4.926 -34.812 -25.766 1 89.56 131 LYS B CA 1
ATOM 2795 C C . LYS B 1 131 ? 4.016 -35.125 -24.594 1 89.56 131 LYS B C 1
ATOM 2797 O O . LYS B 1 131 ? 3.139 -36 -24.703 1 89.56 131 LYS B O 1
ATOM 2802 N N . ALA B 1 132 ? 4.355 -34.531 -23.438 1 87.56 132 ALA B N 1
ATOM 2803 C CA . ALA B 1 132 ? 3.5 -34.656 -22.25 1 87.56 132 ALA B CA 1
ATOM 2804 C C . ALA B 1 132 ? 3.051 -33.281 -21.766 1 87.56 132 ALA B C 1
ATOM 2806 O O . ALA B 1 132 ? 3.787 -32.281 -21.891 1 87.56 132 ALA B O 1
ATOM 2807 N N . THR B 1 133 ? 1.806 -33.188 -21.312 1 91.69 133 THR B N 1
ATOM 2808 C CA . THR B 1 133 ? 1.29 -31.938 -20.797 1 91.69 133 THR B CA 1
ATOM 2809 C C . THR B 1 133 ? 0.744 -32.125 -19.391 1 91.69 133 THR B C 1
ATOM 2811 O O . THR B 1 133 ? 0.144 -33.156 -19.078 1 91.69 133 THR B O 1
ATOM 2814 N N . ALA B 1 134 ? 1.081 -31.172 -18.547 1 89.5 134 ALA B N 1
ATOM 2815 C CA . ALA B 1 134 ? 0.497 -31.078 -17.219 1 89.5 134 ALA B CA 1
ATOM 2816 C C . ALA B 1 134 ? -0.309 -29.781 -17.062 1 89.5 134 ALA B C 1
ATOM 2818 O O . ALA B 1 134 ? 0.162 -28.703 -17.422 1 89.5 134 ALA B O 1
ATOM 2819 N N . GLN B 1 135 ? -1.554 -29.953 -16.609 1 93.44 135 GLN B N 1
ATOM 2820 C CA . GLN B 1 135 ? -2.43 -28.797 -16.422 1 93.44 135 GLN B CA 1
ATOM 2821 C C . GLN B 1 135 ? -2.924 -28.703 -14.984 1 93.44 135 GLN B C 1
ATOM 2823 O O . GLN B 1 135 ? -3.434 -29.672 -14.43 1 93.44 135 GLN B O 1
ATOM 2828 N N . VAL B 1 136 ? -2.717 -27.562 -14.391 1 92.69 136 VAL B N 1
ATOM 2829 C CA . VAL B 1 136 ? -3.217 -27.297 -13.047 1 92.69 136 VAL B CA 1
ATOM 2830 C C . VAL B 1 136 ? -4.559 -26.578 -13.133 1 92.69 136 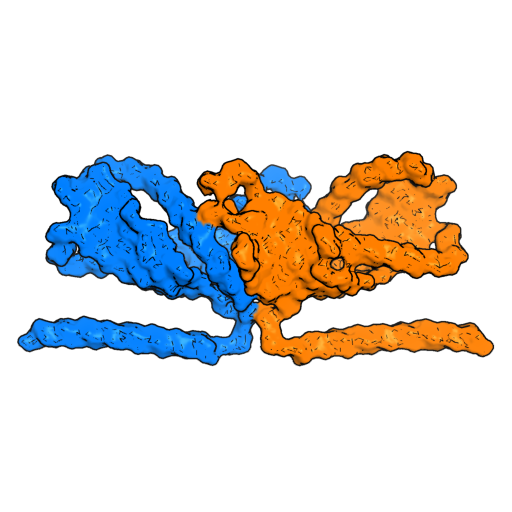VAL B C 1
ATOM 2832 O O . VAL B 1 136 ? -4.691 -25.562 -13.844 1 92.69 136 VAL B O 1
ATOM 2835 N N . VAL B 1 137 ? -5.562 -27.188 -12.398 1 92.5 137 VAL B N 1
ATOM 2836 C CA . VAL B 1 137 ? -6.898 -26.594 -12.359 1 92.5 137 VAL B CA 1
ATOM 2837 C C . VAL B 1 137 ? -7.406 -26.578 -10.922 1 92.5 137 VAL B C 1
ATOM 2839 O O . VAL B 1 137 ? -6.852 -27.25 -10.047 1 92.5 137 VAL B O 1
ATOM 2842 N N . ASP B 1 138 ? -8.383 -25.781 -10.586 1 91.06 138 ASP B N 1
ATOM 2843 C CA . ASP B 1 138 ? -9.117 -25.75 -9.328 1 91.06 138 ASP B CA 1
ATOM 2844 C C . ASP B 1 138 ? -8.164 -25.625 -8.141 1 91.06 138 ASP B C 1
ATOM 2846 O O . ASP B 1 138 ? -8.141 -26.5 -7.266 1 91.06 138 ASP B O 1
ATOM 2850 N N . LEU B 1 139 ? -7.746 -24.562 -7.898 1 92.94 139 LEU B N 1
ATOM 2851 C CA . LEU B 1 139 ? -6.781 -24.312 -6.836 1 92.94 139 LEU B CA 1
ATOM 2852 C C . LEU B 1 139 ? -7.492 -23.938 -5.535 1 92.94 139 LEU B C 1
ATOM 2854 O O . LEU B 1 139 ? -8.453 -23.172 -5.543 1 92.94 139 LEU B O 1
ATOM 2858 N N . GLN B 1 140 ? -7.129 -24.531 -4.465 1 93 140 GLN B N 1
ATOM 2859 C CA . GLN B 1 140 ? -7.543 -24.156 -3.115 1 93 140 GLN B CA 1
ATOM 2860 C C . GLN B 1 140 ? -6.332 -23.969 -2.205 1 93 140 GLN B C 1
ATOM 2862 O O . GLN B 1 140 ? -5.523 -24.875 -2.033 1 93 140 GLN B O 1
ATOM 2867 N N . VAL B 1 141 ? -6.27 -22.797 -1.668 1 92.12 141 VAL B N 1
ATOM 2868 C CA . VAL B 1 141 ? -5.133 -22.484 -0.803 1 92.12 141 VAL B CA 1
ATOM 2869 C C . VAL B 1 141 ? -5.625 -21.828 0.486 1 92.12 141 VAL B C 1
ATOM 2871 O O . VAL B 1 141 ? -6.504 -20.969 0.455 1 92.12 141 VAL B O 1
ATOM 2874 N N . PHE B 1 142 ? -5.207 -22.281 1.587 1 92.62 142 PHE B N 1
ATOM 2875 C CA . PHE B 1 142 ? -5.289 -21.609 2.875 1 92.62 142 PHE B CA 1
ATOM 2876 C C . PHE B 1 142 ? -3.896 -21.391 3.459 1 92.62 142 PHE B C 1
ATOM 2878 O O . PHE B 1 142 ? -3.137 -22.344 3.635 1 92.62 142 PHE B O 1
ATOM 2885 N N . ALA B 1 143 ? -3.52 -20.141 3.65 1 92.81 143 ALA B N 1
ATOM 2886 C CA . ALA B 1 143 ? -2.18 -19.828 4.145 1 92.81 143 ALA B CA 1
ATOM 2887 C C . ALA B 1 143 ? -2.225 -18.688 5.164 1 92.81 143 ALA B C 1
ATOM 2889 O O . ALA B 1 143 ? -3.098 -17.828 5.102 1 92.81 143 ALA B O 1
ATOM 2890 N N . LEU B 1 144 ? -1.284 -18.734 6.105 1 92.69 144 LEU B N 1
ATOM 2891 C CA . LEU B 1 144 ? -1.104 -17.703 7.117 1 92.69 144 LEU B CA 1
ATOM 2892 C C . LEU B 1 144 ? 0.304 -17.125 7.059 1 92.69 144 LEU B C 1
ATOM 2894 O O . LEU B 1 144 ? 1.131 -17.391 7.93 1 92.69 144 LEU B O 1
ATOM 2898 N N . PRO B 1 145 ? 0.525 -16.297 6.059 1 94.12 145 PRO B N 1
ATOM 2899 C CA . PRO B 1 145 ? 1.863 -15.711 5.934 1 94.12 145 PRO B CA 1
ATOM 2900 C C . PRO B 1 145 ? 2.154 -14.664 7.004 1 94.12 145 PRO B C 1
ATOM 2902 O O . PRO B 1 145 ? 1.232 -14.008 7.496 1 94.12 145 PRO B O 1
ATOM 2905 N N . ARG B 1 146 ? 3.41 -14.625 7.363 1 95.19 146 ARG B N 1
ATOM 2906 C CA . ARG B 1 146 ? 3.916 -13.531 8.18 1 95.19 146 ARG B CA 1
ATOM 2907 C C . ARG B 1 146 ? 4.703 -12.531 7.336 1 95.19 146 ARG B C 1
ATOM 2909 O O . ARG B 1 146 ? 5.684 -12.906 6.684 1 95.19 146 ARG B O 1
ATOM 2916 N N . ILE B 1 147 ? 4.223 -11.328 7.289 1 95.31 147 ILE B N 1
ATOM 2917 C CA . ILE B 1 147 ? 4.891 -10.234 6.586 1 95.31 147 ILE B CA 1
ATOM 2918 C C . ILE B 1 147 ? 5.59 -9.32 7.59 1 95.31 147 ILE B C 1
ATOM 2920 O O . ILE B 1 147 ? 4.953 -8.781 8.492 1 95.31 147 ILE B O 1
ATOM 2924 N N . THR B 1 148 ? 6.887 -9.211 7.422 1 95.62 148 THR B N 1
ATOM 2925 C CA . THR B 1 148 ? 7.676 -8.383 8.328 1 95.62 148 THR B CA 1
ATOM 2926 C C . THR B 1 148 ? 8.273 -7.184 7.598 1 95.62 148 THR B C 1
ATOM 2928 O O . THR B 1 148 ? 8.938 -7.348 6.574 1 95.62 148 THR B O 1
ATOM 2931 N N . LEU B 1 149 ? 7.98 -6.016 8.062 1 94.06 149 LEU B N 1
ATOM 2932 C CA . LEU B 1 149 ? 8.586 -4.785 7.57 1 94.06 149 LEU B CA 1
ATOM 2933 C C . LEU B 1 149 ? 9.727 -4.336 8.484 1 94.06 149 LEU B C 1
ATOM 2935 O O . LEU B 1 149 ? 9.508 -4.027 9.656 1 94.06 149 LEU B O 1
ATOM 2939 N N . LYS B 1 150 ? 11 -4.328 7.969 1 94.94 150 LYS B N 1
ATOM 2940 C CA . LYS B 1 150 ? 12.133 -3.984 8.828 1 94.94 150 LYS B CA 1
ATOM 2941 C C . LYS B 1 150 ? 13.359 -3.617 7.992 1 94.94 150 LYS B C 1
ATOM 2943 O O . LYS B 1 150 ? 13.5 -4.066 6.852 1 94.94 150 LYS B O 1
ATOM 2948 N N . PRO B 1 151 ? 14.273 -2.906 8.5 1 94.94 151 PRO B N 1
ATOM 2949 C CA . PRO B 1 151 ? 14.031 -2.041 9.656 1 94.94 151 PRO B CA 1
ATOM 2950 C C . PRO B 1 151 ? 13.078 -0.886 9.336 1 94.94 151 PRO B C 1
ATOM 2952 O O . PRO B 1 151 ? 12.93 -0.508 8.172 1 94.94 151 PRO B O 1
ATOM 2955 N N . LEU B 1 152 ? 12.391 -0.415 10.32 1 92.94 152 LEU B N 1
ATOM 2956 C CA . LEU B 1 152 ? 11.633 0.826 10.188 1 92.94 152 LEU B CA 1
ATOM 2957 C C . LEU B 1 152 ? 12.562 2.033 10.18 1 92.94 152 LEU B C 1
ATOM 2959 O O . LEU B 1 152 ? 13.531 2.074 10.945 1 92.94 152 LEU B O 1
ATOM 2963 N N . VAL B 1 153 ? 12.281 2.998 9.234 1 92.81 153 VAL B N 1
ATOM 2964 C CA . VAL B 1 153 ? 13.188 4.133 9.055 1 92.81 153 VAL B CA 1
ATOM 2965 C C . VAL B 1 153 ? 12.375 5.418 8.914 1 92.81 153 VAL B C 1
ATOM 2967 O O . VAL B 1 153 ? 11.219 5.387 8.492 1 92.81 153 VAL B O 1
ATOM 2970 N N . PRO B 1 154 ? 12.922 6.5 9.219 1 92.19 154 PRO B N 1
ATOM 2971 C CA . PRO B 1 154 ? 12.211 7.781 9.172 1 92.19 154 PRO B CA 1
ATOM 2972 C C . PRO B 1 154 ? 12.227 8.406 7.777 1 92.19 154 PRO B C 1
ATOM 2974 O O . PRO B 1 154 ? 12.43 9.617 7.641 1 92.19 154 PRO B O 1
ATOM 2977 N N . SER B 1 155 ? 12.148 7.637 6.75 1 88.44 155 SER B N 1
ATOM 2978 C CA . SER B 1 155 ? 12.039 8.062 5.359 1 88.44 155 SER B CA 1
ATOM 2979 C C . SER B 1 155 ? 11.016 7.227 4.602 1 88.44 155 SER B C 1
ATOM 2981 O O . SER B 1 155 ? 10.906 6.02 4.828 1 88.44 155 SER B O 1
ATOM 2983 N N . PHE B 1 156 ? 10.344 7.863 3.674 1 81.56 156 PHE B N 1
ATOM 2984 C CA . PHE B 1 156 ? 9.297 7.148 2.947 1 81.56 156 PHE B CA 1
ATOM 2985 C C . PHE B 1 156 ? 9.883 5.973 2.176 1 81.56 156 PHE B C 1
ATOM 2987 O O . PHE B 1 156 ? 10.945 6.09 1.566 1 81.56 156 PHE B O 1
ATOM 2994 N N . PRO B 1 157 ? 9.219 4.793 2.246 1 83.19 157 PRO B N 1
ATOM 2995 C CA . PRO B 1 157 ? 7.914 4.438 2.807 1 83.19 157 PRO B CA 1
ATOM 2996 C C . PRO B 1 157 ? 8.008 3.943 4.25 1 83.19 157 PRO B C 1
ATOM 2998 O O . PRO B 1 157 ? 7.156 3.17 4.699 1 83.19 157 PRO B O 1
ATOM 3001 N N . CYS B 1 158 ? 9.094 4.195 4.938 1 88.88 158 CYS B N 1
ATOM 3002 C CA . CYS B 1 158 ? 9.336 4.059 6.367 1 88.88 158 CYS B CA 1
ATOM 3003 C C . CYS B 1 158 ? 9.758 2.635 6.715 1 88.88 158 CYS B C 1
ATOM 3005 O O . CYS B 1 158 ? 9.68 2.223 7.875 1 88.88 158 CYS B O 1
ATOM 3007 N N . PHE B 1 159 ? 10.102 1.845 5.684 1 90.5 159 PHE B N 1
ATOM 3008 C CA . PHE B 1 159 ? 10.727 0.546 5.91 1 90.5 159 PHE B CA 1
ATOM 3009 C C . PHE B 1 159 ? 11.664 0.191 4.762 1 90.5 159 PHE B C 1
ATOM 3011 O O . PHE B 1 159 ? 11.422 0.563 3.613 1 90.5 159 PHE B O 1
ATOM 3018 N N . ALA B 1 160 ? 12.648 -0.656 5.035 1 91.12 160 ALA B N 1
ATOM 3019 C CA . ALA B 1 160 ? 13.711 -0.92 4.066 1 91.12 160 ALA B CA 1
ATOM 3020 C C . ALA B 1 160 ? 13.422 -2.193 3.273 1 91.12 160 ALA B C 1
ATOM 3022 O O . ALA B 1 160 ? 13.734 -2.273 2.082 1 91.12 160 ALA B O 1
ATOM 3023 N N . LYS B 1 161 ? 12.906 -3.184 4 1 91.56 161 LYS B N 1
ATOM 3024 C CA . LYS B 1 161 ? 12.711 -4.492 3.381 1 91.56 161 LYS B CA 1
ATOM 3025 C C . LYS B 1 161 ? 11.398 -5.121 3.836 1 91.56 161 LYS B C 1
ATOM 3027 O O . LYS B 1 161 ? 10.906 -4.824 4.926 1 91.56 161 LYS B O 1
ATOM 3032 N N . ILE B 1 162 ? 10.859 -5.934 3.01 1 91.69 162 ILE B N 1
ATOM 3033 C CA . ILE B 1 162 ? 9.727 -6.797 3.336 1 91.69 162 ILE B CA 1
ATOM 3034 C C . ILE B 1 162 ? 10.195 -8.25 3.402 1 91.69 162 ILE B C 1
ATOM 3036 O O . ILE B 1 162 ? 10.898 -8.727 2.512 1 91.69 162 ILE B O 1
ATOM 3040 N N . TYR B 1 163 ? 9.906 -8.883 4.465 1 92.81 163 TYR B N 1
ATOM 3041 C CA . TYR B 1 163 ? 10.148 -10.32 4.605 1 92.81 163 TYR B CA 1
ATOM 3042 C C . TYR B 1 163 ? 8.828 -11.086 4.672 1 92.81 163 TYR B C 1
ATOM 3044 O O . TYR B 1 163 ? 7.906 -10.68 5.387 1 92.81 163 TYR B O 1
ATOM 3052 N N . VAL B 1 164 ? 8.719 -12.156 3.912 1 92.88 164 VAL B N 1
ATOM 3053 C CA . VAL B 1 16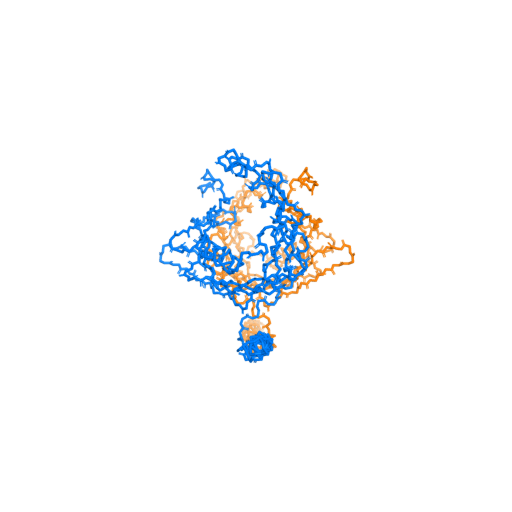4 ? 7.504 -12.969 3.926 1 92.88 164 VAL B CA 1
ATOM 3054 C C . VAL B 1 164 ? 7.863 -14.43 4.215 1 92.88 164 VAL B C 1
ATOM 3056 O O . VAL B 1 164 ? 8.758 -14.992 3.576 1 92.88 164 VAL B O 1
ATOM 3059 N N . SER B 1 165 ? 7.238 -15.023 5.152 1 95.31 165 SER B N 1
ATOM 3060 C CA . SER B 1 165 ? 7.414 -16.438 5.48 1 95.31 165 SER B CA 1
ATOM 3061 C C . SER B 1 165 ? 6.098 -17.062 5.93 1 95.31 165 SER B C 1
ATOM 3063 O O . SER B 1 165 ? 5.16 -16.359 6.301 1 95.31 165 SER B O 1
ATOM 3065 N N . LEU B 1 166 ? 6 -18.359 5.797 1 94.44 166 LEU B N 1
ATOM 3066 C CA . LEU B 1 166 ? 4.895 -19.141 6.352 1 94.44 166 LEU B CA 1
ATOM 3067 C C . LEU B 1 166 ? 5.293 -19.781 7.676 1 94.44 166 LEU B C 1
ATOM 3069 O O . LEU B 1 166 ? 6.258 -20.547 7.734 1 94.44 166 LEU B O 1
ATOM 3073 N N . MET B 1 167 ? 4.516 -19.406 8.68 1 92.06 167 MET B N 1
ATOM 3074 C CA . MET B 1 167 ? 4.844 -19.953 9.992 1 92.06 167 MET B CA 1
ATOM 3075 C C . MET B 1 167 ? 4.34 -21.375 10.141 1 92.06 167 MET B C 1
ATOM 3077 O O . MET B 1 167 ? 4.84 -22.141 10.969 1 92.06 167 MET B O 1
ATOM 3081 N N . GLU B 1 168 ? 3.326 -21.688 9.391 1 93.12 168 GLU B N 1
ATOM 3082 C CA . GLU B 1 168 ? 2.787 -23.047 9.32 1 93.12 168 GLU B CA 1
ATOM 3083 C C . GLU B 1 168 ? 2.604 -23.5 7.871 1 93.12 168 GLU B C 1
ATOM 3085 O O . GLU B 1 168 ? 2.479 -22.656 6.973 1 93.12 168 GLU B O 1
ATOM 3090 N N . LYS B 1 169 ? 2.645 -24.844 7.719 1 92.94 169 LYS B N 1
ATOM 3091 C CA . LYS B 1 169 ? 2.436 -25.391 6.387 1 92.94 169 LYS B CA 1
ATOM 3092 C C . LYS B 1 169 ? 1.075 -24.984 5.828 1 92.94 169 LYS B C 1
ATOM 3094 O O . LYS B 1 169 ? 0.051 -25.156 6.496 1 92.94 169 LYS B O 1
ATOM 3099 N N . PRO B 1 170 ? 1.066 -24.406 4.648 1 92.25 170 PRO B N 1
ATOM 3100 C CA . PRO B 1 170 ? -0.22 -24.047 4.051 1 92.25 170 PRO B CA 1
ATOM 3101 C C . PRO B 1 170 ? -1.015 -25.25 3.566 1 92.25 170 PRO B C 1
ATOM 3103 O O . PRO B 1 170 ? -0.443 -26.328 3.344 1 92.25 170 PRO B O 1
ATOM 3106 N N . HIS B 1 171 ? -2.32 -25.109 3.564 1 91.62 171 HIS B N 1
ATOM 3107 C CA . HIS B 1 171 ? -3.158 -26.078 2.859 1 91.62 171 HIS B CA 1
ATOM 3108 C C . HIS B 1 171 ? -3.242 -25.75 1.372 1 91.62 171 HIS B C 1
ATOM 3110 O O . HIS B 1 171 ? -3.643 -24.641 0.996 1 91.62 171 HIS B O 1
ATOM 3116 N N . VAL B 1 172 ? -2.775 -26.609 0.578 1 91.56 172 VAL B N 1
ATOM 3117 C CA . VAL B 1 172 ? -2.803 -26.422 -0.868 1 91.56 172 VAL B CA 1
ATOM 3118 C C . VAL B 1 172 ? -3.441 -27.641 -1.54 1 91.56 172 VAL B C 1
ATOM 3120 O O . VAL B 1 172 ? -3.059 -28.781 -1.27 1 91.56 172 VAL B O 1
ATOM 3123 N N . ASP B 1 173 ? -4.414 -27.422 -2.293 1 89.88 173 ASP B N 1
ATOM 3124 C CA . ASP B 1 173 ? -5.039 -28.453 -3.113 1 89.88 173 ASP B CA 1
ATOM 3125 C C . ASP B 1 173 ? -5.328 -27.938 -4.52 1 89.88 173 ASP B C 1
ATOM 3127 O O . ASP B 1 173 ? -5.637 -26.75 -4.703 1 89.88 173 ASP B O 1
ATOM 3131 N N . PHE B 1 174 ? -5.141 -28.797 -5.441 1 91.5 174 PHE B N 1
ATOM 3132 C CA . PHE B 1 174 ? -5.43 -28.422 -6.82 1 91.5 174 PHE B CA 1
ATOM 3133 C C . PHE B 1 174 ? -5.719 -29.656 -7.664 1 91.5 174 PHE B C 1
ATOM 3135 O O . PHE B 1 174 ? -5.379 -30.766 -7.273 1 91.5 174 PHE B O 1
ATOM 3142 N N . GLY B 1 175 ? -6.363 -29.438 -8.742 1 91 175 GLY B N 1
ATOM 3143 C CA . GLY B 1 175 ? -6.508 -30.469 -9.75 1 91 175 GLY B CA 1
ATOM 3144 C C . GLY B 1 175 ? -5.348 -30.516 -10.727 1 91 175 GLY B C 1
ATOM 3145 O O . GLY B 1 175 ? -4.816 -29.484 -11.117 1 91 175 GLY B O 1
ATOM 3146 N N . LEU B 1 176 ? -4.938 -31.781 -11.102 1 90.12 176 LEU B N 1
ATOM 3147 C CA . LEU B 1 176 ? -3.861 -31.984 -12.062 1 90.12 176 LEU B CA 1
ATOM 3148 C C . LEU B 1 176 ? -4.301 -32.938 -13.18 1 90.12 176 LEU B C 1
ATOM 3150 O O . LEU B 1 176 ? -4.797 -34.031 -12.922 1 90.12 176 LEU B O 1
ATOM 3154 N N . LYS B 1 177 ? -4.207 -32.375 -14.367 1 88.19 177 LYS B N 1
ATOM 3155 C CA . LYS B 1 177 ? -4.457 -33.219 -15.547 1 88.19 177 LYS B CA 1
ATOM 3156 C C . LYS B 1 177 ? -3.162 -33.5 -16.297 1 88.19 177 LYS B C 1
ATOM 3158 O O . LYS B 1 177 ? -2.453 -32.594 -16.703 1 88.19 177 LYS B O 1
ATOM 3163 N N . LEU B 1 178 ? -2.801 -34.781 -16.375 1 88.12 178 LEU B N 1
ATOM 3164 C CA . LEU B 1 178 ? -1.632 -35.219 -17.141 1 88.12 178 LEU B CA 1
ATOM 3165 C C . LEU B 1 178 ? -2.047 -35.875 -18.453 1 88.12 178 LEU B C 1
ATOM 3167 O O . LEU B 1 178 ? -2.908 -36.75 -18.453 1 88.12 178 LEU B O 1
ATOM 3171 N N . VAL B 1 179 ? -1.598 -35.281 -19.5 1 84.44 179 VAL B N 1
ATOM 3172 C CA . VAL B 1 179 ? -1.909 -35.875 -20.797 1 84.44 179 VAL B CA 1
ATOM 3173 C C . VAL B 1 179 ? -0.617 -36.25 -21.531 1 84.44 179 VAL B C 1
ATOM 3175 O O . VAL B 1 179 ? 0.324 -35.438 -21.578 1 84.44 179 VAL B O 1
ATOM 3178 N N . GLY B 1 180 ? -0.538 -37.469 -21.891 1 78.69 180 GLY B N 1
ATOM 3179 C CA . GLY B 1 180 ? 0.562 -38.031 -22.672 1 78.69 180 GLY B CA 1
ATOM 3180 C C . GLY B 1 180 ? 0.454 -39.531 -22.891 1 78.69 180 GLY B C 1
ATOM 3181 O O . GLY B 1 180 ? -0.194 -40.219 -22.125 1 78.69 180 GLY B O 1
ATOM 3182 N N . ALA B 1 181 ? 0.824 -39.906 -24.125 1 65.88 181 ALA B N 1
ATOM 3183 C CA . ALA B 1 181 ? 0.646 -41.281 -24.609 1 65.88 181 ALA B CA 1
ATOM 3184 C C . ALA B 1 181 ? 1.012 -42.281 -23.531 1 65.88 181 ALA B C 1
ATOM 3186 O O . ALA B 1 181 ? 0.247 -43.219 -23.266 1 65.88 181 ALA B O 1
ATOM 3187 N N . ASP B 1 182 ? 2.059 -42.125 -22.812 1 65.31 182 ASP B N 1
ATOM 3188 C CA . ASP B 1 182 ? 2.562 -43.156 -21.922 1 65.31 182 ASP B CA 1
ATOM 3189 C C . ASP B 1 182 ? 2.309 -42.781 -20.453 1 65.31 182 ASP B C 1
ATOM 3191 O O . ASP B 1 182 ? 2.273 -43.656 -19.594 1 65.31 182 ASP B O 1
ATOM 3195 N N . LEU B 1 183 ? 1.948 -41.594 -20.125 1 65.69 183 LEU B N 1
ATOM 3196 C CA . LEU B 1 183 ? 1.852 -41.188 -18.734 1 65.69 183 LEU B CA 1
ATOM 3197 C C . LEU B 1 183 ? 0.511 -41.625 -18.141 1 65.69 183 LEU B C 1
ATOM 3199 O O . LEU B 1 183 ? 0.419 -41.906 -16.938 1 65.69 183 LEU B O 1
ATOM 3203 N N . MET B 1 184 ? -0.401 -41.75 -19.094 1 63.16 184 MET B N 1
ATOM 3204 C CA . MET B 1 184 ? -1.757 -42.062 -18.656 1 63.16 184 MET B CA 1
ATOM 3205 C C . MET B 1 184 ? -1.839 -43.5 -18.172 1 63.16 184 MET B C 1
ATOM 3207 O O . MET B 1 184 ? -2.752 -43.875 -17.438 1 63.16 184 MET B O 1
ATOM 3211 N N . SER B 1 185 ? -0.824 -44.219 -18.531 1 66.38 185 SER B N 1
ATOM 3212 C CA . SER B 1 185 ? -0.875 -45.656 -18.219 1 66.38 185 SER B CA 1
ATOM 3213 C C . SER B 1 185 ? -0.244 -45.938 -16.859 1 66.38 185 SER B C 1
ATOM 3215 O O . SER B 1 185 ? -0.358 -47.062 -16.344 1 66.38 185 SER B O 1
ATOM 3217 N N . ILE B 1 186 ? 0.404 -44.969 -16.375 1 69.38 186 ILE B N 1
ATOM 3218 C CA . ILE B 1 186 ? 1.113 -45.219 -15.133 1 69.38 186 ILE B CA 1
ATOM 3219 C C . ILE B 1 186 ? 0.201 -44.906 -13.945 1 69.38 186 ILE B C 1
ATOM 3221 O O . ILE B 1 186 ? -0.075 -43.75 -13.648 1 69.38 186 ILE B O 1
ATOM 3225 N N . PRO B 1 187 ? -0.371 -46.031 -13.297 1 74.25 187 PRO B N 1
ATOM 3226 C CA . PRO B 1 187 ? -1.246 -45.844 -12.133 1 74.25 187 PRO B CA 1
ATOM 3227 C C . PRO B 1 187 ? -0.577 -45.062 -11.008 1 74.25 187 PRO B C 1
ATOM 3229 O O . PRO B 1 187 ? 0.589 -45.312 -10.688 1 74.25 187 PRO B O 1
ATOM 3232 N N . GLY B 1 188 ? -1.201 -44.094 -10.453 1 79.81 188 GLY B N 1
ATOM 3233 C CA . GLY B 1 188 ? -0.714 -43.375 -9.281 1 79.81 188 GLY B CA 1
ATOM 3234 C C . GLY B 1 188 ? 0.144 -42.156 -9.625 1 79.81 188 GLY B C 1
ATOM 3235 O O . GLY B 1 188 ? 0.451 -41.344 -8.758 1 79.81 188 GLY B O 1
ATOM 3236 N N . LEU B 1 189 ? 0.569 -42.094 -10.844 1 79.75 189 LEU B N 1
ATOM 3237 C CA . LEU B 1 189 ? 1.479 -41.031 -11.242 1 79.75 189 LEU B CA 1
ATOM 3238 C C . LEU B 1 189 ? 0.888 -39.656 -10.914 1 79.75 189 LEU B C 1
ATOM 3240 O O . LEU B 1 189 ? 1.582 -38.812 -10.383 1 79.75 189 LEU B O 1
ATOM 3244 N N . TYR B 1 190 ? -0.318 -39.562 -11.18 1 80.81 190 TYR B N 1
ATOM 3245 C CA . TYR B 1 190 ? -1.02 -38.312 -10.883 1 80.81 190 TYR B CA 1
ATOM 3246 C C . TYR B 1 190 ? -0.859 -37.938 -9.414 1 80.81 190 TYR B C 1
ATOM 3248 O O . TYR B 1 190 ? -0.487 -36.812 -9.102 1 80.81 190 TYR B O 1
ATOM 3256 N N . ARG B 1 191 ? -1.094 -38.906 -8.586 1 83.75 191 ARG B N 1
ATOM 3257 C CA . ARG B 1 191 ? -1.062 -38.656 -7.145 1 83.75 191 ARG B CA 1
ATOM 3258 C C . ARG B 1 191 ? 0.348 -38.312 -6.68 1 83.75 191 ARG B C 1
ATOM 3260 O O . ARG B 1 191 ? 0.533 -37.406 -5.855 1 83.75 191 ARG B O 1
ATOM 3267 N N . VAL B 1 192 ? 1.256 -38.969 -7.215 1 84.44 192 VAL B N 1
ATOM 3268 C CA . VAL B 1 192 ? 2.645 -38.75 -6.824 1 84.44 192 VAL B CA 1
ATOM 3269 C C . VAL B 1 192 ? 3.098 -37.375 -7.27 1 84.44 192 VAL B C 1
ATOM 3271 O O . VAL B 1 192 ? 3.68 -36.625 -6.484 1 84.44 192 VAL B O 1
ATOM 3274 N N . VAL B 1 193 ? 2.771 -37.031 -8.484 1 81.94 193 VAL B N 1
ATOM 3275 C CA . VAL B 1 193 ? 3.168 -35.719 -9.023 1 81.94 193 VAL B CA 1
ATOM 3276 C C . VAL B 1 193 ? 2.461 -34.625 -8.258 1 81.94 193 VAL B C 1
ATOM 3278 O O . VAL B 1 193 ? 3.084 -33.625 -7.887 1 81.94 193 VAL B O 1
ATOM 3281 N N . GLN B 1 194 ? 1.235 -34.844 -8.047 1 86.94 194 GLN B N 1
ATOM 3282 C CA . GLN B 1 194 ? 0.462 -33.844 -7.301 1 86.94 194 GLN B CA 1
ATOM 3283 C C . GLN B 1 194 ? 1.042 -33.625 -5.906 1 86.94 194 GLN B C 1
ATOM 3285 O O . GLN B 1 194 ? 1.203 -32.5 -5.461 1 86.94 194 GLN B O 1
ATOM 3290 N N . GLU B 1 195 ? 1.385 -34.688 -5.234 1 88.56 195 GLU B N 1
ATOM 3291 C CA . GLU B 1 195 ? 1.938 -34.625 -3.885 1 88.56 195 GLU B CA 1
ATOM 3292 C C . GLU B 1 195 ? 3.297 -33.938 -3.885 1 88.56 195 GLU B C 1
ATOM 3294 O O . GLU B 1 195 ? 3.611 -33.156 -2.969 1 88.56 195 GLU B O 1
ATOM 3299 N N . ILE B 1 196 ? 4.023 -34.125 -4.898 1 84.25 196 ILE B N 1
ATOM 3300 C CA . ILE B 1 196 ? 5.328 -33.5 -5.016 1 84.25 196 ILE B CA 1
ATOM 3301 C C . ILE B 1 196 ? 5.156 -31.984 -5.168 1 84.25 196 ILE B C 1
ATOM 3303 O O . ILE B 1 196 ? 5.832 -31.203 -4.492 1 84.25 196 ILE B O 1
ATOM 3307 N N . ILE B 1 197 ? 4.277 -31.625 -5.98 1 84 197 ILE B N 1
ATOM 3308 C CA . ILE B 1 197 ? 4.035 -30.203 -6.215 1 84 197 ILE B CA 1
ATOM 3309 C C . ILE B 1 197 ? 3.512 -29.547 -4.941 1 84 197 ILE B C 1
ATOM 3311 O O . ILE B 1 197 ? 3.994 -28.5 -4.535 1 84 197 ILE B O 1
ATOM 3315 N N . LYS B 1 198 ? 2.551 -30.234 -4.355 1 86.19 198 LYS B N 1
ATOM 3316 C CA . LYS B 1 198 ? 1.991 -29.719 -3.109 1 86.19 198 LYS B CA 1
ATOM 3317 C C . LYS B 1 198 ? 3.078 -29.516 -2.057 1 86.19 198 LYS B C 1
ATOM 3319 O O . LYS B 1 198 ? 3.141 -28.469 -1.408 1 86.19 198 LYS B O 1
ATOM 3324 N N . ASP B 1 199 ? 3.967 -30.484 -2 1 86.75 199 ASP B N 1
ATOM 3325 C CA . ASP B 1 199 ? 5.039 -30.438 -1.014 1 86.75 199 ASP B CA 1
ATOM 3326 C C . ASP B 1 199 ? 6.016 -29.297 -1.319 1 86.75 199 ASP B C 1
ATOM 3328 O O . ASP B 1 199 ? 6.449 -28.578 -0.413 1 86.75 199 ASP B O 1
ATOM 3332 N N . GLN B 1 200 ? 6.27 -29.125 -2.533 1 82.94 200 GLN B N 1
ATOM 3333 C CA . GLN B 1 200 ? 7.195 -28.062 -2.932 1 82.94 200 GLN B CA 1
ATOM 3334 C C . GLN B 1 200 ? 6.605 -26.688 -2.65 1 82.94 200 GLN B C 1
ATOM 3336 O O . GLN B 1 200 ? 7.281 -25.828 -2.088 1 82.94 200 GLN B O 1
ATOM 3341 N N . VAL B 1 201 ? 5.426 -26.484 -2.963 1 82 201 VAL B N 1
ATOM 3342 C CA . VAL B 1 201 ? 4.758 -25.203 -2.783 1 82 201 VAL B CA 1
ATOM 3343 C C . VAL B 1 201 ? 4.582 -24.906 -1.293 1 82 201 VAL B C 1
ATOM 3345 O O . VAL B 1 201 ? 4.824 -23.797 -0.837 1 82 201 VAL B O 1
ATOM 3348 N N . ALA B 1 202 ? 4.285 -25.984 -0.57 1 84.69 202 ALA B N 1
ATOM 3349 C CA . ALA B 1 202 ? 4.031 -25.828 0.861 1 84.69 202 ALA B CA 1
ATOM 3350 C C . ALA B 1 202 ? 5.32 -25.531 1.619 1 84.69 202 ALA B C 1
ATOM 3352 O O . ALA B 1 202 ? 5.293 -24.875 2.662 1 84.69 202 ALA B O 1
ATOM 3353 N N . ASN B 1 203 ? 6.457 -25.875 0.943 1 87.94 203 ASN B N 1
ATOM 3354 C CA . ASN B 1 203 ? 7.719 -25.75 1.666 1 87.94 203 ASN B CA 1
ATOM 3355 C C . ASN B 1 203 ? 8.516 -24.531 1.188 1 87.94 203 ASN B C 1
ATOM 3357 O O . ASN B 1 203 ? 9.516 -24.172 1.806 1 87.94 203 ASN B O 1
ATOM 3361 N N . MET B 1 204 ? 8.133 -23.938 0.192 1 85.19 204 MET B N 1
ATOM 3362 C CA . MET B 1 204 ? 8.922 -22.906 -0.493 1 85.19 204 MET B CA 1
ATOM 3363 C C . MET B 1 204 ? 9.305 -21.781 0.463 1 85.19 204 MET B C 1
ATOM 3365 O O . MET B 1 204 ? 10.453 -21.344 0.473 1 85.19 204 MET B O 1
ATOM 3369 N N . TYR B 1 205 ? 8.461 -21.406 1.354 1 87.88 205 TYR B N 1
ATOM 3370 C CA . TYR B 1 205 ? 8.758 -20.312 2.279 1 87.88 205 TYR B CA 1
ATOM 3371 C C . TYR B 1 205 ? 8.273 -20.641 3.686 1 87.88 205 TYR B C 1
ATOM 3373 O O . TYR B 1 205 ? 7.816 -19.75 4.414 1 87.88 205 TYR B O 1
ATOM 3381 N N . LEU B 1 206 ? 8.312 -21.922 3.904 1 93.25 206 LEU B N 1
ATOM 3382 C CA . LEU B 1 206 ? 8.039 -22.344 5.277 1 93.25 206 LEU B CA 1
ATOM 3383 C C . LEU B 1 206 ? 9.188 -21.938 6.199 1 93.25 206 LEU B C 1
ATOM 3385 O O . LEU B 1 206 ? 10.352 -22.219 5.906 1 93.25 206 LEU B O 1
ATOM 3389 N N . TRP B 1 207 ? 8.867 -21.297 7.309 1 92.81 207 TRP B N 1
ATOM 3390 C CA . TRP B 1 207 ? 9.891 -20.828 8.242 1 92.81 207 TRP B CA 1
ATOM 3391 C C . TRP B 1 207 ? 10.859 -21.953 8.586 1 92.81 207 TRP B C 1
ATOM 3393 O O . TRP B 1 207 ? 10.453 -23.094 8.789 1 92.81 207 TRP B O 1
ATOM 3403 N N . PRO B 1 208 ? 12.125 -21.484 8.383 1 94.25 208 PRO B N 1
ATOM 3404 C CA . PRO B 1 208 ? 12.805 -20.188 8.461 1 94.25 208 PRO B CA 1
ATOM 3405 C C . PRO B 1 208 ? 13.117 -19.609 7.082 1 94.25 208 PRO B C 1
ATOM 3407 O O . PRO B 1 208 ? 13.82 -18.594 6.98 1 94.25 208 PRO B O 1
ATOM 3410 N N . LYS B 1 209 ? 12.648 -20.359 5.965 1 93.31 209 LYS B N 1
ATOM 3411 C CA . LYS B 1 209 ? 12.789 -19.766 4.645 1 93.31 209 LYS B CA 1
ATOM 3412 C C . LYS B 1 209 ? 11.969 -18.484 4.539 1 93.31 209 LYS B C 1
ATOM 3414 O O . LYS B 1 209 ? 10.844 -18.406 5.043 1 93.31 209 LYS B O 1
ATOM 3419 N N . THR B 1 210 ? 12.656 -17.5 3.871 1 93.06 210 THR B N 1
ATOM 3420 C CA . THR B 1 210 ? 12.008 -16.188 3.799 1 93.06 210 THR B CA 1
ATOM 3421 C C . THR B 1 210 ? 12.219 -15.562 2.428 1 93.06 210 THR B C 1
ATOM 3423 O O . THR B 1 210 ? 13.305 -15.648 1.859 1 93.06 210 THR B O 1
ATOM 3426 N N . LEU B 1 211 ? 11.102 -15.086 1.881 1 87.88 211 LEU B N 1
ATOM 3427 C CA . LEU B 1 211 ? 11.227 -14.211 0.719 1 87.88 211 LEU B CA 1
ATOM 3428 C C . LEU B 1 211 ? 11.578 -12.789 1.143 1 87.88 211 LEU B C 1
ATOM 3430 O O . LEU B 1 211 ? 10.875 -12.188 1.961 1 87.88 211 LEU B O 1
ATOM 3434 N N . GLU B 1 212 ? 12.664 -12.289 0.605 1 91.25 212 GLU B N 1
ATOM 3435 C CA . GLU B 1 212 ? 13.102 -10.93 0.908 1 91.25 212 GLU B CA 1
ATOM 3436 C C . GLU B 1 212 ? 12.891 -10.008 -0.286 1 91.25 212 GLU B C 1
ATOM 3438 O O . GLU B 1 212 ? 13.312 -10.312 -1.401 1 91.25 212 GLU B O 1
ATOM 3443 N N . VAL B 1 213 ? 12.188 -8.914 -0.043 1 85.38 213 VAL B N 1
ATOM 3444 C CA . VAL B 1 213 ? 11.945 -7.918 -1.081 1 85.38 213 VAL B CA 1
ATOM 3445 C C . VAL B 1 213 ? 12.531 -6.574 -0.652 1 85.38 213 VAL B C 1
ATOM 3447 O O . VAL B 1 213 ? 12.008 -5.918 0.249 1 85.38 213 VAL B O 1
ATOM 3450 N N . PRO B 1 214 ? 13.594 -6.184 -1.322 1 88.94 214 PRO B N 1
ATOM 3451 C CA . PRO B 1 214 ? 14.148 -4.867 -1.001 1 88.94 214 PRO B CA 1
ATOM 3452 C C . PRO B 1 214 ? 13.258 -3.721 -1.481 1 88.94 214 PRO B C 1
ATOM 3454 O O . PRO B 1 214 ? 12.727 -3.773 -2.594 1 88.94 214 PRO B O 1
ATOM 3457 N N . ILE B 1 215 ? 13.062 -2.77 -0.686 1 83.06 215 ILE B N 1
ATOM 3458 C CA . ILE B 1 215 ? 12.211 -1.634 -1.016 1 83.06 215 ILE B CA 1
ATOM 3459 C C . ILE B 1 215 ? 13.055 -0.369 -1.139 1 83.06 215 ILE B C 1
ATOM 3461 O O . ILE B 1 215 ? 12.859 0.428 -2.059 1 83.06 215 ILE B O 1
ATOM 3465 N N . MET B 1 216 ? 13.93 -0.204 -0.172 1 84.44 216 MET B N 1
ATOM 3466 C CA . MET B 1 216 ? 14.797 0.973 -0.174 1 84.44 216 MET B CA 1
ATOM 3467 C C . MET B 1 216 ? 16.25 0.578 -0.405 1 84.44 216 MET B C 1
ATOM 3469 O O . MET B 1 216 ? 16.688 -0.487 0.036 1 84.44 216 MET B O 1
ATOM 3473 N N . ASP B 1 217 ? 16.844 1.461 -1.117 1 78.94 217 ASP B N 1
ATOM 3474 C CA . ASP B 1 217 ? 18.297 1.291 -1.227 1 78.94 217 ASP B CA 1
ATOM 3475 C C . ASP B 1 217 ? 18.969 1.502 0.124 1 78.94 217 ASP B C 1
ATOM 3477 O O . ASP B 1 217 ? 18.672 2.461 0.836 1 78.94 217 ASP B O 1
ATOM 3481 N N . PRO B 1 218 ? 19.719 0.654 0.415 1 70.38 218 PRO B N 1
ATOM 3482 C CA . PRO B 1 218 ? 20.391 0.755 1.711 1 70.38 218 PRO B CA 1
ATOM 3483 C C . PRO B 1 218 ? 21.047 2.115 1.929 1 70.38 218 PRO B C 1
ATOM 3485 O O . PRO B 1 218 ? 21.156 2.574 3.068 1 70.38 218 PRO B O 1
ATOM 3488 N N . ALA B 1 219 ? 21.453 2.688 0.864 1 64.31 219 ALA B N 1
ATOM 3489 C CA . ALA B 1 219 ? 22.109 3.988 0.986 1 64.31 219 ALA B CA 1
ATOM 3490 C C . ALA B 1 219 ? 21.141 5.043 1.508 1 64.31 219 ALA B C 1
ATOM 3492 O O . ALA B 1 219 ? 21.547 6.051 2.086 1 64.31 219 ALA B O 1
ATOM 3493 N N . LYS B 1 220 ? 19.906 4.883 1.448 1 63.12 220 LYS B N 1
ATOM 3494 C CA . LYS B 1 220 ? 18.891 5.891 1.764 1 63.12 220 LYS B CA 1
ATOM 3495 C C . LYS B 1 220 ? 18.312 5.66 3.152 1 63.12 220 LYS B C 1
ATOM 3497 O O . LYS B 1 220 ? 17.422 6.406 3.59 1 63.12 220 LYS B O 1
ATOM 3502 N N . TYR B 1 221 ? 18.781 4.672 3.816 1 61.28 221 TYR B N 1
ATOM 3503 C CA . TYR B 1 221 ? 18.219 4.301 5.113 1 61.28 221 TYR B CA 1
ATOM 3504 C C . TYR B 1 221 ? 18.359 5.441 6.113 1 61.28 221 TYR B C 1
ATOM 3506 O O . TYR B 1 221 ? 17.453 5.684 6.914 1 61.28 221 TYR B O 1
ATOM 3514 N N . PHE B 1 222 ? 19.672 6.062 5.941 1 56.84 222 PHE B N 1
ATOM 3515 C CA . PHE B 1 222 ? 19.984 7 7.016 1 56.84 222 PHE B CA 1
ATOM 3516 C C . PHE B 1 222 ? 19.953 8.438 6.508 1 56.84 222 PHE B C 1
ATOM 3518 O O . PHE B 1 222 ? 20.297 9.367 7.238 1 56.84 222 PHE B O 1
ATOM 3525 N N . SER B 1 223 ? 19.406 8.578 5.371 1 53.16 223 SER B N 1
ATOM 3526 C CA . SER B 1 223 ? 19.453 9.969 4.941 1 53.16 223 SER B CA 1
ATOM 3527 C C . SER B 1 223 ? 18.172 10.711 5.332 1 53.16 223 SER B C 1
ATOM 3529 O O . SER B 1 223 ? 17.109 10.102 5.441 1 53.16 223 SER B O 1
#

Nearest PDB structures (foldseek):
  4p42-assembly1_B  TM=7.979E-01  e=2.824E-11  Homo sapiens
  4p42-assembly1_A  TM=7.552E-01  e=1.716E-11  Homo sapiens
  5gyd-assembly2_C  TM=6.355E-01  e=4.359E-04  Saccharomyces cerevisiae S288C
  5h54-assembly1_A  TM=5.181E-01  e=2.649E-04  Kluyveromyces lactis NRRL Y-1140
  8b0f-assembly1_B  TM=9.627E-02  e=2.322E+00  Homo sapiens

Radius of gyration: 29.56 Å; Cα contacts (8 Å, |Δi|>4): 810; chains: 2; bounding box: 45×102×63 Å

Foldseek 3Di:
DVVVVVVVVVVVVVVVVVVVVVVCVVCCVPVLPVAPCPPVVQVVCLVCVVVVFVVVQVVVCVVVVVVCVVCCVVVQWPDKDKPDWTQANWDKDWSHWDWDADPVRKIKIKTWIWGFTFTWTKMWTHHPNWIKIKTKGGKTKTFTKIWIFDDAAPDPVRGFKIKIAGQDQMDIDIDMDMDTPPQVPDPCSRVVVRVVVSVCVRPVRHPPRIDMDGDDDPVPRHD/DVVVVVVVVVVVVVVVVVVVVVVCVVCCVPVLPVFPCPPVVQVVCLVCVVVVFVVVQVVVCVVVVVVCVVCCVVVQWPDKDKPDWTQANWDKDWRHWDWDADPVRKIKIKTWIWDFTFTWTKMWTHHPNWIKIKTKGGKTKTFTKIWIFDDAAPDPVRGFKIKIAGQDQMDIDIDMDMDTPPQVPDPCSRVVVRVVVSVCVRPVRHPPRIDMDGDDDPVPRHD

Organism: Hevea brasiliensis (NCBI:txid3981)

Secondary structure (DSSP, 8-state):
-HHHHHHHHHHHHHHHHHHHHHHHHHHHHHT--S----HHHHHHHHHHHHHHHHHHHHHHHHHHHHHHHHHHHHHT-SEEEEEEEE--S---EEEEEEEEE-TT--EEEEEEEEEEE--EEEEEEEETTEEEEEEEEEEEEEE-EEEEEEEE-SSTTSEEEEEEEESS--EEEEEEEEEETTGGGSTTHHHHHHHHHHHHHHHTTBTT--EEEE-S-GGGS--/-HHHHHHHHHHHHHHHHHHHHHHHHHHHHHT--S----HHHHHHHHHHHHHHHHHHHHHHHHHHHHHHHHHHHHHT-SEEEEEEEE--S---EEEEEEEEE-TT--EEEEEEEEEEE--EEEEEEEETTEEEEEEEEEEEEEE-EEEEEEEE-SSTTSEEEEEEEESSPPEEEEEEEEEETTGGGSTTHHHHHHHHHHHHHHHTTBTT--EEEE-S-GGGS--